Protein AF-0000000071986949 (afdb_homodimer)

Radius of gyration: 23.57 Å; Cα contacts (8 Å, |Δi|>4): 711; chains: 2; bounding box: 61×73×52 Å

Structure (mmCIF, N/CA/C/O backbone):
data_AF-0000000071986949-model_v1
#
loop_
_entity.id
_entity.type
_entity.pdbx_description
1 polymer 'RNA-directed DNA polymerase'
#
loop_
_atom_site.group_PDB
_atom_site.id
_atom_site.type_symbol
_atom_site.label_atom_id
_atom_site.label_alt_id
_atom_site.label_comp_id
_atom_site.label_asym_id
_atom_site.label_entity_id
_atom_site.label_seq_id
_atom_site.pdbx_PDB_ins_code
_atom_site.Cartn_x
_atom_site.Cartn_y
_atom_site.Cartn_z
_atom_site.occupancy
_atom_site.B_iso_or_equiv
_atom_site.auth_seq_id
_atom_site.auth_comp_id
_atom_site.auth_asym_id
_atom_site.auth_atom_id
_atom_site.pdbx_PDB_model_num
ATOM 1 N N . MET A 1 1 ? -10.281 -36.75 6.32 1 46.53 1 MET A N 1
ATOM 2 C CA . MET A 1 1 ? -10.062 -37.938 5.523 1 46.53 1 MET A CA 1
ATOM 3 C C . MET A 1 1 ? -8.867 -37.781 4.594 1 46.53 1 MET A C 1
ATOM 5 O O . MET A 1 1 ? -8.672 -36.719 4.012 1 46.53 1 MET A O 1
ATOM 9 N N . ALA A 1 2 ? -8.008 -38.75 4.805 1 59.03 2 ALA A N 1
ATOM 10 C CA . ALA A 1 2 ? -6.75 -38.75 4.051 1 59.03 2 ALA A CA 1
ATOM 11 C C . ALA A 1 2 ? -7.012 -38.688 2.551 1 59.03 2 ALA A C 1
ATOM 13 O O . ALA A 1 2 ? -7.84 -39.438 2.025 1 59.03 2 ALA A O 1
ATOM 14 N N . MET A 1 3 ? -6.801 -37.5 1.95 1 68.31 3 MET A N 1
ATOM 15 C CA . MET A 1 3 ? -6.996 -37.406 0.508 1 68.31 3 MET A CA 1
ATOM 16 C C . MET A 1 3 ? -6.23 -38.5 -0.229 1 68.31 3 MET A C 1
ATOM 18 O O . MET A 1 3 ? -5.164 -38.906 0.216 1 68.31 3 MET A O 1
ATOM 22 N N . ASP A 1 4 ? -6.879 -39.125 -1.153 1 78.06 4 ASP A N 1
ATOM 23 C CA . ASP A 1 4 ? -6.18 -40.094 -1.986 1 78.06 4 ASP A CA 1
ATOM 24 C C . ASP A 1 4 ? -5.102 -39.438 -2.83 1 78.06 4 ASP A C 1
ATOM 26 O O . ASP A 1 4 ? -5.051 -38.219 -2.92 1 78.06 4 ASP A O 1
ATOM 30 N N . ASP A 1 5 ? -4.184 -40.219 -3.244 1 77.25 5 ASP A N 1
ATOM 31 C CA . ASP A 1 5 ? -3.006 -39.75 -3.957 1 77.25 5 ASP A CA 1
ATOM 32 C C . ASP A 1 5 ? -3.4 -38.875 -5.148 1 77.25 5 ASP A C 1
ATOM 34 O O . ASP A 1 5 ? -2.76 -37.875 -5.422 1 77.25 5 ASP A O 1
ATOM 38 N N . ALA A 1 6 ? -4.441 -39.312 -5.852 1 83.31 6 ALA A N 1
ATOM 39 C CA . ALA A 1 6 ? -4.879 -38.562 -7.023 1 83.31 6 ALA A CA 1
ATOM 40 C C . ALA A 1 6 ? -5.379 -37.188 -6.625 1 83.31 6 ALA A C 1
ATOM 42 O O . ALA A 1 6 ? -5.105 -36.188 -7.312 1 83.31 6 ALA A O 1
ATOM 43 N N . SER A 1 7 ? -5.969 -37.156 -5.574 1 88.69 7 SER A N 1
ATOM 44 C CA . SER A 1 7 ? -6.504 -35.875 -5.078 1 88.69 7 SER A CA 1
ATOM 45 C C . SER A 1 7 ? -5.391 -34.938 -4.613 1 88.69 7 SER A C 1
ATOM 47 O O . SER A 1 7 ? -5.461 -33.75 -4.82 1 88.69 7 SER A O 1
ATOM 49 N N . ILE A 1 8 ? -4.379 -35.594 -4.133 1 91.75 8 ILE A N 1
ATOM 50 C CA . ILE A 1 8 ? -3.244 -34.812 -3.664 1 91.75 8 ILE A CA 1
ATOM 51 C C . ILE A 1 8 ? -2.514 -34.188 -4.859 1 91.75 8 ILE A C 1
ATOM 53 O O . ILE A 1 8 ? -2.182 -33 -4.848 1 91.75 8 ILE A O 1
ATOM 57 N N . ASN A 1 9 ? -2.291 -35.031 -5.859 1 92.88 9 ASN A N 1
ATOM 58 C CA . ASN A 1 9 ? -1.633 -34.531 -7.062 1 92.88 9 ASN A CA 1
ATOM 59 C C . ASN A 1 9 ? -2.41 -33.406 -7.688 1 92.88 9 ASN A C 1
ATOM 61 O O . ASN A 1 9 ? -1.816 -32.406 -8.141 1 92.88 9 ASN A O 1
ATOM 65 N N . ASP A 1 10 ? -3.646 -33.562 -7.695 1 94.5 10 ASP A N 1
ATOM 66 C CA . ASP A 1 10 ? -4.488 -32.531 -8.258 1 94.5 10 ASP A CA 1
ATOM 67 C C . ASP A 1 10 ? -4.375 -31.234 -7.449 1 94.5 10 ASP A C 1
ATOM 69 O O . ASP A 1 10 ? -4.32 -30.141 -8.016 1 94.5 10 ASP A O 1
ATOM 73 N N . LEU A 1 11 ? -4.395 -31.375 -6.195 1 94.88 11 LEU A N 1
ATOM 74 C CA . LEU A 1 11 ? -4.246 -30.219 -5.312 1 94.88 11 LEU A CA 1
ATOM 75 C C . LEU A 1 11 ? -2.908 -29.516 -5.547 1 94.88 11 LEU A C 1
ATOM 77 O O . LEU A 1 11 ? -2.857 -28.297 -5.703 1 94.88 11 LEU A O 1
ATOM 81 N N . VAL A 1 12 ? -1.886 -30.297 -5.59 1 96.12 12 VAL A N 1
ATOM 82 C CA . VAL A 1 12 ? -0.544 -29.75 -5.766 1 96.12 12 VAL A CA 1
ATOM 83 C C . VAL A 1 12 ? -0.452 -29.016 -7.105 1 96.12 12 VAL A C 1
ATOM 85 O O . VAL A 1 12 ? 0.089 -27.922 -7.188 1 96.12 12 VAL A O 1
ATOM 88 N N . LYS A 1 13 ? -1.004 -29.641 -8.094 1 95.69 13 LYS A N 1
ATOM 89 C CA . LYS A 1 13 ? -0.981 -29.047 -9.422 1 95.69 13 LYS A CA 1
ATOM 90 C C . LYS A 1 13 ? -1.737 -27.719 -9.43 1 95.69 13 LYS A C 1
ATOM 92 O O . LYS A 1 13 ? -1.268 -26.734 -10.008 1 95.69 13 LYS A O 1
ATOM 97 N N . ARG A 1 14 ? -2.85 -27.719 -8.812 1 94.75 14 ARG A N 1
ATOM 98 C CA . ARG A 1 14 ? -3.666 -26.516 -8.773 1 94.75 14 ARG A CA 1
ATOM 99 C C . ARG A 1 14 ? -2.932 -25.375 -8.062 1 94.75 14 ARG A C 1
ATOM 101 O O . ARG A 1 14 ? -2.908 -24.25 -8.555 1 94.75 14 ARG A O 1
ATOM 108 N N . VAL A 1 15 ? -2.322 -25.672 -6.961 1 94.75 15 VAL A N 1
ATOM 109 C CA . VAL A 1 15 ? -1.592 -24.656 -6.195 1 94.75 15 VAL A CA 1
ATOM 110 C C . VAL A 1 15 ? -0.372 -24.203 -6.988 1 94.75 15 VAL A C 1
ATOM 112 O O . VAL A 1 15 ? -0.102 -23 -7.078 1 94.75 15 VAL A O 1
ATOM 115 N N . HIS A 1 16 ? 0.33 -25.125 -7.586 1 95.44 16 HIS A N 1
ATOM 116 C CA . HIS A 1 16 ? 1.512 -24.844 -8.391 1 95.44 16 HIS A CA 1
ATOM 117 C C . HIS A 1 16 ? 1.174 -23.906 -9.547 1 95.44 16 HIS A C 1
ATOM 119 O O . HIS A 1 16 ? 1.869 -22.906 -9.766 1 95.44 16 HIS A O 1
ATOM 125 N N . ASP A 1 17 ? 0.107 -24.156 -10.172 1 93.88 17 ASP A N 1
ATOM 126 C CA . ASP A 1 17 ? -0.334 -23.344 -11.305 1 93.88 17 ASP A CA 1
ATOM 127 C C . ASP A 1 17 ? -0.799 -21.969 -10.852 1 93.88 17 ASP A C 1
ATOM 129 O O . ASP A 1 17 ? -0.458 -20.953 -11.469 1 93.88 17 ASP A O 1
ATOM 133 N N . THR A 1 18 ? -1.537 -21.938 -9.781 1 92.44 18 THR A N 1
ATOM 134 C CA . THR A 1 18 ? -2.121 -20.688 -9.281 1 92.44 18 THR A CA 1
ATOM 135 C C . THR A 1 18 ? -1.032 -19.734 -8.812 1 92.44 18 THR A C 1
ATOM 137 O O . THR A 1 18 ? -1.143 -18.516 -9.008 1 92.44 18 THR A O 1
ATOM 140 N N . MET A 1 19 ? -0.008 -20.344 -8.273 1 93.25 19 MET A N 1
ATOM 141 C CA . MET A 1 19 ? 1.003 -19.5 -7.648 1 93.25 19 MET A CA 1
ATOM 142 C C . MET A 1 19 ? 2.135 -19.188 -8.625 1 93.25 19 MET A C 1
ATOM 144 O O . MET A 1 19 ? 3.184 -18.688 -8.227 1 93.25 19 MET A O 1
ATOM 148 N N . GLY A 1 20 ? 1.963 -19.5 -9.852 1 92.69 20 GLY A N 1
ATOM 149 C CA . GLY A 1 20 ? 2.934 -19.094 -10.859 1 92.69 20 GLY A CA 1
ATOM 150 C C . GLY A 1 20 ? 4.09 -20.078 -10.992 1 92.69 20 GLY A C 1
ATOM 151 O O . GLY A 1 20 ? 5.219 -19.672 -11.266 1 92.69 20 GLY A O 1
ATOM 152 N N . HIS A 1 21 ? 3.928 -21.297 -10.625 1 93.62 21 HIS A N 1
ATOM 153 C CA . HIS A 1 21 ? 4.859 -22.391 -10.844 1 93.62 21 HIS A CA 1
ATOM 154 C C . HIS A 1 21 ? 6.141 -22.203 -10.039 1 93.62 21 HIS A C 1
ATOM 156 O O . HIS A 1 21 ? 7.242 -22.312 -10.578 1 93.62 21 HIS A O 1
ATOM 162 N N . PRO A 1 22 ? 5.996 -21.953 -8.789 1 91.88 22 PRO A N 1
ATOM 163 C CA . PRO A 1 22 ? 7.203 -21.844 -7.965 1 91.88 22 PRO A CA 1
ATOM 164 C C . PRO A 1 22 ? 7.902 -23.188 -7.781 1 91.88 22 PRO A C 1
ATOM 166 O O . PRO A 1 22 ? 7.375 -24.234 -8.188 1 91.88 22 PRO A O 1
ATOM 169 N N . GLY A 1 23 ? 9.117 -23.141 -7.215 1 89.62 23 GLY A N 1
ATOM 170 C CA . GLY A 1 23 ? 9.859 -24.359 -6.957 1 89.62 23 GLY A CA 1
ATOM 171 C C . GLY A 1 23 ? 9.219 -25.234 -5.895 1 89.62 23 GLY A C 1
ATOM 172 O O . GLY A 1 23 ? 8.188 -24.875 -5.324 1 89.62 23 GLY A O 1
ATOM 173 N N . VAL A 1 24 ? 9.883 -26.312 -5.672 1 92.31 24 VAL A N 1
ATOM 174 C CA . VAL A 1 24 ? 9.336 -27.328 -4.789 1 92.31 24 VAL A CA 1
ATOM 175 C C . VAL A 1 24 ? 9.117 -26.75 -3.396 1 92.31 24 VAL A C 1
ATOM 177 O O . VAL A 1 24 ? 8.039 -26.906 -2.814 1 92.31 24 VAL A O 1
ATOM 180 N N . ARG A 1 25 ? 10.062 -26.047 -2.883 1 89.56 25 ARG A N 1
ATOM 181 C CA . ARG A 1 25 ? 9.969 -25.516 -1.531 1 89.56 25 ARG A CA 1
ATOM 182 C C . ARG A 1 25 ? 8.797 -24.531 -1.41 1 89.56 25 ARG A C 1
ATOM 184 O O . ARG A 1 25 ? 8.008 -24.625 -0.464 1 89.56 25 ARG A O 1
ATOM 191 N N . ARG A 1 26 ? 8.672 -23.719 -2.33 1 91 26 ARG A N 1
ATOM 192 C CA . ARG A 1 26 ? 7.645 -22.688 -2.275 1 91 26 ARG A CA 1
ATOM 193 C C . ARG A 1 26 ? 6.266 -23.281 -2.553 1 91 26 ARG A C 1
ATOM 195 O O . ARG A 1 26 ? 5.273 -22.859 -1.955 1 91 26 ARG A O 1
ATOM 202 N N . THR A 1 27 ? 6.211 -24.188 -3.477 1 93.38 27 THR A N 1
ATOM 203 C CA . THR A 1 27 ? 4.938 -24.859 -3.709 1 93.38 27 THR A CA 1
ATOM 204 C C . THR A 1 27 ? 4.473 -25.594 -2.451 1 93.38 27 THR A C 1
ATOM 206 O O . THR A 1 27 ? 3.297 -25.516 -2.084 1 93.38 27 THR A O 1
ATOM 209 N N . LEU A 1 28 ? 5.41 -26.203 -1.825 1 93.69 28 LEU A N 1
ATOM 210 C CA . LEU A 1 28 ? 5.082 -26.906 -0.585 1 93.69 28 LEU A CA 1
ATOM 211 C C . LEU A 1 28 ? 4.566 -25.922 0.467 1 93.69 28 LEU A C 1
ATOM 213 O O . LEU A 1 28 ? 3.611 -26.234 1.185 1 93.69 28 LEU A O 1
ATOM 217 N N . TYR A 1 29 ? 5.207 -24.844 0.497 1 90.38 29 TYR A N 1
ATOM 218 C CA . TYR A 1 29 ? 4.812 -23.797 1.429 1 90.38 29 TYR A CA 1
ATOM 219 C C . TYR A 1 29 ? 3.328 -23.469 1.29 1 90.38 29 TYR A C 1
ATOM 221 O O . TYR A 1 29 ? 2.613 -23.359 2.289 1 90.38 29 TYR A O 1
ATOM 229 N N . PHE A 1 30 ? 2.783 -23.391 0.14 1 91.81 30 PHE A N 1
ATOM 230 C CA . PHE A 1 30 ? 1.397 -23.016 -0.102 1 91.81 30 PHE A CA 1
ATOM 231 C C . PHE A 1 30 ? 0.467 -24.203 0.05 1 91.81 30 PHE A C 1
ATOM 233 O O . PHE A 1 30 ? -0.647 -24.078 0.561 1 91.81 30 PHE A O 1
ATOM 240 N N . VAL A 1 31 ? 0.907 -25.312 -0.373 1 93.44 31 VAL A N 1
ATOM 241 C CA . VAL A 1 31 ? 0.076 -26.516 -0.312 1 93.44 31 VAL A CA 1
ATOM 242 C C . VAL A 1 31 ? -0.21 -26.875 1.145 1 93.44 31 VAL A C 1
ATOM 244 O O . VAL A 1 31 ? -1.317 -27.297 1.48 1 93.44 31 VAL A O 1
ATOM 247 N N . LYS A 1 32 ? 0.731 -26.641 2.014 1 92.31 32 LYS A N 1
ATOM 248 C CA . LYS A 1 32 ? 0.591 -27 3.424 1 92.31 32 LYS A CA 1
ATOM 249 C C . LYS A 1 32 ? -0.461 -26.125 4.105 1 92.31 32 LYS A C 1
ATOM 251 O O . LYS A 1 32 ? -1.043 -26.531 5.117 1 92.31 32 LYS A O 1
ATOM 256 N N . ARG A 1 33 ? -0.709 -25.047 3.543 1 86.94 33 ARG A N 1
ATOM 257 C CA . ARG A 1 33 ? -1.733 -24.156 4.086 1 86.94 33 ARG A CA 1
ATOM 258 C C . ARG A 1 33 ? -3.131 -24.688 3.779 1 86.94 33 ARG A C 1
ATOM 260 O O . ARG A 1 33 ? -4.098 -24.328 4.461 1 86.94 33 ARG A O 1
ATOM 267 N N . VAL A 1 34 ? -3.25 -25.438 2.775 1 87.62 34 VAL A N 1
ATOM 268 C CA . VAL A 1 34 ? -4.531 -26.016 2.383 1 87.62 34 VAL A CA 1
ATOM 269 C C . VAL A 1 34 ? -4.672 -27.422 2.973 1 87.62 34 VAL A C 1
ATOM 271 O O . VAL A 1 34 ? -5.727 -27.766 3.502 1 87.62 34 VAL A O 1
ATOM 274 N N . ASN A 1 35 ? -3.662 -28.156 2.826 1 91.88 35 ASN A N 1
ATOM 275 C CA . ASN A 1 35 ? -3.609 -29.531 3.336 1 91.88 35 ASN A CA 1
ATOM 276 C C . ASN A 1 35 ? -2.25 -29.844 3.951 1 91.88 35 ASN A C 1
ATOM 278 O O . ASN A 1 35 ? -1.295 -30.141 3.232 1 91.88 35 ASN A O 1
ATOM 282 N N . SER A 1 36 ? -2.205 -29.844 5.188 1 92 36 SER A N 1
ATOM 283 C CA . SER A 1 36 ? -0.953 -29.969 5.926 1 92 36 SER A CA 1
ATOM 284 C C . SER A 1 36 ? -0.379 -31.375 5.797 1 92 36 SER A C 1
ATOM 286 O O . SER A 1 36 ? 0.789 -31.609 6.117 1 92 36 SER A O 1
ATOM 288 N N . ALA A 1 37 ? -1.084 -32.312 5.305 1 92.44 37 ALA A N 1
ATOM 289 C CA . ALA A 1 37 ? -0.655 -33.719 5.258 1 92.44 37 ALA A CA 1
ATOM 290 C C . ALA A 1 37 ? 0.198 -33.969 4.02 1 92.44 37 ALA A C 1
ATOM 292 O O . ALA A 1 37 ? 0.862 -35 3.93 1 92.44 37 ALA A O 1
ATOM 293 N N . VAL A 1 38 ? 0.146 -33.125 3.082 1 94.62 38 VAL A N 1
ATOM 294 C CA . VAL A 1 38 ? 0.874 -33.344 1.837 1 94.62 38 VAL A CA 1
ATOM 295 C C . VAL A 1 38 ? 2.377 -33.344 2.111 1 94.62 38 VAL A C 1
ATOM 297 O O . VAL A 1 38 ? 2.877 -32.5 2.871 1 94.62 38 VAL A O 1
ATOM 300 N N . THR A 1 39 ? 3.082 -34.25 1.457 1 93.75 39 THR A N 1
ATOM 301 C CA . THR A 1 39 ? 4.508 -34.375 1.716 1 93.75 39 THR A CA 1
ATOM 302 C C . THR A 1 39 ? 5.332 -33.719 0.624 1 93.75 39 THR A C 1
ATOM 304 O O . THR A 1 39 ? 4.828 -33.438 -0.468 1 93.75 39 THR A O 1
ATOM 307 N N . ARG A 1 40 ? 6.613 -33.531 0.958 1 95.38 40 ARG A N 1
ATOM 308 C CA . ARG A 1 40 ? 7.551 -32.938 0.006 1 95.38 40 ARG A CA 1
ATOM 309 C C . ARG A 1 40 ? 7.711 -33.844 -1.226 1 95.38 40 AR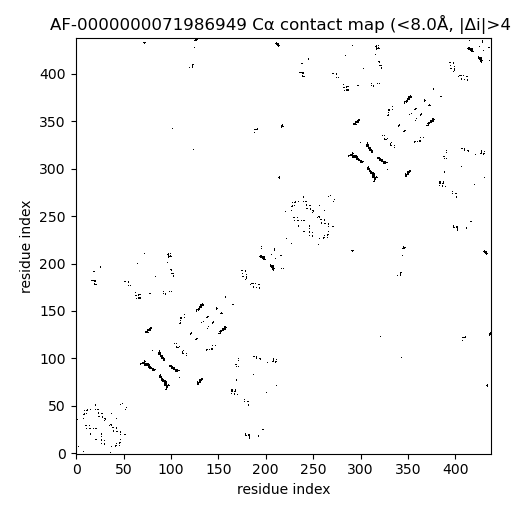G A C 1
ATOM 311 O O . ARG A 1 40 ? 7.859 -33.344 -2.342 1 95.38 40 ARG A O 1
ATOM 318 N N . ARG A 1 41 ? 7.738 -35.031 -0.998 1 94.81 41 ARG A N 1
ATOM 319 C CA . ARG A 1 41 ? 7.906 -36 -2.088 1 94.81 41 ARG A CA 1
ATOM 320 C C . ARG A 1 41 ? 6.781 -35.875 -3.109 1 94.81 41 ARG A C 1
ATOM 322 O O . ARG A 1 41 ? 7.023 -35.906 -4.316 1 94.81 41 ARG A O 1
ATOM 329 N N . GLU A 1 42 ? 5.594 -35.75 -2.641 1 94.81 42 GLU A N 1
ATOM 330 C CA . GLU A 1 42 ? 4.438 -35.594 -3.52 1 94.81 42 GLU A CA 1
ATOM 331 C C . GLU A 1 42 ? 4.52 -34.312 -4.336 1 94.81 42 GLU A C 1
ATOM 333 O O . GLU A 1 42 ? 4.223 -34.312 -5.531 1 94.81 42 GLU A O 1
ATOM 338 N N . VAL A 1 43 ? 4.941 -33.312 -3.686 1 96.44 43 VAL A N 1
ATOM 339 C CA . VAL A 1 43 ? 5.07 -32 -4.355 1 96.44 43 VAL A CA 1
ATOM 340 C C . VAL A 1 43 ? 6.203 -32.062 -5.383 1 96.44 43 VAL A C 1
ATOM 342 O O . VAL A 1 43 ? 6.059 -31.594 -6.504 1 96.44 43 VAL A O 1
ATOM 345 N N . HIS A 1 44 ? 7.258 -32.656 -4.98 1 96.25 44 HIS A N 1
ATOM 346 C CA . HIS A 1 44 ? 8.422 -32.781 -5.848 1 96.25 44 HIS A CA 1
ATOM 347 C C . HIS A 1 44 ? 8.062 -33.5 -7.148 1 96.25 44 HIS A C 1
ATOM 349 O O . HIS A 1 44 ? 8.469 -33.094 -8.227 1 96.25 44 HIS A O 1
ATOM 355 N N . SER A 1 45 ? 7.352 -34.531 -7.027 1 94 45 SER A N 1
ATOM 356 C CA . SER A 1 45 ? 6.953 -35.312 -8.188 1 94 45 SER A CA 1
ATOM 357 C C . SER A 1 45 ? 6.156 -34.469 -9.18 1 94 45 SER A C 1
ATOM 359 O O . SER A 1 45 ? 6.391 -34.562 -10.391 1 94 45 SER A O 1
ATOM 361 N N . VAL A 1 46 ? 5.273 -33.688 -8.703 1 94.94 46 VAL A N 1
ATOM 362 C CA . VAL A 1 46 ? 4.41 -32.875 -9.555 1 94.94 46 VAL A CA 1
ATOM 363 C C . VAL A 1 46 ? 5.223 -31.734 -10.18 1 94.94 46 VAL A C 1
ATOM 365 O O . VAL A 1 46 ? 5.145 -31.5 -11.383 1 94.94 46 VAL A O 1
ATOM 368 N N . VAL A 1 47 ? 6.027 -31.062 -9.398 1 94.62 47 VAL A N 1
ATOM 369 C CA . VAL A 1 47 ? 6.746 -29.859 -9.82 1 94.62 47 VAL A CA 1
ATOM 370 C C . VAL A 1 47 ? 7.82 -30.234 -10.836 1 94.62 47 VAL A C 1
ATOM 372 O O . VAL A 1 47 ? 8.023 -29.516 -11.828 1 94.62 47 VAL A O 1
ATOM 375 N N . THR A 1 48 ? 8.508 -31.312 -10.664 1 93 48 THR A N 1
ATOM 376 C CA . THR A 1 48 ? 9.609 -31.703 -11.539 1 93 48 THR A CA 1
ATOM 377 C C . THR A 1 48 ? 9.078 -32.219 -12.875 1 93 48 THR A C 1
ATOM 379 O O . THR A 1 48 ? 9.812 -32.25 -13.859 1 93 48 THR A O 1
ATOM 382 N N . ASN A 1 49 ? 7.824 -32.531 -12.906 1 92.56 49 ASN A N 1
ATOM 383 C CA . ASN A 1 49 ? 7.234 -33.062 -14.141 1 92.56 49 ASN A CA 1
ATOM 384 C C . ASN A 1 49 ? 6.367 -32 -14.82 1 92.56 49 ASN A C 1
ATOM 386 O O . ASN A 1 49 ? 5.648 -32.312 -15.773 1 92.56 49 ASN A O 1
ATOM 390 N N . CYS A 1 50 ? 6.387 -30.828 -14.281 1 93.12 50 CYS A N 1
ATOM 391 C CA . CYS A 1 50 ? 5.566 -29.766 -14.859 1 93.12 50 CYS A CA 1
ATOM 392 C C . CYS A 1 50 ? 6.133 -29.312 -16.203 1 93.12 50 CYS A C 1
ATOM 394 O O . CYS A 1 50 ? 7.273 -28.859 -16.281 1 93.12 50 CYS A O 1
ATOM 396 N N . GLN A 1 51 ? 5.41 -29.344 -17.203 1 89.44 51 GLN A N 1
ATOM 397 C CA . GLN A 1 51 ? 5.848 -29.047 -18.562 1 89.44 51 GLN A CA 1
ATOM 398 C C . GLN A 1 51 ? 6.102 -27.547 -18.734 1 89.44 51 GLN A C 1
ATOM 400 O O . GLN A 1 51 ? 7.039 -27.141 -19.422 1 89.44 51 GLN A O 1
ATOM 405 N N . GLU A 1 52 ? 5.27 -26.688 -18.141 1 88.38 52 GLU A N 1
ATOM 406 C CA . GLU A 1 52 ? 5.426 -25.234 -18.25 1 88.38 52 GLU A CA 1
ATOM 407 C C . GLU A 1 52 ? 6.758 -24.781 -17.656 1 88.38 52 GLU A C 1
ATOM 409 O O . GLU A 1 52 ? 7.441 -23.938 -18.25 1 88.38 52 GLU A O 1
ATOM 414 N N . CYS A 1 53 ? 7.047 -25.312 -16.547 1 88.31 53 CYS A N 1
ATOM 415 C CA . CYS A 1 53 ? 8.305 -24.953 -15.898 1 88.31 53 CYS A CA 1
ATOM 416 C C . CYS A 1 53 ? 9.492 -25.391 -16.75 1 88.31 53 CYS A C 1
ATOM 418 O O . CYS A 1 53 ? 10.492 -24.672 -16.859 1 88.31 53 CYS A O 1
ATOM 420 N N . GLN A 1 54 ? 9.453 -26.547 -17.375 1 85.31 54 GLN A N 1
ATOM 421 C CA . GLN A 1 54 ? 10.555 -27.094 -18.156 1 85.31 54 GLN A CA 1
ATOM 422 C C . GLN A 1 54 ? 10.75 -26.297 -19.453 1 85.31 54 GLN A C 1
ATOM 424 O O . GLN A 1 54 ? 11.867 -26.172 -19.953 1 85.31 54 GLN A O 1
ATOM 429 N N . SER A 1 55 ? 9.719 -25.734 -19.875 1 85.44 55 SER A N 1
ATOM 430 C CA . SER A 1 55 ? 9.781 -25 -21.141 1 85.44 55 SER A CA 1
ATOM 431 C C . SER A 1 55 ? 10.422 -23.625 -20.953 1 85.44 55 SER A C 1
ATOM 433 O O . SER A 1 55 ? 10.938 -23.047 -21.906 1 85.44 55 SER A O 1
ATOM 435 N N . ILE A 1 56 ? 10.266 -23.094 -19.797 1 78.5 56 ILE A N 1
ATOM 436 C CA . ILE A 1 56 ? 10.828 -21.781 -19.516 1 78.5 56 ILE A CA 1
ATOM 437 C C . ILE A 1 56 ? 12.039 -21.922 -18.594 1 78.5 56 ILE A C 1
ATOM 439 O O . ILE A 1 56 ? 11.898 -22.281 -17.422 1 78.5 56 ILE A O 1
ATOM 443 N N . ASP A 1 57 ? 13.219 -22.172 -19.031 1 64.94 57 ASP A N 1
ATOM 444 C CA . ASP A 1 57 ? 14.422 -22.328 -18.219 1 64.94 57 ASP A CA 1
ATOM 445 C C . ASP A 1 57 ? 15.172 -21.016 -18.094 1 64.94 57 ASP A C 1
ATOM 447 O O . ASP A 1 57 ? 15.773 -20.531 -19.047 1 64.94 57 ASP A O 1
ATOM 451 N N . PRO A 1 58 ? 14.836 -20.484 -16.828 1 63.56 58 PRO A N 1
ATOM 452 C CA . PRO A 1 58 ? 15.602 -19.234 -16.734 1 63.56 58 PRO A CA 1
ATOM 453 C C . PRO A 1 58 ? 17.109 -19.469 -16.641 1 63.56 58 PRO A C 1
ATOM 455 O O . PRO A 1 58 ? 17.547 -20.484 -16.094 1 63.56 58 PRO A O 1
ATOM 458 N N . ALA A 1 59 ? 17.953 -18.812 -17.422 1 58.41 59 ALA A N 1
ATOM 459 C CA . ALA A 1 59 ? 19.406 -18.906 -17.344 1 58.41 59 ALA A CA 1
ATOM 460 C C . ALA A 1 59 ? 19.906 -18.703 -15.906 1 58.41 59 ALA A C 1
ATOM 462 O O . ALA A 1 59 ? 19.422 -17.812 -15.203 1 58.41 59 ALA A O 1
ATOM 463 N N . PRO A 1 60 ? 20.594 -19.766 -15.398 1 57.59 60 PRO A N 1
ATOM 464 C CA . PRO A 1 60 ? 21.141 -19.609 -14.047 1 57.59 60 PRO A CA 1
ATOM 465 C C . PRO A 1 60 ? 21.875 -18.297 -13.859 1 57.59 60 PRO A C 1
ATOM 467 O O . PRO A 1 60 ? 22.578 -17.844 -14.766 1 57.59 60 PRO A O 1
ATOM 470 N N . VAL A 1 61 ? 21.297 -17.391 -13.234 1 57 61 VAL A N 1
ATOM 471 C CA . VAL A 1 61 ? 22.031 -16.156 -12.961 1 57 61 VAL A CA 1
ATOM 472 C C . VAL A 1 61 ? 22.734 -16.25 -11.609 1 57 61 VAL A C 1
ATOM 474 O O . VAL A 1 61 ? 22.141 -16.734 -10.633 1 57 61 VAL A O 1
ATOM 477 N N . LYS A 1 62 ? 24.188 -16.359 -11.555 1 53.19 62 LYS A N 1
ATOM 478 C CA . LYS A 1 62 ? 24.969 -16.266 -10.32 1 53.19 62 LYS A CA 1
ATOM 479 C C . LYS A 1 62 ? 24.719 -14.922 -9.617 1 53.19 62 LYS A C 1
ATOM 481 O O . LYS A 1 62 ? 25.016 -13.867 -10.18 1 53.19 62 LYS A O 1
ATOM 486 N N . TRP A 1 63 ? 23.719 -15.062 -8.648 1 53.78 63 TRP A N 1
ATOM 487 C CA . TRP A 1 63 ? 23.469 -13.781 -7.988 1 53.78 63 TRP A CA 1
ATOM 488 C C . TRP A 1 63 ? 24.375 -13.625 -6.766 1 53.78 63 TRP A C 1
ATOM 490 O O . TRP A 1 63 ? 24.609 -14.594 -6.035 1 53.78 63 TRP A O 1
ATOM 500 N N . ARG A 1 64 ? 25.344 -12.758 -6.887 1 49.78 64 ARG A N 1
ATOM 501 C CA . ARG A 1 64 ? 26.016 -12.484 -5.621 1 49.78 64 ARG A CA 1
ATOM 502 C C . ARG A 1 64 ? 25.031 -12 -4.566 1 49.78 64 ARG A C 1
ATOM 504 O O . ARG A 1 64 ? 24.141 -11.195 -4.863 1 49.78 64 ARG A O 1
ATOM 511 N N . LYS A 1 65 ? 24.875 -12.852 -3.535 1 51.81 65 LYS A N 1
ATOM 512 C CA . LYS A 1 65 ? 24.094 -12.414 -2.373 1 51.81 65 LYS A CA 1
ATOM 513 C C . LYS A 1 65 ? 24.438 -10.984 -1.988 1 51.81 65 LYS A C 1
ATOM 515 O O . LYS A 1 65 ? 25.609 -10.656 -1.76 1 51.81 65 LYS A O 1
ATOM 520 N N . GLY A 1 66 ? 24.047 -9.945 -2.713 1 51.94 66 GLY A N 1
ATOM 521 C CA . GLY A 1 66 ? 24.391 -8.594 -2.293 1 51.94 66 GLY A CA 1
ATOM 522 C C . GLY A 1 66 ? 23.328 -7.945 -1.436 1 51.94 66 GLY A C 1
ATOM 523 O O . GLY A 1 66 ? 22.141 -8.195 -1.625 1 51.94 66 GLY A O 1
ATOM 524 N N . SER A 1 67 ? 23.641 -7.82 -0.066 1 57.19 67 SER A N 1
ATOM 525 C CA . SER A 1 67 ? 22.875 -6.879 0.739 1 57.19 67 SER A CA 1
ATOM 526 C C . SER A 1 67 ? 23.203 -5.438 0.384 1 57.19 67 SER A C 1
ATOM 528 O O . SER A 1 67 ? 24.344 -5.129 0.033 1 57.19 67 SER A O 1
ATOM 530 N N . LEU A 1 68 ? 22.219 -4.648 -0.116 1 62.66 68 LEU A N 1
ATOM 531 C CA . LEU A 1 68 ? 22.484 -3.234 -0.348 1 62.66 68 LEU A CA 1
ATOM 532 C C . LEU A 1 68 ? 22.797 -2.52 0.961 1 62.66 68 LEU A C 1
ATOM 534 O O . LEU A 1 68 ? 22.875 -1.289 0.998 1 62.66 68 LEU A O 1
ATOM 538 N N . GLY A 1 69 ? 23.031 -3.324 1.979 1 67.94 69 GLY A N 1
ATOM 539 C CA . GLY A 1 69 ? 23.344 -2.703 3.256 1 67.94 69 GLY A CA 1
ATOM 540 C C . GLY A 1 69 ? 22.188 -1.916 3.838 1 67.94 69 GLY A C 1
ATOM 541 O O . GLY A 1 69 ? 22.391 -0.941 4.562 1 67.94 69 GLY A O 1
ATOM 542 N N . VAL A 1 70 ? 21.031 -2.146 3.242 1 74.31 70 VAL A N 1
ATOM 543 C CA . VAL A 1 70 ? 19.859 -1.441 3.762 1 74.31 70 VAL A CA 1
ATOM 544 C C . VAL A 1 70 ? 19.141 -2.309 4.801 1 74.31 70 VAL A C 1
ATOM 546 O O . VAL A 1 70 ? 18.734 -3.434 4.5 1 74.31 70 VAL A O 1
ATOM 549 N N . ASP A 1 71 ? 19.031 -1.731 5.988 1 79.19 71 ASP A N 1
ATOM 550 C CA . ASP A 1 71 ? 18.562 -2.551 7.105 1 79.19 71 ASP A CA 1
ATOM 551 C C . ASP A 1 71 ? 17.125 -2.211 7.473 1 79.19 71 ASP A C 1
ATOM 553 O O . ASP A 1 71 ? 16.547 -2.826 8.375 1 79.19 71 ASP A O 1
ATOM 557 N N . GLU A 1 72 ? 16.641 -1.28 6.797 1 90.06 72 GLU A N 1
ATOM 558 C CA . GLU A 1 72 ? 15.273 -0.905 7.145 1 90.06 72 GLU A CA 1
ATOM 559 C C . GLU A 1 72 ? 14.352 -1.017 5.934 1 90.06 72 GLU A C 1
ATOM 561 O O . GLU A 1 72 ? 14.727 -0.633 4.824 1 90.06 72 GLU A O 1
ATOM 566 N N . THR A 1 73 ? 13.219 -1.553 6.219 1 92.5 73 THR A N 1
ATOM 567 C CA . THR A 1 73 ? 12.203 -1.675 5.176 1 92.5 73 THR A CA 1
ATOM 568 C C . THR A 1 73 ? 11.812 -0.301 4.645 1 92.5 73 THR A C 1
ATOM 570 O O . THR A 1 73 ? 11.633 0.644 5.418 1 92.5 73 THR A O 1
ATOM 573 N N . TRP A 1 74 ? 11.766 -0.184 3.346 1 94.38 74 TRP A N 1
ATOM 574 C CA . TRP A 1 74 ? 11.266 0.983 2.625 1 94.38 74 TRP A CA 1
ATOM 575 C C . TRP A 1 74 ? 12.18 2.186 2.836 1 94.38 74 TRP A C 1
ATOM 577 O O . TRP A 1 74 ? 11.758 3.332 2.691 1 94.38 74 TRP A O 1
ATOM 587 N N . LYS A 1 75 ? 13.43 1.958 3.297 1 93.62 75 LYS A N 1
ATOM 588 C CA . LYS A 1 75 ? 14.414 3.023 3.447 1 93.62 75 LYS A CA 1
ATOM 589 C C . LYS A 1 75 ? 15.031 3.396 2.102 1 93.62 75 LYS A C 1
ATOM 591 O O . LYS A 1 75 ? 15.195 4.578 1.792 1 93.62 75 LYS A O 1
ATOM 596 N N . ARG A 1 76 ? 15.336 2.418 1.404 1 92.62 76 ARG A N 1
ATOM 597 C CA . ARG A 1 76 ? 15.867 2.584 0.056 1 92.62 76 ARG A CA 1
ATOM 598 C C . ARG A 1 76 ? 15.039 1.803 -0.959 1 92.62 76 ARG A C 1
ATOM 600 O O . ARG A 1 76 ? 14.812 0.602 -0.793 1 92.62 76 ARG A O 1
ATOM 607 N N . VAL A 1 77 ? 14.578 2.496 -1.912 1 93.5 77 VAL A N 1
ATOM 608 C CA . VAL A 1 77 ? 13.742 1.881 -2.936 1 93.5 77 VAL A CA 1
ATOM 609 C C . VAL A 1 77 ? 14.422 1.995 -4.297 1 93.5 77 VAL A C 1
ATOM 611 O O . VAL A 1 77 ? 14.828 3.086 -4.707 1 93.5 77 VAL A O 1
ATOM 614 N N . GLY A 1 78 ? 14.586 0.812 -4.883 1 91.06 78 GLY A N 1
ATOM 615 C CA . GLY A 1 78 ? 15.086 0.799 -6.246 1 91.06 78 GLY A CA 1
ATOM 616 C C . GLY A 1 78 ? 13.992 1.021 -7.281 1 91.06 78 GLY A C 1
ATOM 617 O O . GLY A 1 78 ? 12.891 0.496 -7.145 1 91.06 78 GLY A O 1
ATOM 618 N N . MET A 1 79 ? 14.273 1.882 -8.234 1 89.75 79 MET A N 1
ATOM 619 C CA . MET A 1 79 ? 13.32 2.115 -9.312 1 89.75 79 MET A CA 1
ATOM 620 C C . MET A 1 79 ? 14 2.027 -10.672 1 89.75 79 MET A C 1
ATOM 622 O O . MET A 1 79 ? 15.18 2.369 -10.805 1 89.75 79 MET A O 1
ATOM 626 N N . ASP A 1 80 ? 13.227 1.459 -11.625 1 81.12 80 ASP A N 1
ATOM 627 C CA . ASP A 1 80 ? 13.695 1.334 -13 1 81.12 80 ASP A CA 1
ATOM 628 C C . ASP A 1 80 ? 12.547 1.483 -13.992 1 81.12 80 ASP A C 1
ATOM 630 O O . ASP A 1 80 ? 11.398 1.156 -13.672 1 81.12 80 ASP A O 1
ATOM 634 N N . VAL A 1 81 ? 12.82 2.229 -14.977 1 81.5 81 VAL A N 1
ATOM 635 C CA . VAL A 1 81 ? 11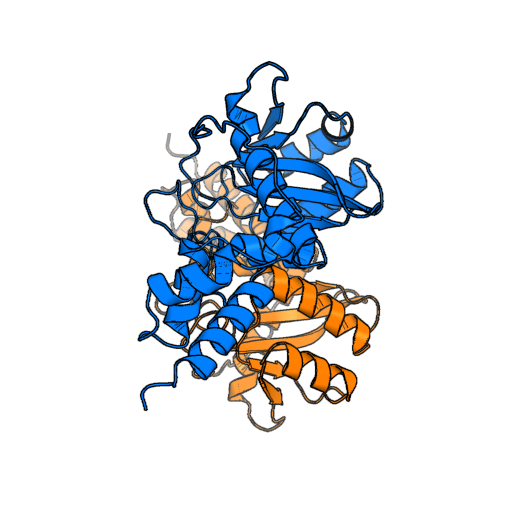.812 2.229 -16.031 1 81.5 81 VAL A CA 1
ATOM 636 C C . VAL A 1 81 ? 12.031 1.029 -16.953 1 81.5 81 VAL A C 1
ATOM 638 O O . VAL A 1 81 ? 13.117 0.851 -17.5 1 81.5 81 VAL A O 1
ATOM 641 N N . THR A 1 82 ? 11.07 0.221 -16.953 1 80.5 82 THR A N 1
ATOM 642 C CA . THR A 1 82 ? 11.195 -0.97 -17.781 1 80.5 82 THR A CA 1
ATOM 643 C C . THR A 1 82 ? 9.938 -1.18 -18.609 1 80.5 82 THR A C 1
ATOM 645 O O . THR A 1 82 ? 8.992 -0.384 -18.531 1 80.5 82 THR A O 1
ATOM 648 N N . HIS A 1 83 ? 10.078 -2.15 -19.5 1 79.88 83 HIS A N 1
ATOM 649 C CA . HIS A 1 83 ? 8.961 -2.488 -20.375 1 79.88 83 HIS A CA 1
ATOM 650 C C . HIS A 1 83 ? 8.516 -3.934 -20.172 1 79.88 83 HIS A C 1
ATOM 652 O O . HIS A 1 83 ? 9.352 -4.84 -20.094 1 79.88 83 HIS A O 1
ATOM 658 N N . TYR A 1 84 ? 7.238 -4.02 -19.812 1 74.12 84 TYR A N 1
ATOM 659 C CA . TYR A 1 84 ? 6.621 -5.34 -19.75 1 74.12 84 TYR A CA 1
ATOM 660 C C . TYR A 1 84 ? 5.492 -5.465 -20.766 1 74.12 84 TYR A C 1
ATOM 662 O O . TYR A 1 84 ? 4.539 -4.68 -20.75 1 74.12 84 TYR A O 1
ATOM 670 N N . GLY A 1 85 ? 5.496 -6.453 -21.672 1 70.94 85 GLY A N 1
ATOM 671 C CA . GLY A 1 85 ? 4.465 -6.656 -22.672 1 70.94 85 GLY A CA 1
ATOM 672 C C . GLY A 1 85 ? 4.23 -5.434 -23.547 1 70.94 85 GLY A C 1
ATOM 673 O O . GLY A 1 85 ? 3.088 -5.105 -23.859 1 70.94 85 GLY A O 1
ATOM 674 N N . GLY A 1 86 ? 5.219 -4.633 -23.75 1 74.25 86 GLY A N 1
ATOM 675 C CA . GLY A 1 86 ? 5.109 -3.475 -24.625 1 74.25 86 GLY A CA 1
ATOM 676 C C . GLY A 1 86 ? 4.664 -2.219 -23.891 1 74.25 86 GLY A C 1
ATOM 677 O O . GLY A 1 86 ? 4.477 -1.171 -24.516 1 74.25 86 GLY A O 1
ATOM 678 N N . ARG A 1 87 ? 4.414 -2.363 -22.688 1 79.75 87 ARG A N 1
ATOM 679 C CA . ARG A 1 87 ? 4 -1.182 -21.938 1 79.75 87 ARG A CA 1
ATOM 680 C C . ARG A 1 87 ? 5.086 -0.752 -20.953 1 79.75 87 ARG A C 1
ATOM 682 O O . ARG A 1 87 ? 5.754 -1.595 -20.344 1 79.75 87 ARG A O 1
ATOM 689 N N . SER A 1 88 ? 5.277 0.568 -20.906 1 86.81 88 SER A N 1
ATOM 690 C CA . SER A 1 88 ? 6.246 1.11 -19.969 1 86.81 88 SER A CA 1
ATOM 691 C C . SER A 1 88 ? 5.73 1.022 -18.531 1 86.81 88 SER A C 1
ATOM 693 O O . SER A 1 88 ? 4.543 1.25 -18.281 1 86.81 88 SER A O 1
ATOM 695 N N . CYS A 1 89 ? 6.605 0.649 -17.688 1 88.5 89 CYS A N 1
ATOM 696 C CA . CYS A 1 89 ? 6.207 0.533 -16.297 1 88.5 89 CYS A CA 1
ATOM 697 C C . CYS A 1 89 ? 7.324 1 -15.367 1 88.5 89 CYS A C 1
ATOM 699 O O . CYS A 1 89 ? 8.461 1.17 -15.797 1 88.5 89 CYS A O 1
ATOM 701 N N . LEU A 1 90 ? 6.938 1.304 -14.156 1 89.44 90 LEU A N 1
ATOM 702 C CA . LEU A 1 90 ? 7.836 1.753 -13.094 1 89.44 90 LEU A CA 1
ATOM 703 C C . LEU A 1 90 ? 7.809 0.789 -11.914 1 89.44 90 LEU A C 1
ATOM 705 O O . LEU A 1 90 ? 7.012 0.958 -10.992 1 89.44 90 LEU A O 1
ATOM 709 N N . PRO A 1 91 ? 8.68 -0.249 -11.992 1 90.06 91 PRO A N 1
ATOM 710 C CA . PRO A 1 91 ? 8.812 -1.11 -10.812 1 90.06 91 PRO A CA 1
ATOM 711 C C . PRO A 1 91 ? 9.547 -0.43 -9.664 1 90.06 91 PRO A C 1
ATOM 713 O O . PRO A 1 91 ? 10.508 0.312 -9.891 1 90.06 91 PRO A O 1
ATOM 716 N N . LEU A 1 92 ? 9.039 -0.539 -8.523 1 94.19 92 LEU A N 1
ATOM 717 C CA . LEU A 1 92 ? 9.672 -0.096 -7.285 1 94.19 92 LEU A CA 1
ATOM 718 C C . LEU A 1 92 ? 9.984 -1.281 -6.379 1 94.19 92 LEU A C 1
ATOM 720 O O . LEU A 1 92 ? 9.102 -2.084 -6.074 1 94.19 92 LEU A O 1
ATOM 724 N N . ILE A 1 93 ? 11.25 -1.403 -6.02 1 92.69 93 ILE A N 1
ATOM 725 C CA . ILE A 1 93 ? 11.656 -2.553 -5.219 1 92.69 93 ILE A CA 1
ATOM 726 C C . ILE A 1 93 ? 12.312 -2.072 -3.926 1 92.69 93 ILE A C 1
ATOM 728 O O . ILE A 1 93 ? 13.25 -1.274 -3.957 1 92.69 93 ILE A O 1
ATOM 732 N N . ASP A 1 94 ? 11.758 -2.531 -2.816 1 93.31 94 ASP A N 1
ATOM 733 C CA . ASP A 1 94 ? 12.398 -2.264 -1.53 1 93.31 94 ASP A CA 1
ATOM 734 C C . ASP A 1 94 ? 13.75 -2.957 -1.437 1 93.31 94 ASP A C 1
ATOM 736 O O . ASP A 1 94 ? 13.828 -4.188 -1.452 1 93.31 94 ASP A O 1
ATOM 740 N N . CYS A 1 95 ? 14.766 -2.182 -1.328 1 88.06 95 CYS A N 1
ATOM 741 C CA . CYS A 1 95 ? 16.125 -2.725 -1.255 1 88.06 95 CYS A CA 1
ATOM 742 C C . CYS A 1 95 ? 16.453 -3.178 0.163 1 88.06 95 CYS A C 1
ATOM 744 O O . CYS A 1 95 ? 17.547 -3.674 0.421 1 88.06 95 CYS A O 1
ATOM 746 N N . GLY A 1 96 ? 15.523 -2.936 1.028 1 88.06 96 GLY A N 1
ATOM 747 C CA . GLY A 1 96 ? 15.68 -3.398 2.396 1 88.06 96 GLY A CA 1
ATOM 748 C C . GLY A 1 96 ? 15.289 -4.852 2.584 1 88.06 96 GLY A C 1
ATOM 749 O O . GLY A 1 96 ? 15.266 -5.621 1.621 1 88.06 96 GLY A O 1
ATOM 750 N N . PRO A 1 97 ? 15.008 -5.223 3.777 1 87 97 PRO A N 1
ATOM 751 C CA . PRO A 1 97 ? 14.797 -6.641 4.078 1 87 97 PRO A CA 1
ATOM 752 C C . PRO A 1 97 ? 13.508 -7.188 3.469 1 87 97 PRO A C 1
ATOM 754 O O . PRO A 1 97 ? 13.414 -8.383 3.188 1 87 97 PRO A O 1
ATOM 757 N N . SER A 1 98 ? 12.547 -6.387 3.236 1 90.25 98 SER A N 1
ATOM 758 C CA . SER A 1 98 ? 11.266 -6.91 2.758 1 90.25 98 SER A CA 1
ATOM 759 C C . SER A 1 98 ? 11.352 -7.32 1.292 1 90.25 98 SER A C 1
ATOM 761 O O . SER A 1 98 ? 10.641 -8.227 0.853 1 90.25 98 SER A O 1
ATOM 763 N N . ARG A 1 99 ? 12.109 -6.539 0.568 1 89.88 99 ARG A N 1
ATOM 764 C CA . ARG A 1 99 ? 12.234 -6.762 -0.869 1 89.88 99 ARG A CA 1
ATOM 765 C C . ARG A 1 99 ? 10.883 -6.645 -1.56 1 89.88 99 ARG A C 1
ATOM 767 O O . ARG A 1 99 ? 10.688 -7.176 -2.656 1 89.88 99 ARG A O 1
ATOM 774 N N . PHE A 1 100 ? 10 -6.062 -0.899 1 94.81 100 PHE A N 1
ATOM 775 C CA . PHE A 1 100 ? 8.664 -5.867 -1.458 1 94.81 100 PHE A CA 1
ATOM 776 C C . PHE A 1 100 ? 8.742 -5.125 -2.787 1 94.81 100 PHE A C 1
ATOM 778 O O . PHE A 1 100 ? 9.523 -4.184 -2.936 1 94.81 100 PHE A O 1
ATOM 785 N N . ALA A 1 101 ? 7.906 -5.57 -3.691 1 94.62 101 ALA A N 1
ATOM 786 C CA . ALA A 1 101 ? 7.91 -4.973 -5.023 1 94.62 101 ALA A CA 1
ATOM 787 C C . ALA A 1 101 ? 6.566 -4.324 -5.34 1 94.62 101 ALA A C 1
ATOM 789 O O . ALA A 1 101 ? 5.516 -4.836 -4.941 1 94.62 101 ALA A O 1
ATOM 790 N N . LEU A 1 102 ? 6.645 -3.172 -5.965 1 95.5 102 LEU A N 1
ATOM 791 C CA . LEU A 1 102 ? 5.484 -2.506 -6.547 1 95.5 102 LEU A CA 1
ATOM 792 C C . LEU A 1 102 ? 5.648 -2.352 -8.055 1 95.5 102 LEU A C 1
ATOM 794 O O . LEU A 1 102 ? 6.773 -2.355 -8.562 1 95.5 102 LEU A O 1
ATOM 798 N N . TRP A 1 103 ? 4.477 -2.318 -8.656 1 90.5 103 TRP A N 1
ATOM 799 C CA . TRP A 1 103 ? 4.422 -2.078 -10.094 1 90.5 103 TRP A CA 1
ATOM 800 C C . TRP A 1 103 ? 3.477 -0.925 -10.414 1 90.5 103 TRP A C 1
ATOM 802 O O . TRP A 1 103 ? 2.326 -0.913 -9.969 1 90.5 103 TRP A O 1
ATOM 812 N N . ARG A 1 104 ? 3.996 0.047 -11.211 1 92.19 104 ARG A N 1
ATOM 813 C CA . ARG A 1 104 ? 3.174 1.166 -11.656 1 92.19 104 ARG A CA 1
ATOM 814 C C . ARG A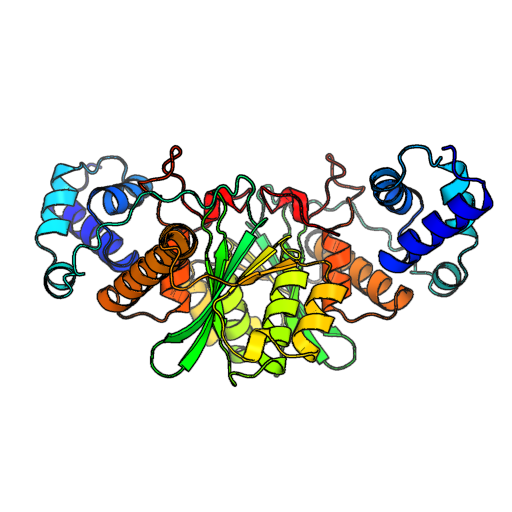 1 104 ? 3.258 1.338 -13.164 1 92.19 104 ARG A C 1
ATOM 816 O O . ARG A 1 104 ? 4.352 1.464 -13.727 1 92.19 104 ARG A O 1
ATOM 823 N N . PRO A 1 105 ? 2.094 1.295 -13.805 1 88.88 105 PRO A N 1
ATOM 824 C CA . PRO A 1 105 ? 2.113 1.528 -15.25 1 88.88 105 PRO A CA 1
ATOM 825 C C . PRO A 1 105 ? 2.467 2.969 -15.609 1 88.88 105 PRO A C 1
ATOM 827 O O . PRO A 1 105 ? 2.068 3.9 -14.906 1 88.88 105 PRO A O 1
ATOM 830 N N . LEU A 1 106 ? 3.312 3.092 -16.625 1 89.31 106 LEU A N 1
ATOM 831 C CA . LEU A 1 106 ? 3.658 4.414 -17.156 1 89.31 106 LEU A CA 1
ATOM 832 C C . LEU A 1 106 ? 3.082 4.617 -18.547 1 89.31 106 LEU A C 1
ATOM 834 O O . LEU A 1 106 ? 3.271 3.777 -19.422 1 89.31 106 LEU A O 1
ATOM 838 N N . ARG A 1 107 ? 2.266 5.625 -18.703 1 82.75 107 ARG A N 1
ATOM 839 C CA . ARG A 1 107 ? 1.778 5.941 -20.047 1 82.75 107 ARG A CA 1
ATOM 840 C C . ARG A 1 107 ? 2.893 6.523 -20.906 1 82.75 107 ARG A C 1
ATOM 842 O O . ARG A 1 107 ? 3.004 6.195 -22.094 1 82.75 107 ARG A O 1
ATOM 849 N N . LEU A 1 108 ? 3.727 7.418 -20.281 1 83.56 108 LEU A N 1
ATOM 850 C CA . LEU A 1 108 ? 4.891 8.039 -20.906 1 83.56 108 LEU A CA 1
ATOM 851 C C . LEU A 1 108 ? 6.117 7.91 -20.016 1 83.56 108 LEU A C 1
ATOM 853 O O . LEU A 1 108 ? 5.996 7.82 -18.797 1 83.56 108 LEU A O 1
ATOM 857 N N . GLN A 1 109 ? 7.219 7.855 -20.703 1 85.5 109 GLN A N 1
ATOM 858 C CA . GLN A 1 109 ? 8.461 7.789 -19.953 1 85.5 109 GLN A CA 1
ATOM 859 C C . GLN A 1 109 ? 9.039 9.188 -19.719 1 85.5 109 GLN A C 1
ATOM 861 O O . GLN A 1 109 ? 10.148 9.484 -20.156 1 85.5 109 GLN A O 1
ATOM 866 N N . THR A 1 110 ? 8.289 9.969 -19.125 1 87.88 110 THR A N 1
ATOM 867 C CA . THR A 1 110 ? 8.711 11.328 -18.812 1 87.88 110 THR A CA 1
ATOM 868 C C . THR A 1 110 ? 8.852 11.516 -17.312 1 87.88 110 THR A C 1
ATOM 870 O O . THR A 1 110 ? 8.273 10.758 -16.531 1 87.88 110 THR A O 1
ATOM 873 N N . SER A 1 111 ? 9.586 12.539 -17 1 90.69 111 SER A N 1
ATOM 874 C CA . SER A 1 111 ? 9.75 12.867 -15.594 1 90.69 111 SER A CA 1
ATOM 875 C C . SER A 1 111 ? 8.406 13.141 -14.93 1 90.69 111 SER A C 1
ATOM 877 O O . SER A 1 111 ? 8.156 12.711 -13.805 1 90.69 111 SER A O 1
ATOM 879 N N . ALA A 1 112 ? 7.602 13.805 -15.656 1 91.81 112 ALA A N 1
ATOM 880 C CA . ALA A 1 112 ? 6.297 14.164 -15.109 1 91.81 112 ALA A CA 1
ATOM 881 C C . ALA A 1 112 ? 5.461 12.922 -14.812 1 91.81 112 ALA A C 1
ATOM 883 O O . ALA A 1 112 ? 4.832 12.828 -13.758 1 91.81 112 ALA A O 1
ATOM 884 N N . SER A 1 113 ? 5.496 12.016 -15.734 1 91.81 113 SER A N 1
ATOM 885 C CA . SER A 1 113 ? 4.742 10.781 -15.562 1 91.81 113 SER A CA 1
ATOM 886 C C . SER A 1 113 ? 5.281 9.953 -14.398 1 91.81 113 SER A C 1
ATOM 888 O O . SER A 1 113 ? 4.512 9.406 -13.617 1 91.81 113 SER A O 1
ATOM 890 N N . ILE A 1 114 ? 6.52 9.922 -14.273 1 92.5 114 ILE A N 1
ATOM 891 C CA . ILE A 1 114 ? 7.172 9.172 -13.211 1 92.5 114 ILE A CA 1
ATOM 892 C C . ILE A 1 114 ? 6.859 9.812 -11.859 1 92.5 114 ILE A C 1
ATOM 894 O O . ILE A 1 114 ? 6.508 9.117 -10.898 1 92.5 114 ILE A O 1
ATOM 898 N N . ILE A 1 115 ? 6.938 11.094 -11.828 1 94.56 115 ILE A N 1
ATOM 899 C CA . ILE A 1 115 ? 6.688 11.836 -10.602 1 94.56 115 ILE A CA 1
ATOM 900 C C . ILE A 1 115 ? 5.25 11.602 -10.141 1 94.56 115 ILE A C 1
ATOM 902 O O . ILE A 1 115 ? 5 11.398 -8.945 1 94.56 115 ILE A O 1
ATOM 906 N N . GLN A 1 116 ? 4.375 11.586 -11.047 1 93.12 116 GLN A N 1
ATOM 907 C CA . GLN A 1 116 ? 2.977 11.344 -10.711 1 93.12 116 GLN A CA 1
ATOM 908 C C . GLN A 1 116 ? 2.799 9.984 -10.039 1 93.12 116 GLN A C 1
ATOM 910 O O . GLN A 1 116 ? 2.096 9.875 -9.031 1 93.12 116 GLN A O 1
ATOM 915 N N . GLN A 1 117 ? 3.441 9.016 -10.578 1 93.38 117 GLN A N 1
ATOM 916 C CA . GLN A 1 117 ? 3.35 7.676 -10.008 1 93.38 117 GLN A CA 1
ATOM 917 C C . GLN A 1 117 ? 4.027 7.609 -8.641 1 93.38 117 GLN A C 1
ATOM 919 O O . GLN A 1 117 ? 3.504 6.992 -7.715 1 93.38 117 GLN A O 1
ATOM 924 N N . LEU A 1 118 ? 5.113 8.266 -8.508 1 94.81 118 LEU A N 1
ATOM 925 C CA . LEU A 1 118 ? 5.84 8.258 -7.242 1 94.81 118 LEU A CA 1
ATOM 926 C C . LEU A 1 118 ? 5.055 8.984 -6.156 1 94.81 118 LEU A C 1
ATOM 928 O O . LEU A 1 118 ? 5.008 8.539 -5.012 1 94.81 118 LEU A O 1
ATOM 932 N N . GLU A 1 119 ? 4.48 10.062 -6.527 1 94.12 119 GLU A N 1
ATOM 933 C CA . GLU A 1 119 ? 3.674 10.805 -5.566 1 94.12 119 GLU A CA 1
ATOM 934 C C . GLU A 1 119 ? 2.529 9.953 -5.027 1 94.12 119 GLU A C 1
ATOM 936 O O . GLU A 1 119 ? 2.27 9.938 -3.822 1 94.12 119 GLU A O 1
ATOM 941 N N . ALA A 1 120 ? 1.886 9.266 -5.914 1 92.06 120 ALA A N 1
ATOM 942 C CA . ALA A 1 120 ? 0.801 8.375 -5.496 1 92.06 120 ALA A CA 1
ATOM 943 C C . ALA A 1 120 ? 1.301 7.32 -4.516 1 92.06 120 ALA A C 1
ATOM 945 O O . ALA A 1 120 ? 0.644 7.039 -3.51 1 92.06 120 ALA A O 1
ATOM 946 N N . VAL A 1 121 ? 2.445 6.816 -4.801 1 94.62 121 VAL A N 1
ATOM 947 C CA . VAL A 1 121 ? 3.035 5.797 -3.938 1 94.62 121 VAL A CA 1
ATOM 948 C C . VAL A 1 121 ? 3.408 6.414 -2.592 1 94.62 121 VAL A C 1
ATOM 950 O O . VAL A 1 121 ? 3.158 5.824 -1.539 1 94.62 121 VAL A O 1
ATOM 953 N N . PHE A 1 122 ? 3.98 7.648 -2.643 1 95.31 122 PHE A N 1
ATOM 954 C CA . PHE A 1 122 ? 4.438 8.305 -1.421 1 95.31 122 PHE A CA 1
ATOM 955 C C . PHE A 1 122 ? 3.26 8.68 -0.532 1 95.31 122 PHE A C 1
ATOM 957 O O . PHE A 1 122 ? 3.34 8.562 0.693 1 95.31 122 PHE A O 1
ATOM 964 N N . PHE A 1 123 ? 2.182 9.047 -1.1 1 92.88 123 PHE A N 1
ATOM 965 C CA . PHE A 1 123 ? 1.009 9.406 -0.313 1 92.88 123 PHE A CA 1
ATOM 966 C C . PHE A 1 123 ? 0.375 8.172 0.31 1 92.88 123 PHE A C 1
ATOM 968 O O . PHE A 1 123 ? -0.39 8.273 1.271 1 92.88 123 PHE A O 1
ATOM 975 N N . GLU A 1 124 ? 0.69 7.039 -0.162 1 92 124 GLU A N 1
ATOM 976 C CA . GLU A 1 124 ? 0.077 5.828 0.374 1 92 124 GLU A CA 1
ATOM 977 C C . GLU A 1 124 ? 0.99 5.152 1.395 1 92 124 GLU A C 1
ATOM 979 O O . GLU A 1 124 ? 0.515 4.59 2.383 1 92 124 GLU A O 1
ATOM 984 N N . ARG A 1 125 ? 2.301 5.258 1.107 1 93.25 125 ARG A N 1
ATOM 985 C CA . ARG A 1 125 ? 3.205 4.422 1.893 1 93.25 125 ARG A CA 1
ATOM 986 C C . ARG A 1 125 ? 4.32 5.258 2.51 1 93.25 125 ARG A C 1
ATOM 988 O O . ARG A 1 125 ? 5.16 4.734 3.248 1 93.25 125 ARG A O 1
ATOM 995 N N . GLY A 1 126 ? 4.316 6.52 2.223 1 93.75 126 GLY A N 1
ATOM 996 C CA . GLY A 1 126 ? 5.418 7.359 2.664 1 93.75 126 GLY A CA 1
ATOM 997 C C . GLY A 1 126 ? 6.594 7.355 1.709 1 93.75 126 GLY A C 1
ATOM 998 O O . GLY A 1 126 ? 6.844 6.355 1.029 1 93.75 126 GLY A O 1
ATOM 999 N N . ALA A 1 127 ? 7.27 8.414 1.709 1 95.75 127 ALA A N 1
ATOM 1000 C CA . ALA A 1 127 ? 8.469 8.5 0.879 1 95.75 127 ALA A CA 1
ATOM 1001 C C . ALA A 1 127 ? 9.625 7.738 1.517 1 95.75 127 ALA A C 1
ATOM 1003 O O . ALA A 1 127 ? 9.812 7.789 2.734 1 95.75 127 ALA A O 1
ATOM 1004 N N . PRO A 1 128 ? 10.383 6.984 0.684 1 95.75 128 PRO A N 1
ATOM 1005 C CA . PRO A 1 128 ? 11.617 6.414 1.214 1 95.75 128 PRO A CA 1
ATOM 1006 C C . PRO A 1 128 ? 12.688 7.469 1.478 1 95.75 128 PRO A C 1
ATOM 1008 O O . PRO A 1 128 ? 12.523 8.633 1.097 1 95.75 128 PRO A O 1
ATOM 1011 N N . GLU A 1 129 ? 13.703 7.047 2.143 1 95.12 129 GLU A N 1
ATOM 1012 C CA . GLU A 1 129 ? 14.82 7.957 2.355 1 95.12 129 GLU A CA 1
ATOM 1013 C C . GLU A 1 129 ? 15.656 8.117 1.086 1 95.12 129 GLU A C 1
ATOM 1015 O O . GLU A 1 129 ? 16.172 9.195 0.803 1 95.12 129 GLU A O 1
ATOM 1020 N N . GLU A 1 130 ? 15.703 6.961 0.37 1 93.75 130 GLU A N 1
ATOM 1021 C CA . GLU A 1 130 ? 16.562 6.965 -0.812 1 93.75 130 GLU A CA 1
ATOM 1022 C C . GLU A 1 130 ? 15.875 6.273 -1.989 1 93.75 130 GLU A C 1
ATOM 1024 O O . GLU A 1 130 ? 15.203 5.258 -1.812 1 93.75 130 GLU A O 1
ATOM 1029 N N . LEU A 1 131 ? 16.078 6.836 -3.092 1 92.31 131 LEU A N 1
ATOM 1030 C CA . LEU A 1 131 ? 15.703 6.203 -4.352 1 92.31 131 LEU A CA 1
ATOM 1031 C C . LEU A 1 131 ? 16.938 5.824 -5.156 1 92.31 131 LEU A C 1
ATOM 1033 O O . LEU A 1 131 ? 17.828 6.656 -5.371 1 92.31 131 LEU A O 1
ATOM 1037 N N . LEU A 1 132 ? 17 4.578 -5.465 1 89.25 132 LEU A N 1
ATOM 1038 C CA . LEU A 1 132 ? 18.078 4.066 -6.285 1 89.25 132 LEU A CA 1
ATOM 1039 C C . LEU A 1 132 ? 17.641 3.883 -7.73 1 89.25 132 LEU A C 1
ATOM 1041 O O . LEU A 1 132 ? 16.656 3.188 -8 1 89.25 132 LEU A O 1
ATOM 1045 N N . THR A 1 133 ? 18.281 4.559 -8.672 1 85.69 133 THR A N 1
ATOM 1046 C CA . THR A 1 133 ? 17.891 4.449 -10.078 1 85.69 133 THR A CA 1
ATOM 1047 C C . THR A 1 133 ? 19.109 4.449 -10.984 1 85.69 133 THR A C 1
ATOM 1049 O O . THR A 1 133 ? 20.219 4.766 -10.539 1 85.69 133 THR A O 1
ATOM 1052 N N . ASP A 1 134 ? 18.906 3.908 -12.133 1 76.75 134 ASP A N 1
ATOM 1053 C CA . ASP A 1 134 ? 19.984 3.998 -13.109 1 76.75 134 ASP A CA 1
ATOM 1054 C C . ASP A 1 134 ? 20.078 5.398 -13.711 1 76.75 134 ASP A C 1
ATOM 1056 O O . ASP A 1 134 ? 19.312 6.293 -13.32 1 76.75 134 ASP A O 1
ATOM 1060 N N . ASN A 1 135 ? 21.062 5.578 -14.477 1 66.25 135 ASN A N 1
ATOM 1061 C CA . ASN A 1 135 ? 21.359 6.906 -15.008 1 66.25 135 ASN A CA 1
ATOM 1062 C C . ASN A 1 135 ? 20.422 7.266 -16.156 1 66.25 135 ASN A C 1
ATOM 1064 O O . ASN A 1 135 ? 20.844 7.836 -17.156 1 66.25 135 ASN A O 1
ATOM 1068 N N . ASP A 1 136 ? 19.141 6.953 -15.891 1 70.81 136 ASP A N 1
ATOM 1069 C CA . ASP A 1 136 ? 18.156 7.363 -16.891 1 70.81 136 ASP A CA 1
ATOM 1070 C C . ASP A 1 136 ? 17.953 8.875 -16.875 1 70.81 136 ASP A C 1
ATOM 1072 O O . ASP A 1 136 ? 17.969 9.492 -15.805 1 70.81 136 ASP A O 1
ATOM 1076 N N . THR A 1 137 ? 17.859 9.484 -17.938 1 73.88 137 THR A N 1
ATOM 1077 C CA . THR A 1 137 ? 17.75 10.922 -18.141 1 73.88 137 THR A CA 1
ATOM 1078 C C . THR A 1 137 ? 16.531 11.477 -17.391 1 73.88 137 THR A C 1
ATOM 1080 O O . THR A 1 137 ? 16.562 12.609 -16.906 1 73.88 137 THR A O 1
ATOM 1083 N N . ALA A 1 138 ? 15.492 10.781 -17.312 1 77.31 138 ALA A N 1
ATOM 1084 C CA . ALA A 1 138 ? 14.281 11.234 -16.625 1 77.31 138 ALA A CA 1
ATOM 1085 C C . ALA A 1 138 ? 14.555 11.531 -15.164 1 77.31 138 ALA A C 1
ATOM 1087 O O . ALA A 1 138 ? 13.93 12.422 -14.578 1 77.31 138 ALA A O 1
ATOM 1088 N N . PHE A 1 139 ? 15.578 10.969 -14.609 1 80 139 PHE A N 1
ATOM 1089 C CA . PHE A 1 139 ? 15.836 11.094 -13.18 1 80 139 PHE A CA 1
ATOM 1090 C C . PHE A 1 139 ? 16.844 12.203 -12.898 1 80 139 PHE A C 1
ATOM 1092 O O . PHE A 1 139 ? 17.094 12.547 -11.742 1 80 139 PHE A O 1
ATOM 1099 N N . ARG A 1 140 ? 17.297 12.758 -13.977 1 82.31 140 ARG A N 1
ATOM 1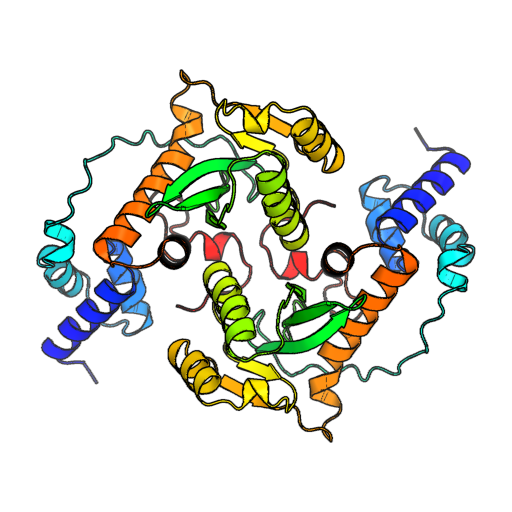100 C CA . ARG A 1 140 ? 18.266 13.836 -13.828 1 82.31 140 ARG A CA 1
ATOM 1101 C C . ARG A 1 140 ? 17.641 15.188 -14.164 1 82.31 140 ARG A C 1
ATOM 1103 O O . ARG A 1 140 ? 18.312 16.219 -14.102 1 82.31 140 ARG A O 1
ATOM 1110 N N . SER A 1 141 ? 16.484 15.234 -14.438 1 85.62 141 SER A N 1
ATOM 1111 C CA . SER A 1 141 ? 15.789 16.469 -14.805 1 85.62 141 SER A CA 1
ATOM 1112 C C . SER A 1 141 ? 15.625 17.391 -13.594 1 85.62 141 SER A C 1
ATOM 1114 O O . SER A 1 141 ? 15.664 16.938 -12.453 1 85.62 141 SER A O 1
ATOM 1116 N N . LYS A 1 142 ? 15.492 18.641 -13.883 1 90.69 142 LYS A N 1
ATOM 1117 C CA . LYS A 1 142 ? 15.297 19.641 -12.836 1 90.69 142 LYS A CA 1
ATOM 1118 C C . LYS A 1 142 ? 13.984 19.391 -12.086 1 90.69 142 LYS A C 1
ATOM 1120 O O . LYS A 1 142 ? 13.922 19.562 -10.867 1 90.69 142 LYS A O 1
ATOM 1125 N N . ILE A 1 143 ? 13.055 19 -12.852 1 92.38 143 ILE A N 1
ATOM 1126 C CA . ILE A 1 143 ? 11.742 18.797 -12.25 1 92.38 143 ILE A CA 1
ATOM 1127 C C . ILE A 1 143 ? 11.797 17.609 -11.297 1 92.38 143 ILE A C 1
ATOM 1129 O O . ILE A 1 143 ? 11.195 17.641 -10.219 1 92.38 143 ILE A O 1
ATOM 1133 N N . PHE A 1 144 ? 12.5 16.656 -11.656 1 91.81 144 PHE A N 1
ATOM 1134 C CA . PHE A 1 144 ? 12.625 15.492 -10.797 1 91.81 144 PHE A CA 1
ATOM 1135 C C . PHE A 1 144 ? 13.438 15.828 -9.547 1 91.81 144 PHE A C 1
ATOM 1137 O O . PHE A 1 144 ? 13.086 15.398 -8.445 1 91.81 144 PHE A O 1
ATOM 1144 N N . SER A 1 145 ? 14.445 16.609 -9.719 1 91.44 145 SER A N 1
ATOM 1145 C CA . SER A 1 145 ? 15.25 17.047 -8.594 1 91.44 145 SER A CA 1
ATOM 1146 C C . SER A 1 145 ? 14.422 17.875 -7.613 1 91.44 145 SER A C 1
ATOM 1148 O O . SER A 1 145 ? 14.555 17.734 -6.395 1 91.44 145 SER A O 1
ATOM 1150 N N . ALA A 1 146 ? 13.648 18.688 -8.125 1 94.88 146 ALA A N 1
ATOM 1151 C CA . ALA A 1 146 ? 12.766 19.5 -7.277 1 94.88 146 ALA A CA 1
ATOM 1152 C C . ALA A 1 146 ? 11.789 18.609 -6.508 1 94.88 146 ALA A C 1
ATOM 1154 O O . ALA A 1 146 ? 11.531 18.844 -5.324 1 94.88 146 ALA A O 1
ATOM 1155 N N . PHE A 1 147 ? 11.281 17.625 -7.207 1 94.81 147 PHE A N 1
ATOM 1156 C CA . PHE A 1 147 ? 10.352 16.672 -6.613 1 94.81 147 PHE A CA 1
ATOM 1157 C C . PHE A 1 147 ? 10.992 15.945 -5.438 1 94.81 147 PHE A C 1
ATOM 1159 O O . PHE A 1 147 ? 10.414 15.883 -4.352 1 94.81 147 PHE A O 1
ATOM 1166 N N . THR A 1 148 ? 12.164 15.406 -5.617 1 94.19 148 THR A N 1
ATOM 1167 C CA . THR A 1 148 ? 12.828 14.648 -4.562 1 94.19 148 THR A CA 1
ATOM 1168 C C . THR A 1 148 ? 13.195 15.555 -3.395 1 94.19 148 THR A C 1
ATOM 1170 O O . THR A 1 148 ? 13.117 15.148 -2.234 1 94.19 148 THR A O 1
ATOM 1173 N N . ARG A 1 149 ? 13.57 16.781 -3.662 1 93.69 149 ARG A N 1
ATOM 1174 C CA . ARG A 1 149 ? 13.875 17.75 -2.607 1 93.69 149 ARG A CA 1
ATOM 1175 C C . ARG A 1 149 ? 12.641 18.047 -1.77 1 93.69 149 ARG A C 1
ATOM 1177 O O . ARG A 1 149 ? 12.711 18.094 -0.54 1 93.69 149 ARG A O 1
ATOM 1184 N N . GLU A 1 150 ? 11.586 18.203 -2.418 1 92.5 150 GLU A N 1
ATOM 1185 C CA . GLU A 1 150 ? 10.328 18.5 -1.735 1 92.5 150 GLU A CA 1
ATOM 1186 C C . GLU A 1 150 ? 9.93 17.375 -0.792 1 92.5 150 GLU A C 1
ATOM 1188 O O . GLU A 1 150 ? 9.422 17.625 0.303 1 92.5 150 GLU A O 1
ATOM 1193 N N . TRP A 1 151 ? 10.195 16.141 -1.183 1 94.19 151 TRP A N 1
ATOM 1194 C CA . TRP A 1 151 ? 9.805 14.984 -0.389 1 94.19 151 TRP A CA 1
ATOM 1195 C C . TRP A 1 151 ? 10.922 14.578 0.563 1 94.19 151 TRP A C 1
ATOM 1197 O O . TRP A 1 151 ? 10.758 13.641 1.355 1 94.19 151 TRP A O 1
ATOM 1207 N N . GLY A 1 152 ? 12.062 15.234 0.453 1 94.06 152 GLY A N 1
ATOM 1208 C CA . GLY A 1 152 ? 13.195 14.883 1.291 1 94.06 152 GLY A CA 1
ATOM 1209 C C . GLY A 1 152 ? 13.797 13.531 0.947 1 94.06 152 GLY A C 1
ATOM 1210 O O . GLY A 1 152 ? 14.188 12.773 1.837 1 94.06 152 GLY A O 1
ATOM 1211 N N . VAL A 1 153 ? 13.742 13.156 -0.29 1 95.69 153 VAL A N 1
ATOM 1212 C CA . VAL A 1 153 ? 14.266 11.875 -0.763 1 95.69 153 VAL A CA 1
ATOM 1213 C C . VAL A 1 153 ? 15.625 12.086 -1.427 1 95.69 153 VAL A C 1
ATOM 1215 O O . VAL A 1 153 ? 15.797 13 -2.234 1 95.69 153 VAL A O 1
ATOM 1218 N N . HIS A 1 154 ? 16.578 11.273 -1.1 1 94.19 154 HIS A N 1
ATOM 1219 C CA . HIS A 1 154 ? 17.891 11.312 -1.728 1 94.19 154 HIS A CA 1
ATOM 1220 C C . HIS A 1 154 ? 17.969 10.359 -2.916 1 94.19 154 HIS A C 1
ATOM 1222 O O . HIS A 1 154 ? 17.578 9.195 -2.809 1 94.19 154 HIS A O 1
ATOM 1228 N N . ILE A 1 155 ? 18.469 10.859 -3.984 1 90.19 155 ILE A N 1
ATOM 1229 C CA . ILE A 1 155 ? 18.594 10.023 -5.172 1 90.19 155 ILE A CA 1
ATOM 1230 C C . ILE A 1 155 ? 20 9.445 -5.254 1 90.19 155 ILE A C 1
ATOM 1232 O O . ILE A 1 155 ? 20.984 10.172 -5.074 1 90.19 155 ILE A O 1
ATOM 1236 N N . ARG A 1 156 ? 20.047 8.195 -5.445 1 85.19 156 ARG A N 1
ATOM 1237 C CA . ARG A 1 156 ? 21.297 7.488 -5.68 1 85.19 156 ARG A CA 1
ATOM 1238 C C . ARG A 1 156 ? 21.328 6.879 -7.078 1 85.19 156 ARG A C 1
ATOM 1240 O O . ARG A 1 156 ? 20.406 6.168 -7.473 1 85.19 156 ARG A O 1
ATOM 1247 N N . PHE A 1 157 ? 22.391 7.191 -7.789 1 83.12 157 PHE A N 1
ATOM 1248 C CA . PHE A 1 157 ? 22.5 6.645 -9.141 1 83.12 157 PHE A CA 1
ATOM 1249 C C . PHE A 1 157 ? 23.359 5.383 -9.133 1 83.12 157 PHE A C 1
ATOM 1251 O O . PHE A 1 157 ? 24.375 5.312 -8.43 1 83.12 157 PHE A O 1
ATOM 1258 N N . ARG A 1 158 ? 22.75 4.43 -9.773 1 73.75 158 ARG A N 1
ATOM 1259 C CA . ARG A 1 158 ? 23.469 3.168 -9.906 1 73.75 158 ARG A CA 1
ATOM 1260 C C . ARG A 1 158 ? 24.703 3.33 -10.797 1 73.75 158 ARG A C 1
ATOM 1262 O O . ARG A 1 158 ? 24.641 4.027 -11.812 1 73.75 158 ARG A O 1
ATOM 1269 N N . CYS A 1 159 ? 25.859 2.955 -10.18 1 60.59 159 CYS A N 1
ATOM 1270 C CA . CYS A 1 159 ? 27.062 2.965 -11 1 60.59 159 CYS A CA 1
ATOM 1271 C C . CYS A 1 159 ? 27.156 1.696 -11.844 1 60.59 159 CYS A C 1
ATOM 1273 O O . CYS A 1 159 ? 26.969 0.592 -11.328 1 60.59 159 CYS A O 1
ATOM 1275 N N . ALA A 1 160 ? 27.094 1.837 -13.195 1 57.47 160 ALA A N 1
ATOM 1276 C CA . ALA A 1 160 ? 27.266 0.724 -14.133 1 57.47 160 ALA A CA 1
ATOM 1277 C C . ALA A 1 160 ? 28.312 -0.264 -13.625 1 57.47 160 ALA A C 1
ATOM 1279 O O . ALA A 1 160 ? 28.203 -1.47 -13.867 1 57.47 160 ALA A O 1
ATOM 1280 N N . HIS A 1 161 ? 29.234 0.216 -12.93 1 54.59 161 HIS A N 1
ATOM 1281 C CA . HIS A 1 161 ? 30.375 -0.649 -12.633 1 54.59 161 HIS A CA 1
ATOM 1282 C C . HIS A 1 161 ? 30.266 -1.255 -11.242 1 54.59 161 HIS A C 1
ATOM 1284 O O . HIS A 1 161 ? 31.203 -1.875 -10.75 1 54.59 161 HIS A O 1
ATOM 1290 N N . VAL A 1 162 ? 29.156 -0.92 -10.539 1 53.22 162 VAL A N 1
ATOM 1291 C CA . VAL A 1 162 ? 29.062 -1.549 -9.219 1 53.22 162 VAL A CA 1
ATOM 1292 C C . VAL A 1 162 ? 27.953 -2.6 -9.227 1 53.22 162 VAL A C 1
ATOM 1294 O O . VAL A 1 162 ? 26.766 -2.26 -9.172 1 53.22 162 VAL A O 1
ATOM 1297 N N . PRO A 1 163 ? 28.391 -3.832 -9.414 1 52.28 163 PRO A N 1
ATOM 1298 C CA . PRO A 1 163 ? 27.469 -4.961 -9.57 1 52.28 163 PRO A CA 1
ATOM 1299 C C . PRO A 1 163 ? 26.531 -5.113 -8.375 1 52.28 163 PRO A C 1
ATOM 1301 O O . PRO A 1 163 ? 25.375 -5.535 -8.547 1 52.28 163 PRO A O 1
ATOM 1304 N N . SER A 1 164 ? 27.016 -4.805 -7.137 1 54.25 164 SER A N 1
ATOM 1305 C CA . SER A 1 164 ? 26.312 -5.238 -5.934 1 54.25 164 SER A CA 1
ATOM 1306 C C . SER A 1 164 ? 24.969 -4.512 -5.781 1 54.25 164 SER A C 1
ATOM 1308 O O . SER A 1 164 ? 23.969 -5.117 -5.391 1 54.25 164 SER A O 1
ATOM 1310 N N . GLY A 1 165 ? 24.859 -3.197 -5.973 1 54.94 165 GLY A N 1
ATOM 1311 C CA . GLY A 1 165 ? 23.656 -2.42 -5.695 1 54.94 165 GLY A CA 1
ATOM 1312 C C . GLY A 1 165 ? 22.516 -2.738 -6.629 1 54.94 165 GLY A C 1
ATOM 1313 O O . GLY A 1 165 ? 21.344 -2.676 -6.23 1 54.94 165 GLY A O 1
ATOM 1314 N N . ASN A 1 166 ? 22.844 -3.318 -7.793 1 61.69 166 ASN A N 1
ATOM 1315 C CA . ASN A 1 166 ? 21.891 -3.598 -8.852 1 61.69 166 ASN A CA 1
ATOM 1316 C C . ASN A 1 166 ? 21.375 -5.031 -8.773 1 61.69 166 ASN A C 1
ATOM 1318 O O . ASN A 1 166 ? 20.328 -5.355 -9.352 1 61.69 166 ASN A O 1
ATOM 1322 N N . GLY A 1 167 ? 22.047 -5.648 -7.906 1 71.69 167 GLY A N 1
ATOM 1323 C CA . GLY A 1 167 ? 21.781 -7.078 -7.906 1 71.69 167 GLY A CA 1
ATOM 1324 C C . GLY A 1 167 ? 20.422 -7.43 -7.359 1 71.69 167 GLY A C 1
ATOM 1325 O O . GLY A 1 167 ? 19.719 -8.289 -7.914 1 71.69 167 GLY A O 1
ATOM 1326 N N . VAL A 1 168 ? 20 -6.648 -6.344 1 75.06 168 VAL A N 1
ATOM 1327 C CA . VAL A 1 168 ? 18.719 -6.957 -5.719 1 75.06 168 VAL A CA 1
ATOM 1328 C C . VAL A 1 168 ? 17.594 -6.633 -6.688 1 75.06 168 VAL A C 1
ATOM 1330 O O . VAL A 1 168 ? 16.688 -7.449 -6.887 1 75.06 168 VAL A O 1
ATOM 1333 N N . VAL A 1 169 ? 17.672 -5.504 -7.297 1 80.31 169 VAL A N 1
ATOM 1334 C CA . VAL A 1 169 ? 16.625 -5.059 -8.219 1 80.31 169 VAL A CA 1
ATOM 1335 C C . VAL A 1 169 ? 16.578 -5.992 -9.422 1 80.31 169 VAL A C 1
ATOM 1337 O O . VAL A 1 169 ? 15.484 -6.406 -9.844 1 80.31 169 VAL A O 1
ATOM 1340 N N . GLU A 1 170 ? 17.734 -6.367 -9.914 1 79.12 170 GLU A N 1
ATOM 1341 C CA . GLU A 1 170 ? 17.797 -7.254 -11.078 1 79.12 170 GLU A CA 1
ATOM 1342 C C . GLU A 1 170 ? 17.219 -8.625 -10.75 1 79.12 170 GLU A C 1
ATOM 1344 O O . GLU A 1 170 ? 16.484 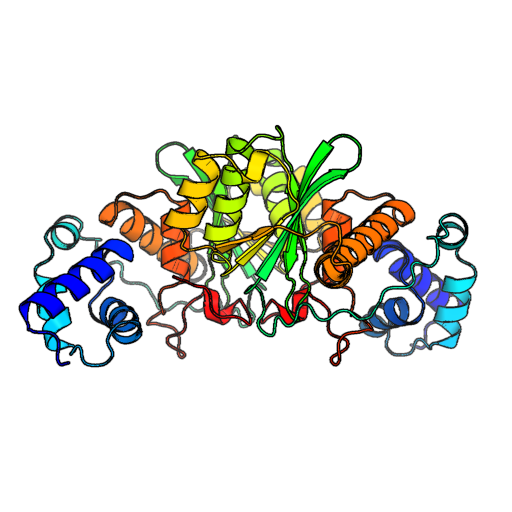-9.203 -11.547 1 79.12 170 GLU A O 1
ATOM 1349 N N . ARG A 1 171 ? 17.516 -9.102 -9.641 1 81.31 171 ARG A N 1
ATOM 1350 C CA . ARG A 1 171 ? 17 -10.406 -9.227 1 81.31 171 ARG A CA 1
ATOM 1351 C C . ARG A 1 171 ? 15.484 -10.367 -9.078 1 81.31 171 ARG A C 1
ATOM 1353 O O . ARG A 1 171 ? 14.797 -11.312 -9.469 1 81.31 171 ARG A O 1
ATOM 1360 N N . CYS A 1 172 ? 15.039 -9.336 -8.461 1 85.44 172 CYS A N 1
ATOM 1361 C CA . CYS A 1 172 ? 13.594 -9.188 -8.289 1 85.44 172 CYS A CA 1
ATOM 1362 C C . CYS A 1 172 ? 12.891 -9.133 -9.641 1 85.44 172 CYS A C 1
ATOM 1364 O O . CYS A 1 172 ? 11.891 -9.812 -9.852 1 85.44 172 CYS A O 1
ATOM 1366 N N . HIS A 1 173 ? 13.5 -8.422 -10.539 1 85.31 173 HIS A N 1
ATOM 1367 C CA . HIS A 1 173 ? 12.922 -8.312 -11.875 1 85.31 173 HIS A CA 1
ATOM 1368 C C . HIS A 1 173 ? 12.883 -9.672 -12.562 1 85.31 173 HIS A C 1
ATOM 1370 O O . HIS A 1 173 ? 11.891 -10.023 -13.203 1 85.31 173 HIS A O 1
ATOM 1376 N N . ARG A 1 174 ? 13.93 -10.32 -12.43 1 84.5 174 ARG A N 1
ATOM 1377 C CA . ARG A 1 174 ? 14 -11.641 -13.047 1 84.5 174 ARG A CA 1
ATOM 1378 C C . ARG A 1 174 ? 12.938 -12.578 -12.477 1 84.5 174 ARG A C 1
ATOM 1380 O O . ARG A 1 174 ? 12.273 -13.289 -13.219 1 84.5 174 ARG A O 1
ATOM 1387 N N . SER A 1 175 ? 12.812 -12.562 -11.18 1 87.75 175 SER A N 1
ATOM 1388 C CA . SER A 1 175 ? 11.82 -13.406 -10.523 1 87.75 175 SER A CA 1
ATOM 1389 C C . SER A 1 175 ? 10.414 -13.094 -11.016 1 87.75 175 SER A C 1
ATOM 1391 O O . SER A 1 175 ? 9.641 -14.008 -11.305 1 87.75 175 SER A O 1
ATOM 1393 N N . ILE A 1 176 ? 10.109 -11.883 -11.117 1 89.81 176 ILE A N 1
ATOM 1394 C CA . ILE A 1 176 ? 8.773 -11.445 -11.531 1 89.81 176 ILE A CA 1
ATOM 1395 C C . ILE A 1 176 ? 8.523 -11.852 -12.977 1 89.81 176 ILE A C 1
ATOM 1397 O O . ILE A 1 176 ? 7.438 -12.328 -13.32 1 89.81 176 ILE A O 1
ATOM 1401 N N . LYS A 1 177 ? 9.531 -11.68 -13.789 1 87.62 177 LYS A N 1
ATOM 1402 C CA . LYS A 1 177 ? 9.406 -12.039 -15.195 1 87.62 177 LYS A CA 1
ATOM 1403 C C . LYS A 1 177 ? 9.164 -13.539 -15.359 1 87.62 177 LYS A C 1
ATOM 1405 O O . LYS A 1 177 ? 8.359 -13.953 -16.203 1 87.62 177 LYS A O 1
ATOM 1410 N N . VAL A 1 178 ? 9.859 -14.305 -14.609 1 88.06 178 VAL A N 1
ATOM 1411 C CA . VAL A 1 178 ? 9.727 -15.758 -14.688 1 88.06 178 VAL A CA 1
ATOM 1412 C C . VAL A 1 178 ? 8.312 -16.172 -14.266 1 88.06 178 VAL A C 1
ATOM 1414 O O . VAL A 1 178 ? 7.684 -17 -14.922 1 88.06 178 VAL A O 1
ATOM 1417 N N . ILE A 1 179 ? 7.836 -15.539 -13.242 1 91.19 179 ILE A N 1
ATOM 1418 C CA . ILE A 1 179 ? 6.484 -15.828 -12.781 1 91.19 179 ILE A CA 1
ATOM 1419 C C . ILE A 1 179 ? 5.477 -15.469 -13.867 1 91.19 179 ILE A C 1
ATOM 1421 O O . ILE A 1 179 ? 4.578 -16.25 -14.18 1 91.19 179 ILE A O 1
ATOM 1425 N N . ALA A 1 180 ? 5.613 -14.305 -14.414 1 90.75 180 ALA A N 1
ATOM 1426 C CA . ALA A 1 180 ? 4.695 -13.836 -15.445 1 90.75 180 ALA A CA 1
ATOM 1427 C C . ALA A 1 180 ? 4.715 -14.758 -16.656 1 90.75 180 ALA A C 1
ATOM 1429 O O . ALA A 1 180 ? 3.666 -15.086 -17.219 1 90.75 180 ALA A O 1
ATOM 1430 N N . ALA A 1 181 ? 5.863 -15.172 -17.062 1 89 181 ALA A N 1
ATOM 1431 C CA . ALA A 1 181 ? 6.023 -16.016 -18.234 1 89 181 ALA A CA 1
ATOM 1432 C C . ALA A 1 181 ? 5.449 -17.406 -18 1 89 181 ALA A C 1
ATOM 1434 O O . ALA A 1 181 ? 4.734 -17.953 -18.844 1 89 181 ALA A O 1
ATOM 1435 N N . ARG A 1 182 ? 5.734 -17.953 -16.891 1 90 182 ARG A N 1
ATOM 1436 C CA . ARG A 1 182 ? 5.301 -19.328 -16.594 1 90 182 ARG A CA 1
ATOM 1437 C C . ARG A 1 182 ? 3.789 -19.391 -16.406 1 90 182 ARG A C 1
ATOM 1439 O O . ARG A 1 182 ? 3.141 -20.328 -16.859 1 90 182 ARG A O 1
ATOM 1446 N N . LYS A 1 183 ? 3.266 -18.406 -15.742 1 92.56 183 LYS A N 1
ATOM 1447 C CA . LYS A 1 183 ? 1.836 -18.406 -15.445 1 92.56 183 LYS A CA 1
ATOM 1448 C C . LYS A 1 183 ? 1.032 -17.812 -16.594 1 92.56 183 LYS A C 1
ATOM 1450 O O . LYS A 1 183 ? -0.17 -18.047 -16.719 1 92.56 183 LYS A O 1
ATOM 1455 N N . GLY A 1 184 ? 1.638 -17 -17.406 1 89.81 184 GLY A N 1
ATOM 1456 C CA . GLY A 1 184 ? 0.909 -16.297 -18.453 1 89.81 184 GLY A CA 1
ATOM 1457 C C . GLY A 1 184 ? -0.035 -15.234 -17.906 1 89.81 184 GLY A C 1
ATOM 1458 O O . GLY A 1 184 ? -1.189 -15.156 -18.328 1 89.81 184 GLY A O 1
ATOM 1459 N N . CYS A 1 185 ? 0.438 -14.484 -16.938 1 91.31 185 CYS A N 1
ATOM 1460 C CA . CYS A 1 185 ? -0.42 -13.5 -16.297 1 91.31 185 CYS A CA 1
ATOM 1461 C C . CYS A 1 185 ? 0.141 -12.094 -16.453 1 91.31 185 CYS A C 1
ATOM 1463 O O . CYS A 1 185 ? 1.219 -11.914 -17.031 1 91.31 185 CYS A O 1
ATOM 1465 N N . SER A 1 186 ? -0.685 -11.117 -16.031 1 89.81 186 SER A N 1
ATOM 1466 C CA . SER A 1 186 ? -0.25 -9.727 -16.094 1 89.81 186 SER A CA 1
ATOM 1467 C C . SER A 1 186 ? 0.917 -9.469 -15.148 1 89.81 186 SER A C 1
ATOM 1469 O O . SER A 1 186 ? 1.135 -10.234 -14.203 1 89.81 186 SER A O 1
ATOM 1471 N N . VAL A 1 187 ? 1.638 -8.414 -15.359 1 90.44 187 VAL A N 1
ATOM 1472 C CA . VAL A 1 187 ? 2.762 -8.047 -14.508 1 90.44 187 VAL A CA 1
ATOM 1473 C C . VAL A 1 187 ? 2.262 -7.738 -13.094 1 90.44 187 VAL A C 1
ATOM 1475 O O . VAL A 1 187 ? 2.916 -8.078 -12.109 1 90.44 187 VAL A O 1
ATOM 1478 N N . ALA A 1 188 ? 1.145 -7.086 -13.039 1 90.38 188 ALA A N 1
ATOM 1479 C CA . ALA A 1 188 ? 0.568 -6.77 -11.734 1 90.38 188 ALA A CA 1
ATOM 1480 C C . ALA A 1 188 ? 0.351 -8.039 -10.906 1 90.38 188 ALA A C 1
ATOM 1482 O O . ALA A 1 188 ? 0.697 -8.078 -9.727 1 90.38 188 ALA A O 1
ATOM 1483 N N . GLU A 1 189 ? -0.181 -9.023 -11.562 1 92.69 189 GLU A N 1
ATOM 1484 C CA . GLU A 1 189 ? -0.404 -10.289 -10.875 1 92.69 189 GLU A CA 1
ATOM 1485 C C . GLU A 1 189 ? 0.918 -10.969 -10.516 1 92.69 189 GLU A C 1
ATOM 1487 O O . GLU A 1 189 ? 1.062 -11.531 -9.43 1 92.69 189 GLU A O 1
ATOM 1492 N N . ALA A 1 190 ? 1.847 -10.93 -11.422 1 93.81 190 ALA A N 1
ATOM 1493 C CA . ALA A 1 190 ? 3.15 -11.539 -11.172 1 93.81 190 ALA A CA 1
ATOM 1494 C C . ALA A 1 190 ? 3.834 -10.898 -9.969 1 93.81 190 ALA A C 1
ATOM 1496 O O . ALA A 1 190 ? 4.43 -11.594 -9.141 1 93.81 190 ALA A O 1
ATOM 1497 N N . VAL A 1 191 ? 3.754 -9.586 -9.898 1 94.44 191 VAL A N 1
ATOM 1498 C CA . VAL A 1 191 ? 4.34 -8.867 -8.773 1 94.44 191 VAL A CA 1
ATOM 1499 C C . VAL A 1 191 ? 3.648 -9.281 -7.477 1 94.44 191 VAL A C 1
ATOM 1501 O O . VAL A 1 191 ? 4.305 -9.469 -6.449 1 94.44 191 VAL A O 1
ATOM 1504 N N . TYR A 1 192 ? 2.377 -9.398 -7.574 1 95.06 192 TYR A N 1
ATOM 1505 C CA . TYR A 1 192 ? 1.6 -9.844 -6.426 1 95.06 192 TYR A CA 1
ATOM 1506 C C . TYR A 1 192 ? 2.072 -11.211 -5.941 1 95.06 192 TYR A C 1
ATOM 1508 O O . TYR A 1 192 ? 2.334 -11.398 -4.75 1 95.06 192 TYR A O 1
ATOM 1516 N N . LEU A 1 193 ? 2.189 -12.125 -6.832 1 94.31 193 LEU A N 1
ATOM 1517 C CA . LEU A 1 193 ? 2.621 -13.477 -6.488 1 94.31 193 LEU A CA 1
ATOM 1518 C C . LEU A 1 193 ? 4.039 -13.469 -5.93 1 94.31 193 LEU A C 1
ATOM 1520 O O . LEU A 1 193 ? 4.332 -14.172 -4.957 1 94.31 193 LEU A O 1
ATOM 1524 N N . TYR A 1 194 ? 4.863 -12.695 -6.566 1 93.75 194 TYR A N 1
ATOM 1525 C CA . TYR A 1 194 ? 6.219 -12.516 -6.059 1 93.75 194 TYR A CA 1
ATOM 1526 C C . TYR A 1 194 ? 6.199 -12.117 -4.586 1 93.75 194 TYR A C 1
ATOM 1528 O O . TYR A 1 194 ? 6.965 -12.648 -3.781 1 93.75 194 TYR A O 1
ATOM 1536 N N . ASN A 1 195 ? 5.332 -11.156 -4.215 1 95.19 195 ASN A N 1
ATOM 1537 C CA . ASN A 1 195 ? 5.273 -10.617 -2.859 1 95.19 195 ASN A CA 1
ATOM 1538 C C . ASN A 1 195 ? 4.75 -11.648 -1.865 1 95.19 195 ASN A C 1
ATOM 1540 O O . ASN A 1 195 ? 4.93 -11.492 -0.655 1 95.19 195 ASN A O 1
ATOM 1544 N N . LEU A 1 196 ? 4.129 -12.68 -2.393 1 93.31 196 LEU A N 1
ATOM 1545 C CA . LEU A 1 196 ? 3.555 -13.695 -1.517 1 93.31 196 LEU A CA 1
ATOM 1546 C C . LEU A 1 196 ? 4.531 -14.844 -1.31 1 93.31 196 LEU A C 1
ATOM 1548 O O . LEU A 1 196 ? 4.332 -15.688 -0.427 1 93.31 196 LEU A O 1
ATOM 1552 N N . MET A 1 197 ? 5.59 -14.859 -2.059 1 90.19 197 MET A N 1
ATOM 1553 C CA . MET A 1 197 ? 6.527 -15.977 -2.029 1 90.19 197 MET A CA 1
ATOM 1554 C C . MET A 1 197 ? 7.594 -15.766 -0.96 1 90.19 197 MET A C 1
ATOM 1556 O O . MET A 1 197 ? 8.242 -14.719 -0.922 1 90.19 197 MET A O 1
ATOM 1560 N N . PRO A 1 198 ? 7.672 -16.766 -0.155 1 87.62 198 PRO A N 1
ATOM 1561 C CA . PRO A 1 198 ? 8.773 -16.656 0.804 1 87.62 198 PRO A CA 1
ATOM 1562 C C . PRO A 1 198 ? 10.141 -16.609 0.128 1 87.62 198 PRO A C 1
ATOM 1564 O O . PRO A 1 198 ? 10.359 -17.297 -0.875 1 87.62 198 PRO A O 1
ATOM 1567 N N . LYS A 1 199 ? 10.992 -15.75 0.591 1 79.06 199 LYS A N 1
ATOM 1568 C CA . LYS A 1 199 ? 12.32 -15.609 -0.013 1 79.06 199 LYS A CA 1
ATOM 1569 C C . LYS A 1 199 ? 13.336 -16.516 0.675 1 79.06 199 LYS A C 1
ATOM 1571 O O . LYS A 1 199 ? 13.25 -16.75 1.882 1 79.06 199 LYS A O 1
ATOM 1576 N N . ASP A 1 200 ? 14.109 -17.234 -0.136 1 63 200 ASP A N 1
ATOM 1577 C CA . ASP A 1 200 ? 15.117 -18.172 0.356 1 63 200 ASP A CA 1
ATOM 1578 C C . ASP A 1 200 ? 16.234 -17.438 1.099 1 63 200 ASP A C 1
ATOM 1580 O O . ASP A 1 200 ? 16.844 -17.984 2.02 1 63 200 ASP A O 1
ATOM 1584 N N . ASP A 1 201 ? 16.688 -16.391 0.422 1 55.28 201 ASP A N 1
ATOM 1585 C CA . ASP A 1 201 ? 17.906 -15.758 0.911 1 55.28 201 ASP A CA 1
ATOM 1586 C C . ASP A 1 201 ? 17.672 -15.055 2.248 1 55.28 201 ASP A C 1
ATOM 1588 O O . ASP A 1 201 ? 18.609 -14.547 2.863 1 55.28 201 ASP A O 1
ATOM 1592 N N . CYS A 1 202 ? 16.312 -14.844 2.512 1 48.03 202 CYS A N 1
ATOM 1593 C CA . CYS A 1 202 ? 16.156 -14.016 3.707 1 48.03 202 CYS A CA 1
ATOM 1594 C C . CYS A 1 202 ? 16.062 -14.883 4.957 1 48.03 202 CYS A C 1
ATOM 1596 O O . CYS A 1 202 ? 15.672 -16.047 4.879 1 48.03 202 CYS A O 1
ATOM 1598 N N . ALA A 1 203 ? 16.953 -14.609 5.828 1 45.91 203 ALA A N 1
ATOM 1599 C CA . ALA A 1 203 ? 17.031 -15.227 7.148 1 45.91 203 ALA A CA 1
ATOM 1600 C C . ALA A 1 203 ? 15.664 -15.711 7.613 1 45.91 203 ALA A C 1
ATOM 1602 O O . ALA A 1 203 ? 15.562 -16.734 8.305 1 45.91 203 ALA A O 1
ATOM 1603 N N . THR A 1 204 ? 14.617 -15.062 7.258 1 50.91 204 THR A N 1
ATOM 1604 C CA . THR A 1 204 ? 13.359 -15.375 7.922 1 50.91 204 THR A CA 1
ATOM 1605 C C . THR A 1 204 ? 12.414 -16.109 6.969 1 50.91 204 THR A C 1
ATOM 1607 O O . THR A 1 204 ? 11.336 -16.547 7.371 1 50.91 204 THR A O 1
ATOM 1610 N N . SER A 1 205 ? 12.898 -16.547 5.801 1 66.38 205 SER A N 1
ATOM 1611 C CA . SER A 1 205 ? 12.008 -17.297 4.93 1 66.38 205 SER A CA 1
ATOM 1612 C C . SER A 1 205 ? 10.602 -16.719 4.945 1 66.38 205 SER A C 1
ATOM 1614 O O . SER A 1 205 ? 9.625 -17.453 5.102 1 66.38 205 SER A O 1
ATOM 1616 N N . THR A 1 206 ? 10.492 -15.391 5.031 1 84.19 206 THR A N 1
ATOM 1617 C CA . THR A 1 206 ? 9.211 -14.695 5.086 1 84.19 206 THR A CA 1
ATOM 1618 C C . THR A 1 206 ? 8.914 -14 3.762 1 84.19 206 THR A C 1
ATOM 1620 O O . THR A 1 206 ? 9.828 -13.508 3.1 1 84.19 206 THR A O 1
ATOM 1623 N N . ALA A 1 207 ? 7.758 -14.062 3.334 1 91.31 207 ALA A N 1
ATOM 1624 C CA . ALA A 1 207 ? 7.32 -13.398 2.111 1 91.31 207 ALA A CA 1
ATOM 1625 C C . ALA A 1 207 ? 7.422 -11.883 2.244 1 91.31 207 ALA A C 1
ATOM 1627 O O . ALA A 1 207 ? 7.18 -11.328 3.32 1 91.31 207 ALA A O 1
ATOM 1628 N N . PRO A 1 208 ? 7.809 -11.203 1.173 1 92.88 208 PRO A N 1
ATOM 1629 C CA . PRO A 1 208 ? 7.902 -9.742 1.2 1 92.88 208 PRO A CA 1
ATOM 1630 C C . PRO A 1 208 ? 6.656 -9.086 1.78 1 92.88 208 PRO A C 1
ATOM 1632 O O . PRO A 1 208 ? 6.762 -8.156 2.588 1 92.88 208 PRO A O 1
ATOM 1635 N N . ALA A 1 209 ? 5.496 -9.555 1.404 1 93.94 209 ALA A N 1
ATOM 1636 C CA . ALA A 1 209 ? 4.25 -8.969 1.895 1 93.94 209 ALA A CA 1
ATOM 1637 C C . ALA A 1 209 ? 4.16 -9.062 3.414 1 93.94 209 ALA A C 1
ATOM 1639 O O . ALA A 1 209 ? 3.754 -8.109 4.082 1 93.94 209 ALA A O 1
ATOM 1640 N N . ASN A 1 210 ? 4.59 -10.188 3.945 1 90.19 210 ASN A N 1
ATOM 1641 C CA . ASN A 1 210 ? 4.523 -10.406 5.387 1 90.19 210 ASN A CA 1
ATOM 1642 C C . ASN A 1 210 ? 5.586 -9.594 6.125 1 90.19 210 ASN A C 1
ATOM 1644 O O . ASN A 1 210 ? 5.469 -9.359 7.328 1 90.19 210 ASN A O 1
ATOM 1648 N N . MET A 1 211 ? 6.562 -9.242 5.469 1 91.38 211 MET A N 1
ATOM 1649 C CA . MET A 1 211 ? 7.605 -8.414 6.07 1 91.38 211 MET A CA 1
ATOM 1650 C C . MET A 1 211 ? 7.211 -6.938 6.043 1 91.38 211 MET A C 1
ATOM 1652 O O . MET A 1 211 ? 7.75 -6.137 6.809 1 91.38 211 MET A O 1
ATOM 1656 N N . LEU A 1 212 ? 6.344 -6.652 5.125 1 94.25 212 LEU A N 1
ATOM 1657 C CA . LEU A 1 212 ? 5.957 -5.258 4.953 1 94.25 212 LEU A CA 1
ATOM 1658 C C . LEU A 1 212 ? 4.711 -4.934 5.77 1 94.25 212 LEU A C 1
ATOM 1660 O O . LEU A 1 212 ? 4.645 -3.887 6.418 1 94.25 212 LEU A O 1
ATOM 1664 N N . TYR A 1 213 ? 3.689 -5.777 5.707 1 94.38 213 TYR A N 1
ATOM 1665 C CA . TYR A 1 213 ? 2.402 -5.535 6.348 1 94.38 213 TYR A CA 1
ATOM 1666 C C . TYR A 1 213 ? 2.33 -6.223 7.707 1 94.38 213 TYR A C 1
ATOM 1668 O O . TYR A 1 213 ? 2.971 -7.254 7.922 1 94.38 213 TYR A O 1
ATOM 1676 N N . ARG A 1 214 ? 1.478 -5.707 8.586 1 93 214 ARG A N 1
ATOM 1677 C CA . ARG A 1 214 ? 1.273 -6.297 9.906 1 93 214 ARG A CA 1
ATOM 1678 C C . ARG A 1 214 ? 0.122 -7.297 9.891 1 93 214 ARG A C 1
ATOM 1680 O O . ARG A 1 214 ? -0.299 -7.781 10.938 1 93 214 ARG A O 1
ATOM 1687 N N . TYR A 1 215 ? -0.412 -7.539 8.719 1 91.56 215 TYR A N 1
ATOM 1688 C CA . TYR A 1 215 ? -1.442 -8.555 8.547 1 91.56 215 TYR A CA 1
ATOM 1689 C C . TYR A 1 215 ? -1.033 -9.57 7.484 1 91.56 215 TYR A C 1
ATOM 1691 O O . TYR A 1 215 ? -0.073 -9.344 6.742 1 91.56 215 TYR A O 1
ATOM 1699 N N . THR A 1 216 ? -1.761 -10.672 7.469 1 87.19 216 THR A N 1
ATOM 1700 C CA . THR A 1 216 ? -1.472 -11.711 6.488 1 87.19 216 THR A CA 1
ATOM 1701 C C . THR A 1 216 ? -2.246 -11.469 5.195 1 87.19 216 THR A C 1
ATOM 1703 O O . THR A 1 216 ? -3.477 -11.383 5.211 1 87.19 216 THR A O 1
ATOM 1706 N N . VAL A 1 217 ? -1.5 -11.344 4.125 1 89.12 217 VAL A N 1
ATOM 1707 C CA . VAL A 1 217 ? -2.125 -11.133 2.824 1 89.12 217 VAL A CA 1
ATOM 1708 C C . VAL A 1 217 ? -2.748 -12.43 2.328 1 89.12 217 VAL A C 1
ATOM 1710 O O . VAL A 1 217 ? -2.094 -13.477 2.314 1 89.12 217 VAL A O 1
ATOM 1713 N N . ARG A 1 218 ? -3.945 -12.32 1.945 1 82.19 218 ARG A N 1
ATOM 1714 C CA . ARG A 1 218 ? -4.691 -13.492 1.49 1 82.19 218 ARG A CA 1
ATOM 1715 C C . ARG A 1 218 ? -4.277 -13.891 0.078 1 82.19 218 ARG A C 1
ATOM 1717 O O . ARG A 1 218 ? -3.998 -13.023 -0.759 1 82.19 218 ARG A O 1
ATOM 1724 N N . ILE A 1 219 ? -4.164 -15.188 -0.105 1 74.31 219 ILE A N 1
ATOM 1725 C CA . ILE A 1 219 ? -3.801 -15.75 -1.403 1 74.31 219 ILE A CA 1
ATOM 1726 C C . ILE A 1 219 ? -5.047 -15.875 -2.277 1 74.31 219 ILE A C 1
ATOM 1728 O O . ILE A 1 219 ? -6.109 -16.281 -1.798 1 74.31 219 ILE A O 1
ATOM 1732 N N . MET B 1 1 ? 20.75 23.484 22.328 1 46.31 1 MET B N 1
ATOM 1733 C CA . MET B 1 1 ? 20.422 24.797 22.875 1 46.31 1 MET B CA 1
ATOM 1734 C C . MET B 1 1 ? 18.906 25 22.891 1 46.31 1 MET B C 1
ATOM 1736 O O . MET B 1 1 ? 18.203 24.609 21.969 1 46.31 1 MET B O 1
ATOM 1740 N N . ALA B 1 2 ? 18.531 25.328 24.109 1 59.06 2 ALA B N 1
ATOM 1741 C CA . ALA B 1 2 ? 17.109 25.531 24.375 1 59.06 2 ALA B CA 1
ATOM 1742 C C . ALA B 1 2 ? 16.516 26.578 23.438 1 59.06 2 ALA B C 1
ATOM 1744 O O . ALA B 1 2 ? 17.094 27.641 23.234 1 59.06 2 ALA B O 1
ATOM 1745 N N . MET B 1 3 ? 15.758 26.094 22.438 1 68.12 3 MET B N 1
ATOM 1746 C CA . MET B 1 3 ? 15.133 27.047 21.516 1 68.12 3 MET B CA 1
ATOM 1747 C C . MET B 1 3 ? 14.383 28.125 22.281 1 68.12 3 MET B C 1
ATOM 1749 O O . MET B 1 3 ? 13.852 27.875 23.359 1 68.12 3 MET B O 1
ATOM 1753 N N . ASP B 1 4 ? 14.57 29.359 21.906 1 77.94 4 ASP B N 1
ATOM 1754 C CA . ASP B 1 4 ? 13.789 30.438 22.516 1 77.94 4 ASP B CA 1
ATOM 1755 C C . ASP B 1 4 ? 12.305 30.281 22.188 1 77.94 4 ASP B C 1
ATOM 1757 O O . ASP B 1 4 ? 11.93 29.484 21.344 1 77.94 4 ASP B O 1
ATOM 1761 N N . ASP B 1 5 ? 11.516 30.906 22.984 1 76.81 5 ASP B N 1
ATOM 1762 C CA . ASP B 1 5 ? 10.062 30.781 22.922 1 76.81 5 ASP B CA 1
ATOM 1763 C C . ASP B 1 5 ? 9.547 31.062 21.5 1 76.81 5 ASP B C 1
ATOM 1765 O O . ASP B 1 5 ? 8.641 30.391 21.016 1 76.81 5 ASP B O 1
ATOM 1769 N N . ALA B 1 6 ? 10.133 32.094 20.906 1 83.12 6 ALA B N 1
ATOM 1770 C CA . ALA B 1 6 ? 9.695 32.469 19.562 1 83.12 6 ALA B CA 1
ATOM 1771 C C . ALA B 1 6 ? 9.992 31.344 18.562 1 83.12 6 ALA B C 1
ATOM 1773 O O . ALA B 1 6 ? 9.172 31.062 17.688 1 83.12 6 ALA B O 1
ATOM 1774 N N . SER B 1 7 ? 11.016 30.75 18.766 1 88.56 7 SER B N 1
ATOM 1775 C CA . SER B 1 7 ? 11.414 29.656 17.891 1 88.56 7 SER B CA 1
ATOM 1776 C C . SER B 1 7 ? 10.531 28.422 18.078 1 88.56 7 SER B C 1
ATOM 1778 O O . SER B 1 7 ? 10.195 27.734 17.125 1 88.56 7 SER B O 1
ATOM 1780 N N . ILE B 1 8 ? 10.117 28.312 19.297 1 91.69 8 ILE B N 1
ATOM 1781 C CA . ILE B 1 8 ? 9.25 27.188 19.609 1 91.69 8 ILE B CA 1
ATOM 1782 C C . ILE B 1 8 ? 7.883 27.391 18.969 1 91.69 8 ILE B C 1
ATOM 1784 O O . ILE B 1 8 ? 7.336 26.484 18.344 1 91.69 8 ILE B O 1
ATOM 1788 N N . ASN B 1 9 ? 7.371 28.609 19.141 1 92.81 9 ASN B N 1
ATOM 1789 C CA . ASN B 1 9 ? 6.086 28.922 18.531 1 92.81 9 ASN B CA 1
ATOM 1790 C C . ASN B 1 9 ? 6.117 28.719 17.016 1 92.81 9 ASN B C 1
ATOM 1792 O O . ASN B 1 9 ? 5.164 28.203 16.438 1 92.81 9 ASN B O 1
ATOM 1796 N N . ASP B 1 10 ? 7.172 29.141 16.5 1 94.5 10 ASP B N 1
ATOM 1797 C CA . ASP B 1 10 ? 7.32 28.984 15.047 1 94.5 10 ASP B CA 1
ATOM 1798 C C . ASP B 1 10 ? 7.348 27.5 14.656 1 94.5 10 ASP B C 1
ATOM 1800 O O . ASP B 1 10 ? 6.746 27.109 13.656 1 94.5 10 ASP B O 1
ATOM 1804 N N . LEU B 1 11 ? 8.055 26.766 15.383 1 94.81 11 LEU B N 1
ATOM 1805 C CA . LEU B 1 11 ? 8.125 25.328 15.141 1 94.81 11 LEU B CA 1
ATOM 1806 C C . LEU B 1 11 ? 6.742 24.688 15.258 1 94.81 11 LEU B C 1
ATOM 1808 O O . LEU B 1 11 ? 6.332 23.922 14.375 1 94.81 11 LEU B O 1
ATOM 1812 N N . VAL B 1 12 ? 6.07 25.016 16.281 1 96.06 12 VAL B N 1
ATOM 1813 C CA . VAL B 1 12 ? 4.754 24.438 16.531 1 96.06 12 VAL B CA 1
ATOM 1814 C C . VAL B 1 12 ? 3.803 24.828 15.398 1 96.06 12 VAL B C 1
ATOM 1816 O O . VAL B 1 12 ? 3.059 23.969 14.898 1 96.06 12 VAL B O 1
ATOM 1819 N N . LYS B 1 13 ? 3.877 26.047 15.023 1 95.56 13 LYS B N 1
ATOM 1820 C CA . LYS B 1 13 ? 3.018 26.516 13.938 1 95.56 13 LYS B CA 1
ATOM 1821 C C . LYS B 1 13 ? 3.316 25.781 12.641 1 95.56 13 LYS B C 1
ATOM 1823 O O . LYS B 1 13 ? 2.396 25.359 11.922 1 95.56 13 LYS B O 1
ATOM 1828 N N . ARG B 1 14 ? 4.547 25.625 12.375 1 94.69 14 ARG B N 1
ATOM 1829 C CA . ARG B 1 14 ? 4.953 24.938 11.156 1 94.69 14 ARG B CA 1
ATOM 1830 C C . ARG B 1 14 ? 4.457 23.5 11.141 1 94.69 14 ARG B C 1
ATOM 1832 O O . ARG B 1 14 ? 3.912 23.031 10.141 1 94.69 14 ARG B O 1
ATOM 1839 N N . VAL B 1 15 ? 4.613 22.812 12.219 1 94.62 15 VAL B N 1
ATOM 1840 C CA . VAL B 1 15 ? 4.18 21.422 12.32 1 94.62 15 VAL B CA 1
ATOM 1841 C C . VAL B 1 15 ? 2.658 21.344 12.242 1 94.62 15 VAL B C 1
ATOM 1843 O O . VAL B 1 15 ? 2.107 20.5 11.523 1 94.62 15 VAL B O 1
ATOM 1846 N N . HIS B 1 16 ? 1.995 22.234 12.938 1 95.31 16 HIS B N 1
ATOM 1847 C CA . HIS B 1 16 ? 0.538 22.297 12.945 1 95.31 16 HIS B CA 1
ATOM 1848 C C . HIS B 1 16 ? -0.014 22.5 11.539 1 95.31 16 HIS B C 1
ATOM 1850 O O . HIS B 1 16 ? -0.932 21.797 11.117 1 95.31 16 HIS B O 1
ATOM 1856 N N . ASP B 1 17 ? 0.583 23.359 10.828 1 93.75 17 ASP B N 1
ATOM 1857 C CA . ASP B 1 17 ? 0.156 23.656 9.469 1 93.75 17 ASP B CA 1
ATOM 1858 C C . ASP B 1 17 ? 0.455 22.484 8.523 1 93.75 17 ASP B C 1
ATOM 1860 O O . ASP B 1 17 ? -0.386 22.125 7.703 1 93.75 17 ASP B O 1
ATOM 1864 N N . THR B 1 18 ? 1.611 21.922 8.664 1 92.31 18 THR B N 1
ATOM 1865 C CA . THR B 1 18 ? 2.061 20.859 7.773 1 92.31 18 THR B CA 1
ATOM 1866 C C . THR B 1 18 ? 1.191 19.609 7.938 1 92.31 18 THR B C 1
ATOM 1868 O O . THR B 1 18 ? 0.894 18.922 6.961 1 92.31 18 THR B O 1
ATOM 1871 N N . MET B 1 19 ? 0.784 19.438 9.172 1 93.12 19 MET B N 1
ATOM 1872 C CA . 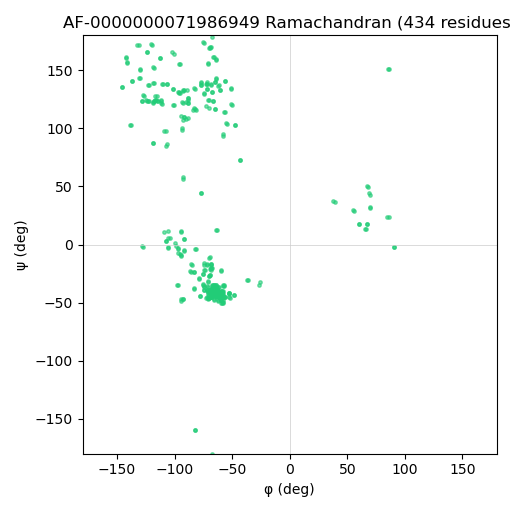MET B 1 19 ? 0.087 18.188 9.453 1 93.12 19 MET B CA 1
ATOM 1873 C C . MET B 1 19 ? -1.424 18.359 9.336 1 93.12 19 MET B C 1
ATOM 1875 O O . MET B 1 19 ? -2.189 17.5 9.758 1 93.12 19 MET B O 1
ATOM 1879 N N . GLY B 1 20 ? -1.854 19.438 8.812 1 92.56 20 GLY B N 1
ATOM 1880 C CA . GLY B 1 20 ? -3.27 19.609 8.539 1 92.56 20 GLY B CA 1
ATOM 1881 C C . GLY B 1 20 ? -4.055 20.109 9.742 1 92.56 20 GLY B C 1
ATOM 1882 O O . GLY B 1 20 ? -5.219 19.75 9.922 1 92.56 20 GLY B O 1
ATOM 1883 N N . HIS B 1 21 ? -3.453 20.75 10.672 1 93.5 21 HIS B N 1
ATOM 1884 C CA . HIS B 1 21 ? -4.07 21.453 11.789 1 93.5 21 HIS B CA 1
ATOM 1885 C C . HIS B 1 21 ? -4.734 20.484 12.758 1 93.5 21 HIS B C 1
ATOM 1887 O O . HIS B 1 21 ? -5.895 20.672 13.133 1 93.5 21 HIS B O 1
ATOM 1893 N N . PRO B 1 22 ? -4.023 19.5 13.141 1 91.69 22 PRO B N 1
ATOM 1894 C CA . PRO B 1 22 ? -4.59 18.594 14.141 1 91.69 22 PRO B CA 1
ATOM 1895 C C . PRO B 1 22 ? -4.75 19.25 15.516 1 91.69 22 PRO B C 1
ATOM 1897 O O . PRO B 1 22 ? -4.281 20.375 15.727 1 91.69 22 PRO B O 1
ATOM 1900 N N . GLY B 1 23 ? -5.453 18.547 16.406 1 89.56 23 GLY B N 1
ATOM 1901 C CA . GLY B 1 23 ? -5.641 19.047 17.766 1 89.56 23 GLY B CA 1
ATOM 1902 C C . GLY B 1 23 ? -4.355 19.078 18.562 1 89.56 23 GLY B C 1
ATOM 1903 O O . GLY B 1 23 ? -3.299 18.688 18.078 1 89.56 23 GLY B O 1
ATOM 1904 N N . VAL B 1 24 ? -4.52 19.547 19.734 1 92 24 VAL B N 1
ATOM 1905 C CA . VAL B 1 24 ? -3.371 19.781 20.609 1 92 24 VAL B CA 1
ATOM 1906 C C . VAL B 1 24 ? -2.594 18.484 20.812 1 92 24 VAL B C 1
ATOM 1908 O O . VAL B 1 24 ? -1.372 18.453 20.656 1 92 24 VAL B O 1
ATOM 1911 N N . ARG B 1 25 ? -3.262 17.438 21.109 1 89.5 25 ARG B N 1
ATOM 1912 C CA . ARG B 1 25 ? -2.602 16.172 21.39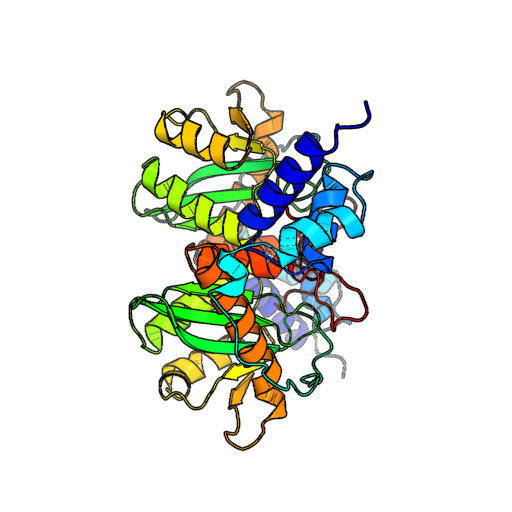1 1 89.5 25 ARG B CA 1
ATOM 1913 C C . ARG B 1 25 ? -1.816 15.672 20.188 1 89.5 25 ARG B C 1
ATOM 1915 O O . ARG B 1 25 ? -0.657 15.273 20.312 1 89.5 25 ARG B O 1
ATOM 1922 N N . ARG B 1 26 ? -2.402 15.75 19.094 1 90.81 26 ARG B N 1
ATOM 1923 C CA . ARG B 1 26 ? -1.776 15.234 17.875 1 90.81 26 ARG B CA 1
ATOM 1924 C C . ARG B 1 26 ? -0.655 16.156 17.406 1 90.81 26 ARG B C 1
ATOM 1926 O O . ARG B 1 26 ? 0.37 15.688 16.906 1 90.81 26 ARG B O 1
ATOM 1933 N N . THR B 1 27 ? -0.878 17.438 17.516 1 93.25 27 THR B N 1
ATOM 1934 C CA . THR B 1 27 ? 0.2 18.359 17.172 1 93.25 27 THR B CA 1
ATOM 1935 C C . THR B 1 27 ? 1.414 18.125 18.078 1 93.25 27 THR B C 1
ATOM 1937 O O . THR B 1 27 ? 2.549 18.094 17.594 1 93.25 27 THR B O 1
ATOM 1940 N N . LEU B 1 28 ? 1.135 17.922 19.312 1 93.5 28 LEU B N 1
ATOM 1941 C CA . LEU B 1 28 ? 2.217 17.641 20.25 1 93.5 28 LEU B CA 1
ATOM 1942 C C . LEU B 1 28 ? 2.961 16.375 19.859 1 93.5 28 LEU B C 1
ATOM 1944 O O . LEU B 1 28 ? 4.191 16.312 19.938 1 93.5 28 LEU B O 1
ATOM 1948 N N . TYR B 1 29 ? 2.201 15.453 19.469 1 90.12 29 TYR B N 1
ATOM 1949 C CA . TYR B 1 29 ? 2.768 14.18 19.031 1 90.12 29 TYR B CA 1
ATOM 1950 C C . TYR B 1 29 ? 3.828 14.391 17.969 1 90.12 29 TYR B C 1
ATOM 1952 O O . TYR B 1 29 ? 4.914 13.812 18.031 1 90.12 29 TYR B O 1
ATOM 1960 N N . PHE B 1 30 ? 3.643 15.227 17.047 1 91.69 30 PHE B N 1
ATOM 1961 C CA . PHE B 1 30 ? 4.555 15.445 15.93 1 91.69 30 PHE B CA 1
ATOM 1962 C C . PHE B 1 30 ? 5.68 16.391 16.328 1 91.69 30 PHE B C 1
ATOM 1964 O O . PHE B 1 30 ? 6.824 16.219 15.906 1 91.69 30 PHE B O 1
ATOM 1971 N N . VAL B 1 31 ? 5.367 17.359 17.078 1 93.31 31 VAL B N 1
ATOM 1972 C CA . VAL B 1 31 ? 6.359 18.359 17.484 1 93.31 31 VAL B CA 1
ATOM 1973 C C . VAL B 1 31 ? 7.445 17.688 18.328 1 93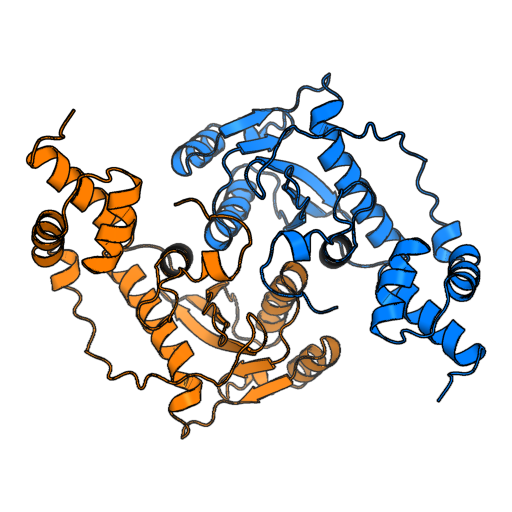.31 31 VAL B C 1
ATOM 1975 O O . VAL B 1 31 ? 8.625 18.016 18.203 1 93.31 31 VAL B O 1
ATOM 1978 N N . LYS B 1 32 ? 7.09 16.719 19.109 1 92.25 32 LYS B N 1
ATOM 1979 C CA . LYS B 1 32 ? 8.031 16.047 20 1 92.25 32 LYS B CA 1
ATOM 1980 C C . LYS B 1 32 ? 9.047 15.227 19.219 1 92.25 32 LYS B C 1
ATOM 1982 O O . LYS B 1 32 ? 10.141 14.953 19.703 1 92.25 32 LYS B O 1
ATOM 1987 N N . ARG B 1 33 ? 8.688 14.914 18.062 1 86.88 33 ARG B N 1
ATOM 1988 C CA . ARG B 1 33 ? 9.602 14.164 17.203 1 86.88 33 ARG B CA 1
ATOM 1989 C C . ARG B 1 33 ? 10.711 15.07 16.672 1 86.88 33 ARG B C 1
ATOM 1991 O O . ARG B 1 33 ? 11.773 14.594 16.266 1 86.88 33 ARG B O 1
ATOM 1998 N N . VAL B 1 34 ? 10.461 16.297 16.594 1 87.69 34 VAL B N 1
ATOM 1999 C CA . VAL B 1 34 ? 11.438 17.266 16.109 1 87.69 34 VAL B CA 1
ATOM 2000 C C . VAL B 1 34 ? 12.188 17.875 17.297 1 87.69 34 VAL B C 1
ATOM 2002 O O . VAL B 1 34 ? 13.406 18.016 17.25 1 87.69 34 VAL B O 1
ATOM 2005 N N . ASN B 1 35 ? 11.453 18.281 18.25 1 91.94 35 ASN B N 1
ATOM 2006 C CA . ASN B 1 35 ? 12 18.875 19.469 1 91.94 35 ASN B CA 1
ATOM 2007 C C . ASN B 1 35 ? 11.281 18.359 20.719 1 91.94 35 ASN B C 1
ATOM 2009 O O . ASN B 1 35 ? 10.195 18.828 21.047 1 91.94 35 ASN B O 1
ATOM 2013 N N . SER B 1 36 ? 11.914 17.484 21.375 1 91.94 36 SER B N 1
ATOM 2014 C CA . SER B 1 36 ? 11.305 16.781 22.5 1 91.94 36 SER B CA 1
ATOM 2015 C C . SER B 1 36 ? 11.102 17.719 23.688 1 91.94 36 SER B C 1
ATOM 2017 O O . SER B 1 36 ? 10.359 17.391 24.625 1 91.94 36 SER B O 1
ATOM 2019 N N . ALA B 1 37 ? 11.625 18.891 23.703 1 92.38 37 ALA B N 1
ATOM 2020 C CA . ALA B 1 37 ? 11.578 19.797 24.844 1 92.38 37 ALA B CA 1
ATOM 2021 C C . ALA B 1 37 ? 10.297 20.609 24.844 1 92.38 37 ALA B C 1
ATOM 2023 O O . ALA B 1 37 ? 9.945 21.25 25.844 1 92.38 37 ALA B O 1
ATOM 2024 N N . VAL B 1 38 ? 9.641 20.656 23.75 1 94.56 38 VAL B N 1
ATOM 2025 C CA . VAL B 1 38 ? 8.438 21.484 23.641 1 94.56 38 VAL B CA 1
ATOM 2026 C C . VAL B 1 38 ? 7.359 20.953 24.578 1 94.56 38 VAL B C 1
ATOM 2028 O O . VAL B 1 38 ? 7.152 19.734 24.672 1 94.56 38 VAL B O 1
ATOM 2031 N N . THR B 1 39 ? 6.652 21.859 25.219 1 93.75 39 THR B N 1
ATOM 2032 C CA . THR B 1 39 ? 5.66 21.469 26.203 1 93.75 39 THR B CA 1
ATOM 2033 C C . THR B 1 39 ? 4.254 21.531 25.609 1 93.75 39 THR B C 1
ATOM 2035 O O . THR B 1 39 ? 4.027 22.203 24.609 1 93.75 39 THR B O 1
ATOM 2038 N N . ARG B 1 40 ? 3.326 20.859 26.344 1 95.31 40 ARG B N 1
ATOM 2039 C CA . ARG B 1 40 ? 1.923 20.875 25.938 1 95.31 40 ARG B CA 1
ATOM 2040 C C . ARG B 1 40 ? 1.351 22.297 25.984 1 95.31 40 ARG B C 1
ATOM 2042 O O . ARG B 1 40 ? 0.525 22.656 25.156 1 95.31 40 ARG B O 1
ATOM 2049 N N . ARG B 1 41 ? 1.729 22.984 26.938 1 94.81 41 ARG B N 1
ATOM 2050 C CA . ARG B 1 41 ? 1.24 24.359 27.109 1 94.81 41 ARG B CA 1
ATOM 2051 C C . ARG B 1 41 ? 1.589 25.219 25.906 1 94.81 41 ARG B C 1
ATOM 2053 O O . ARG B 1 41 ? 0.762 26 25.438 1 94.81 41 ARG B O 1
ATOM 2060 N N . GLU B 1 42 ? 2.777 25.094 25.438 1 94.75 42 GLU B N 1
ATOM 2061 C CA . GLU B 1 42 ? 3.225 25.859 24.281 1 94.75 42 GLU B CA 1
ATOM 2062 C C . GLU B 1 42 ? 2.424 25.5 23.031 1 94.75 42 GLU B C 1
ATOM 2064 O O . GLU B 1 42 ? 2.031 26.375 22.25 1 94.75 42 GLU B O 1
ATOM 2069 N N . VAL B 1 43 ? 2.188 24.25 22.906 1 96.31 43 VAL B N 1
ATOM 2070 C CA . VAL B 1 43 ? 1.424 23.766 21.766 1 96.31 43 VAL B CA 1
ATOM 2071 C C . VAL B 1 43 ? -0.025 24.234 21.875 1 96.31 43 VAL B C 1
ATOM 2073 O O . VAL B 1 43 ? -0.616 24.688 20.891 1 96.31 43 VAL B O 1
ATOM 2076 N N . HIS B 1 44 ? -0.53 24.125 23.031 1 96.12 44 HIS B N 1
ATOM 2077 C CA . HIS B 1 44 ? -1.905 24.531 23.281 1 96.12 44 HIS B CA 1
ATOM 2078 C C . HIS B 1 44 ? -2.129 25.984 22.906 1 96.12 44 HIS B C 1
ATOM 2080 O O . HIS B 1 44 ? -3.133 26.328 22.281 1 96.12 44 HIS B O 1
ATOM 2086 N N . SER B 1 45 ? -1.247 26.797 23.297 1 93.94 45 SER B N 1
ATOM 2087 C CA . SER B 1 45 ? -1.354 28.219 23.016 1 93.94 45 SER B CA 1
ATOM 2088 C C . SER B 1 45 ? -1.422 28.484 21.516 1 93.94 45 SER B C 1
ATOM 2090 O O . SER B 1 45 ? -2.238 29.297 21.047 1 93.94 45 SER B O 1
ATOM 2092 N N . VAL B 1 46 ? -0.635 27.812 20.75 1 94.81 46 VAL B N 1
ATOM 2093 C CA . VAL B 1 46 ? -0.57 28.016 19.297 1 94.81 46 VAL B CA 1
ATOM 2094 C C . VAL B 1 46 ? -1.824 27.453 18.641 1 94.81 46 VAL B C 1
ATOM 2096 O O . VAL B 1 46 ? -2.453 28.125 17.812 1 94.81 46 VAL B O 1
ATOM 2099 N N . VAL B 1 47 ? -2.217 26.266 19.016 1 94.56 47 VAL B N 1
ATOM 2100 C CA . VAL B 1 47 ? -3.303 25.531 18.359 1 94.56 47 VAL B CA 1
ATOM 2101 C C . VAL B 1 47 ? -4.633 26.219 18.656 1 94.56 47 VAL B C 1
ATOM 2103 O O . VAL B 1 47 ? -5.484 26.344 17.766 1 94.56 47 VAL B O 1
ATOM 2106 N N . THR B 1 48 ? -4.855 26.703 19.828 1 92.94 48 THR B N 1
ATOM 2107 C CA . THR B 1 48 ? -6.125 27.312 20.219 1 92.94 48 THR B CA 1
ATOM 2108 C C . THR B 1 48 ? -6.281 28.688 19.594 1 92.94 48 THR B C 1
ATOM 2110 O O . THR B 1 48 ? -7.391 29.219 19.516 1 92.94 48 THR B O 1
ATOM 2113 N N . ASN B 1 49 ? -5.199 29.25 19.141 1 92.5 49 ASN B N 1
ATOM 2114 C CA . ASN B 1 49 ? -5.25 30.578 18.547 1 92.5 49 ASN B CA 1
ATOM 2115 C C . ASN B 1 49 ? -5.145 30.5 17.016 1 92.5 49 ASN B C 1
ATOM 2117 O O . ASN B 1 49 ? -4.984 31.531 16.359 1 92.5 49 ASN B O 1
ATOM 2121 N N . CYS B 1 50 ? -5.148 29.312 16.516 1 93.12 50 CYS B N 1
ATOM 2122 C CA . CYS B 1 50 ? -5.031 29.156 15.07 1 93.12 50 CYS B CA 1
ATOM 2123 C C . CYS B 1 50 ? -6.305 29.625 14.375 1 93.12 50 CYS B C 1
ATOM 2125 O O . CYS B 1 50 ? -7.387 29.094 14.625 1 93.12 50 CYS B O 1
ATOM 2127 N N . GLN B 1 51 ? -6.23 30.5 13.492 1 89.25 51 GLN B N 1
ATOM 2128 C CA . GLN B 1 51 ? -7.375 31.109 12.82 1 89.25 51 GLN B CA 1
ATOM 2129 C C . GLN B 1 51 ? -8.023 30.109 11.852 1 89.25 51 GLN B C 1
ATOM 2131 O O . GLN B 1 51 ? -9.25 30.078 11.719 1 89.25 51 GLN B O 1
ATOM 2136 N N . GLU B 1 52 ? -7.242 29.312 11.141 1 88.25 52 GLU B N 1
ATOM 2137 C CA . GLU B 1 52 ? -7.766 28.344 10.188 1 88.25 52 GLU B CA 1
ATOM 2138 C C . GLU B 1 52 ? -8.656 27.312 10.883 1 88.25 52 GLU B C 1
ATOM 2140 O O . GLU B 1 52 ? -9.711 26.953 10.367 1 88.25 52 GLU B O 1
ATOM 2145 N N . CYS B 1 53 ? -8.18 26.859 11.961 1 88.12 53 CYS B N 1
ATOM 2146 C CA . CYS B 1 53 ? -8.953 25.875 12.711 1 88.12 53 CYS B CA 1
ATOM 2147 C C . CYS B 1 53 ? -10.266 26.469 13.195 1 88.12 53 CYS B C 1
ATOM 2149 O O . CYS B 1 53 ? -11.305 25.797 13.172 1 88.12 53 CYS B O 1
ATOM 2151 N N . GLN B 1 54 ? -10.289 27.719 13.641 1 85.06 54 GLN B N 1
ATOM 2152 C CA . GLN B 1 54 ? -11.477 28.375 14.18 1 85.06 54 GLN B CA 1
ATOM 2153 C C . GLN B 1 54 ? -12.5 28.641 13.078 1 85.06 54 GLN B C 1
ATOM 2155 O O . GLN B 1 54 ? -13.711 28.625 13.336 1 85.06 54 GLN B O 1
ATOM 2160 N N . SER B 1 55 ? -12.008 28.766 11.945 1 85.38 55 SER B N 1
ATOM 2161 C CA . SER B 1 55 ? -12.898 29.094 10.836 1 85.38 55 SER B CA 1
ATOM 2162 C C . SER B 1 55 ? -13.648 27.859 10.344 1 85.38 55 SER B C 1
ATOM 2164 O O . SER B 1 55 ? -14.711 27.984 9.727 1 85.38 55 SER B O 1
ATOM 2166 N N . ILE B 1 56 ? -13.039 26.75 10.492 1 77.94 56 ILE B N 1
ATOM 2167 C CA . ILE B 1 56 ? -13.664 25.516 10.055 1 77.94 56 ILE B CA 1
ATOM 2168 C C . ILE B 1 56 ? -14.141 24.719 11.266 1 77.94 56 ILE B C 1
ATOM 2170 O O . ILE B 1 56 ? -13.328 24.219 12.047 1 77.94 56 ILE B O 1
ATOM 2174 N N . ASP B 1 57 ? -15.297 24.922 11.805 1 64.69 57 ASP B N 1
ATOM 2175 C CA . ASP B 1 57 ? -15.828 24.219 12.969 1 64.69 57 ASP B CA 1
ATOM 2176 C C . ASP B 1 57 ? -16.672 23.016 12.547 1 64.69 57 ASP B C 1
ATOM 2178 O O . ASP B 1 57 ? -17.781 23.188 12.047 1 64.69 57 ASP B O 1
ATOM 2182 N N . PRO B 1 58 ? -15.836 21.875 12.656 1 63.31 58 PRO B N 1
ATOM 2183 C CA . PRO B 1 58 ? -16.703 20.75 12.273 1 63.31 58 PRO B CA 1
ATOM 2184 C C . PRO B 1 58 ? -17.812 20.5 13.273 1 63.31 58 PRO B C 1
ATOM 2186 O O . PRO B 1 58 ? -17.641 20.734 14.469 1 63.31 58 PRO B O 1
ATOM 2189 N N . ALA B 1 59 ? -19.094 20.344 12.883 1 58.09 59 ALA B N 1
ATOM 2190 C CA . ALA B 1 59 ? -20.219 20.016 13.75 1 58.09 59 ALA B CA 1
ATOM 2191 C C . ALA B 1 59 ? -19.906 18.797 14.609 1 58.09 59 ALA B C 1
ATOM 2193 O O . ALA B 1 59 ? -19.344 17.812 14.125 1 58.09 59 ALA B O 1
ATOM 2194 N N . PRO B 1 60 ? -19.969 19.031 15.961 1 57.53 60 PRO B N 1
ATOM 2195 C CA . PRO B 1 60 ? -19.75 17.891 16.844 1 57.53 60 PRO B CA 1
ATOM 2196 C C . PRO B 1 60 ? -20.562 16.672 16.438 1 57.53 60 PRO B C 1
ATOM 2198 O O . PRO B 1 60 ? -21.719 16.797 16.031 1 57.53 60 PRO B O 1
ATOM 2201 N N . VAL B 1 61 ? -19.969 15.75 15.844 1 56.91 61 VAL B N 1
ATOM 2202 C CA . VAL B 1 61 ? -20.719 14.531 15.539 1 56.91 61 VAL B CA 1
ATOM 2203 C C . VAL B 1 61 ? -20.547 13.531 16.672 1 56.91 61 VAL B C 1
ATOM 2205 O O . VAL B 1 61 ? -19.453 13.352 17.203 1 56.91 61 VAL B O 1
ATOM 2208 N N . LYS B 1 62 ? -21.688 13.234 17.547 1 52.91 62 LYS B N 1
ATOM 2209 C CA . LYS B 1 62 ? -21.688 12.156 18.516 1 52.91 62 LYS B CA 1
ATOM 2210 C C . LYS B 1 62 ? -21.438 10.805 17.859 1 52.91 62 LYS B C 1
ATOM 2212 O O . LYS B 1 62 ? -22.219 10.367 17.016 1 52.91 62 LYS B O 1
ATOM 2217 N N . TRP B 1 63 ? -20.094 10.484 17.891 1 53.53 63 TRP B N 1
ATOM 2218 C CA . TRP B 1 63 ? -19.844 9.195 17.25 1 53.53 63 TRP B CA 1
ATOM 2219 C C . TRP B 1 63 ? -19.969 8.055 18.25 1 53.53 63 TRP B C 1
ATOM 2221 O O . TRP B 1 63 ? -19.547 8.188 19.406 1 53.53 63 TRP B O 1
ATOM 2231 N N . ARG B 1 64 ? -21.016 7.293 18.109 1 49.34 64 ARG B N 1
ATOM 2232 C CA . ARG B 1 64 ? -20.969 6.094 18.938 1 49.34 64 ARG B CA 1
ATOM 2233 C C . ARG B 1 64 ? -19.703 5.281 18.641 1 49.34 64 ARG B C 1
ATOM 2235 O O . ARG B 1 64 ? -19.312 5.125 17.484 1 49.34 64 ARG B O 1
ATOM 2242 N N . LYS B 1 65 ? -18.844 5.23 19.672 1 51.81 65 LYS B N 1
ATOM 2243 C CA . LYS B 1 65 ? -17.688 4.328 19.578 1 51.81 65 LYS B CA 1
ATOM 2244 C C . LYS B 1 65 ? -18.094 2.977 19 1 51.81 65 LYS B C 1
ATOM 2246 O O . LYS B 1 65 ? -19.016 2.328 19.516 1 51.81 65 LYS B O 1
ATOM 2251 N N . GLY B 1 66 ? -18.391 2.818 17.719 1 52.12 66 GLY B N 1
ATOM 2252 C CA . GLY B 1 66 ? -18.766 1.503 17.234 1 52.12 66 GLY B CA 1
ATOM 2253 C C . GLY B 1 66 ? -17.594 0.727 16.656 1 52.12 66 GLY B C 1
ATOM 2254 O O . GLY B 1 66 ? -16.641 1.317 16.125 1 52.12 66 GLY B O 1
ATOM 2255 N N . SER B 1 67 ? -17.172 -0.377 17.406 1 57.47 67 SER B N 1
ATOM 2256 C CA . SER B 1 67 ? -16.344 -1.395 16.766 1 57.47 67 SER B CA 1
ATOM 2257 C C . SER B 1 67 ? -17.172 -2.238 15.797 1 57.47 67 SER B C 1
ATOM 2259 O O . SER B 1 67 ? -18.359 -2.484 16.031 1 57.47 67 SER B O 1
ATOM 2261 N N . LEU B 1 68 ? -16.797 -2.215 14.5 1 63 68 LEU B N 1
ATOM 2262 C CA . LEU B 1 68 ? -17.484 -3.107 13.57 1 63 68 LEU B CA 1
ATOM 2263 C C . LEU B 1 68 ? -17.219 -4.566 13.93 1 63 68 LEU B C 1
ATOM 2265 O O . LEU B 1 68 ? -17.562 -5.469 13.164 1 63 68 LEU B O 1
ATOM 2269 N N . GLY B 1 69 ? -16.672 -4.738 15.102 1 68.12 69 GLY B N 1
ATOM 2270 C CA . GLY B 1 69 ? -16.406 -6.109 15.508 1 68.12 69 GLY B CA 1
ATOM 2271 C C . GLY B 1 69 ? -15.344 -6.789 14.664 1 68.12 69 GLY B C 1
ATOM 2272 O O . GLY B 1 69 ? -15.375 -8.008 14.477 1 68.12 69 GLY B O 1
ATOM 2273 N N . VAL B 1 70 ? -14.648 -5.965 13.906 1 74.69 70 VAL B N 1
ATOM 2274 C CA . VAL B 1 70 ? -13.586 -6.539 13.086 1 74.69 70 VAL B CA 1
ATOM 2275 C C . VAL B 1 70 ? -12.258 -6.477 13.828 1 74.69 70 VAL B C 1
ATOM 2277 O O . VAL B 1 70 ? -11.812 -5.398 14.227 1 74.69 70 VAL B O 1
ATOM 2280 N N . ASP B 1 71 ? -11.68 -7.652 13.992 1 79.25 71 ASP B N 1
ATOM 2281 C CA . ASP B 1 71 ? -10.523 -7.727 14.883 1 79.25 71 ASP B CA 1
ATOM 2282 C C . ASP B 1 71 ? -9.227 -7.883 14.078 1 79.25 71 ASP B C 1
ATOM 2284 O O . ASP B 1 71 ? -8.141 -7.926 14.656 1 79.25 71 ASP B O 1
ATOM 2288 N N . GLU B 1 72 ? -9.414 -7.969 12.844 1 90.06 72 GLU B N 1
ATOM 2289 C CA . GLU B 1 72 ? -8.195 -8.148 12.055 1 90.06 72 GLU B CA 1
ATOM 2290 C C . GLU B 1 72 ? -8.047 -7.039 11.016 1 90.06 72 GLU B C 1
ATOM 2292 O O . GLU B 1 72 ? -9.023 -6.633 10.383 1 90.06 72 GLU B O 1
ATOM 2297 N N . THR B 1 73 ? -6.855 -6.602 10.938 1 92.56 73 THR B N 1
ATOM 2298 C CA . THR B 1 73 ? -6.539 -5.574 9.945 1 92.56 73 THR B CA 1
ATOM 2299 C C . THR B 1 73 ? -6.82 -6.082 8.531 1 92.56 73 THR B C 1
ATOM 2301 O O . THR B 1 73 ? -6.496 -7.223 8.203 1 92.56 73 THR B O 1
ATOM 2304 N N . TRP B 1 74 ? -7.492 -5.273 7.746 1 94.38 74 TRP B N 1
ATOM 2305 C CA . TRP B 1 74 ? -7.738 -5.484 6.324 1 94.38 74 TRP B CA 1
ATOM 2306 C C . TRP B 1 74 ? -8.656 -6.684 6.105 1 94.38 74 TRP B C 1
ATOM 2308 O O . TRP B 1 74 ? -8.641 -7.293 5.031 1 94.38 74 TRP B O 1
ATOM 2318 N N . LYS B 1 75 ? -9.367 -7.113 7.145 1 93.62 75 LYS B N 1
ATOM 2319 C CA . LYS B 1 75 ? -10.344 -8.188 7.02 1 93.62 75 LYS B CA 1
ATOM 2320 C C . LYS B 1 75 ? -11.648 -7.688 6.398 1 93.62 75 LYS B C 1
ATOM 2322 O O . LYS B 1 75 ? -12.219 -8.344 5.527 1 93.62 75 LYS B O 1
ATOM 2327 N N . ARG B 1 76 ? -12.039 -6.617 6.867 1 92.69 76 ARG B N 1
ATOM 2328 C CA . ARG B 1 76 ? -13.227 -5.945 6.34 1 92.69 76 ARG B CA 1
ATOM 2329 C C . ARG B 1 76 ? -12.898 -4.52 5.906 1 92.69 76 ARG B C 1
ATOM 2331 O O . ARG B 1 76 ? -12.344 -3.74 6.688 1 92.69 76 ARG B O 1
ATOM 2338 N N . VAL B 1 77 ? -13.18 -4.242 4.699 1 93.5 77 VAL B N 1
ATOM 2339 C CA . VAL B 1 77 ? -12.883 -2.924 4.148 1 93.5 77 VAL B CA 1
ATOM 2340 C C . VAL B 1 77 ? -14.18 -2.24 3.719 1 93.5 77 VAL B C 1
ATOM 2342 O O . VAL B 1 77 ? -14.984 -2.82 2.98 1 93.5 77 VAL B O 1
ATOM 2345 N N . GLY B 1 78 ? -14.352 -1.058 4.309 1 91 78 GLY B N 1
ATOM 2346 C CA . GLY B 1 78 ? -15.477 -0.242 3.869 1 91 78 GLY B CA 1
ATOM 2347 C C . GLY B 1 78 ? -15.18 0.558 2.615 1 91 78 GLY B C 1
ATOM 2348 O O . GLY B 1 78 ? -14.078 1.095 2.461 1 91 78 GLY B O 1
ATOM 2349 N N . MET B 1 79 ? -16.109 0.518 1.684 1 89.69 79 MET B N 1
ATOM 2350 C CA . MET B 1 79 ? -15.938 1.311 0.468 1 89.69 79 MET B CA 1
ATOM 2351 C C . MET B 1 79 ? -17.188 2.131 0.184 1 89.69 79 MET B C 1
ATOM 2353 O O . MET B 1 79 ? -18.312 1.705 0.5 1 89.69 79 MET B O 1
ATOM 2357 N N . ASP B 1 80 ? -16.922 3.367 -0.339 1 81.12 80 ASP B N 1
ATOM 2358 C CA . ASP B 1 80 ? -18 4.273 -0.72 1 81.12 80 ASP B CA 1
ATOM 2359 C C . ASP B 1 80 ? -17.609 5.105 -1.941 1 81.12 80 ASP B C 1
ATOM 2361 O O . ASP B 1 80 ? -16.422 5.375 -2.166 1 81.12 80 ASP B O 1
ATOM 2365 N N . VAL B 1 81 ? -18.531 5.191 -2.809 1 81.56 81 VAL B N 1
ATOM 2366 C CA . VAL B 1 81 ? -18.266 6.141 -3.887 1 81.56 81 VAL B CA 1
ATOM 2367 C C . VAL B 1 81 ? -18.656 7.551 -3.443 1 81.56 81 VAL B C 1
ATOM 2369 O O . VAL B 1 81 ? -19.797 7.793 -3.043 1 81.56 81 VAL B O 1
ATOM 2372 N N . THR B 1 82 ? -17.672 8.336 -3.383 1 80.56 82 THR B N 1
ATOM 2373 C CA . THR B 1 82 ? -17.938 9.703 -2.949 1 80.56 82 THR B CA 1
ATOM 2374 C C . THR B 1 82 ? -17.297 10.703 -3.9 1 80.56 82 THR B C 1
ATOM 2376 O O . THR B 1 82 ? -16.672 10.32 -4.891 1 80.56 82 THR B O 1
ATOM 2379 N N . HIS B 1 83 ? -17.656 11.945 -3.639 1 80.12 83 HIS B N 1
ATOM 2380 C CA . HIS B 1 83 ? -17.109 13.031 -4.449 1 80.12 83 HIS B CA 1
ATOM 2381 C C . HIS B 1 83 ? -16.297 14.008 -3.6 1 80.12 83 HIS B C 1
ATOM 2383 O O . HIS B 1 83 ? -16.734 14.398 -2.512 1 80.12 83 HIS B O 1
ATOM 2389 N N . TYR B 1 84 ? -15.055 14.133 -4.023 1 74.31 84 TYR B N 1
ATOM 2390 C CA . TYR B 1 84 ? -14.203 15.148 -3.422 1 74.31 84 TYR B CA 1
ATOM 2391 C C . TYR B 1 84 ? -13.781 16.188 -4.453 1 74.31 84 TYR B C 1
ATOM 2393 O O . TYR B 1 84 ? -13.18 15.852 -5.477 1 74.31 84 TYR B O 1
ATOM 2401 N N . GLY B 1 85 ? -14.023 17.484 -4.242 1 71 85 GLY B N 1
ATOM 2402 C CA . GLY B 1 85 ? -13.664 18.547 -5.164 1 71 85 GLY B CA 1
ATOM 2403 C C . GLY B 1 85 ? -14.203 18.344 -6.566 1 71 85 GLY B C 1
ATOM 2404 O O . GLY B 1 85 ? -13.508 18.594 -7.551 1 71 85 GLY B O 1
ATOM 2405 N N . GLY B 1 86 ? -15.305 17.688 -6.703 1 74.5 86 GLY B N 1
ATOM 2406 C CA . GLY B 1 86 ? -15.945 17.5 -7.996 1 74.5 86 GLY B CA 1
ATOM 2407 C C . GLY B 1 86 ? -15.492 16.234 -8.703 1 74.5 86 GLY B C 1
ATOM 2408 O O . GLY B 1 86 ? -15.891 15.977 -9.844 1 74.5 86 GLY B O 1
ATOM 2409 N N . ARG B 1 87 ? -14.633 15.57 -8.109 1 79.94 87 ARG B N 1
ATOM 2410 C CA . ARG B 1 87 ? -14.18 14.336 -8.742 1 79.94 87 ARG B CA 1
ATOM 2411 C C . ARG B 1 87 ? -14.648 13.117 -7.949 1 79.94 87 ARG B C 1
ATOM 2413 O O . ARG B 1 87 ? -14.68 13.141 -6.719 1 79.94 87 ARG B O 1
ATOM 2420 N N . SER B 1 88 ? -15.094 12.125 -8.719 1 86.88 88 SER B N 1
ATOM 2421 C CA . SER B 1 88 ? -15.516 10.883 -8.086 1 86.88 88 SER B CA 1
ATOM 2422 C C . SER B 1 88 ? -14.32 10.094 -7.562 1 86.88 88 SER B C 1
ATOM 2424 O O . SER B 1 88 ? -13.266 10.047 -8.203 1 86.88 88 SER B O 1
ATOM 2426 N N . CYS B 1 89 ? -14.508 9.578 -6.414 1 88.56 89 CYS B N 1
ATOM 2427 C CA . CYS B 1 89 ? -13.422 8.805 -5.824 1 88.56 89 CYS B CA 1
ATOM 2428 C C . CYS B 1 89 ? -13.953 7.594 -5.07 1 88.56 89 CYS B C 1
ATOM 2430 O O . CYS B 1 89 ? -15.156 7.504 -4.809 1 88.56 89 CYS B O 1
ATOM 2432 N N . LEU B 1 90 ? -13.07 6.652 -4.848 1 89.44 90 LEU B N 1
ATOM 2433 C CA . LEU B 1 90 ? -13.352 5.414 -4.133 1 89.44 90 LEU B CA 1
ATOM 2434 C C . LEU B 1 90 ? -12.484 5.297 -2.883 1 89.44 90 LEU B C 1
ATOM 2436 O O . LEU B 1 90 ? -11.391 4.734 -2.934 1 89.44 90 LEU B O 1
ATOM 2440 N N . PRO B 1 91 ? -12.992 5.871 -1.77 1 90 91 PRO B N 1
ATOM 2441 C CA . PRO B 1 91 ? -12.281 5.648 -0.51 1 90 91 PRO B CA 1
ATOM 2442 C C . PRO B 1 91 ? -12.445 4.223 0.015 1 90 91 PRO B C 1
ATOM 2444 O O . PRO B 1 91 ? -13.523 3.641 -0.095 1 90 91 PRO B O 1
ATOM 2447 N N . LEU B 1 92 ? -11.406 3.641 0.415 1 94.19 92 LEU B N 1
ATOM 2448 C CA . LEU B 1 92 ? -11.383 2.35 1.091 1 94.19 92 LEU B CA 1
ATOM 2449 C C . LEU B 1 92 ? -10.883 2.494 2.523 1 94.19 92 LEU B C 1
ATOM 2451 O O . LEU B 1 92 ? -9.812 3.062 2.76 1 94.19 92 LEU B O 1
ATOM 2455 N N . ILE B 1 93 ? -11.695 2.049 3.461 1 92.75 93 ILE B N 1
ATOM 2456 C CA . ILE B 1 93 ? -11.344 2.213 4.863 1 92.75 93 ILE B CA 1
ATOM 2457 C C . ILE B 1 93 ? -11.305 0.85 5.551 1 92.75 93 ILE B C 1
ATOM 2459 O O . ILE B 1 93 ? -12.281 0.093 5.492 1 92.75 93 ILE B O 1
ATOM 2463 N N . ASP B 1 94 ? -10.156 0.545 6.137 1 93.19 94 ASP B N 1
ATOM 2464 C CA . ASP B 1 94 ? -10.062 -0.659 6.957 1 93.19 94 ASP B CA 1
ATOM 2465 C C . ASP B 1 94 ? -10.961 -0.555 8.188 1 93.19 94 ASP B C 1
ATOM 2467 O O . ASP B 1 94 ? -10.75 0.298 9.047 1 93.19 94 ASP B O 1
ATOM 2471 N N . CYS B 1 95 ? -11.914 -1.407 8.266 1 87.75 95 CYS B N 1
ATOM 2472 C CA . CYS B 1 95 ? -12.852 -1.395 9.375 1 87.75 95 CYS B CA 1
ATOM 2473 C C . CYS B 1 95 ? -12.273 -2.113 10.586 1 87.75 95 CYS B C 1
ATOM 2475 O O . CYS B 1 95 ? -12.922 -2.201 11.633 1 87.75 95 CYS B O 1
ATOM 2477 N N . GLY B 1 96 ? -11.117 -2.65 10.383 1 88 96 GLY B N 1
ATOM 2478 C CA . GLY B 1 96 ? -10.422 -3.289 11.492 1 88 96 GLY B CA 1
ATOM 2479 C C . GLY B 1 96 ? -9.664 -2.309 12.367 1 88 96 GLY B C 1
ATOM 2480 O O . GLY B 1 96 ? -9.977 -1.115 12.375 1 88 96 GLY B O 1
ATOM 2481 N N . PRO B 1 97 ? -8.727 -2.791 13.086 1 86.88 97 PRO B N 1
ATOM 2482 C CA . PRO B 1 97 ? -8.062 -1.955 14.086 1 86.88 97 PRO B CA 1
ATOM 2483 C C . PRO B 1 97 ? -7.203 -0.86 13.461 1 86.88 97 PRO B C 1
ATOM 2485 O O . PRO B 1 97 ? -6.992 0.19 14.078 1 86.88 97 PRO B O 1
ATOM 2488 N N . SER B 1 98 ? -6.727 -1.041 12.297 1 90.19 98 SER B N 1
ATOM 2489 C CA . SER B 1 98 ? -5.812 -0.055 11.734 1 90.19 98 SER B CA 1
ATOM 2490 C C . SER B 1 98 ? -6.555 1.201 11.289 1 90.19 98 SER B C 1
ATOM 2492 O O . SER B 1 98 ? -5.992 2.299 11.305 1 90.19 98 SER B O 1
ATOM 2494 N N . ARG B 1 99 ? -7.73 0.968 10.789 1 89.88 99 ARG B N 1
ATOM 2495 C CA . ARG B 1 99 ? -8.539 2.062 10.258 1 89.88 99 ARG B CA 1
ATOM 2496 C C . ARG B 1 99 ? -7.82 2.766 9.109 1 89.88 99 ARG B C 1
ATOM 2498 O O . ARG B 1 99 ? -8.109 3.924 8.805 1 89.88 99 ARG B O 1
ATOM 2505 N N . PHE B 1 100 ? -6.891 2.119 8.602 1 94.81 100 PHE B N 1
ATOM 2506 C CA . PHE B 1 100 ? -6.141 2.672 7.48 1 94.81 100 PHE B CA 1
ATOM 2507 C C . PHE B 1 100 ? -7.078 3.035 6.332 1 94.81 100 PHE B C 1
ATOM 2509 O O . PHE B 1 100 ? -8.016 2.297 6.031 1 94.81 100 PHE B O 1
ATOM 2516 N N . ALA B 1 101 ? -6.762 4.152 5.723 1 94.62 101 ALA B N 1
ATOM 2517 C CA . ALA B 1 101 ? -7.605 4.637 4.633 1 94.62 101 ALA B CA 1
ATOM 2518 C C . ALA B 1 101 ? -6.82 4.715 3.324 1 94.62 101 ALA B C 1
ATOM 2520 O O . ALA B 1 101 ? -5.633 5.047 3.324 1 94.62 101 ALA B O 1
ATOM 2521 N N . LEU B 1 102 ? -7.48 4.305 2.26 1 95.5 102 LEU B N 1
ATOM 2522 C CA . LEU B 1 102 ? -6.996 4.504 0.897 1 95.5 102 LEU B CA 1
ATOM 2523 C C . LEU B 1 102 ? -7.957 5.379 0.099 1 95.5 102 LEU B C 1
ATOM 2525 O O . LEU B 1 102 ? -9.141 5.465 0.427 1 95.5 102 LEU B O 1
ATOM 2529 N N . TRP B 1 103 ? -7.32 6.035 -0.84 1 90.44 103 TRP B N 1
ATOM 2530 C CA . TRP B 1 103 ? -8.078 6.855 -1.778 1 90.44 103 TRP B CA 1
ATOM 2531 C C . TRP B 1 103 ? -7.75 6.484 -3.219 1 90.44 103 TRP B C 1
ATOM 2533 O O . TRP B 1 103 ? -6.574 6.438 -3.6 1 90.44 103 TRP B O 1
ATOM 2543 N N . ARG B 1 104 ? -8.836 6.211 -4.023 1 92.19 104 ARG B N 1
ATOM 2544 C CA . ARG B 1 104 ? -8.656 5.922 -5.445 1 92.19 104 ARG B CA 1
ATOM 2545 C C . ARG B 1 104 ? -9.562 6.809 -6.297 1 92.19 104 ARG B C 1
ATOM 2547 O O . ARG B 1 104 ? -10.773 6.84 -6.094 1 92.19 104 ARG B O 1
ATOM 2554 N N . PRO B 1 105 ? -8.93 7.543 -7.207 1 88.88 105 PRO B N 1
ATOM 2555 C CA . PRO B 1 105 ? -9.758 8.352 -8.102 1 88.88 105 PRO B CA 1
ATOM 2556 C C . PRO B 1 105 ? -10.57 7.504 -9.078 1 88.88 105 PRO B C 1
ATOM 2558 O O . PRO B 1 105 ? -10.094 6.469 -9.555 1 88.88 105 PRO B O 1
ATOM 2561 N N . LEU B 1 106 ? -11.828 7.91 -9.258 1 89.25 106 LEU B N 1
ATOM 2562 C CA . LEU B 1 106 ? -12.688 7.258 -10.234 1 89.25 106 LEU B CA 1
ATOM 2563 C C . LEU B 1 106 ? -12.992 8.188 -11.398 1 89.25 106 LEU B C 1
ATOM 2565 O O . LEU B 1 106 ? -13.406 9.336 -11.188 1 89.25 106 LEU B O 1
ATOM 2569 N N . ARG B 1 107 ? -12.656 7.773 -12.578 1 82.88 107 ARG B N 1
ATOM 2570 C CA . ARG B 1 107 ? -13.031 8.57 -13.742 1 82.88 107 ARG B CA 1
ATOM 2571 C C . ARG B 1 107 ? -14.531 8.492 -13.992 1 82.88 107 ARG B C 1
ATOM 2573 O O . ARG B 1 107 ? -15.164 9.492 -14.336 1 82.88 107 ARG B O 1
ATOM 2580 N N . LEU B 1 108 ? -15.102 7.254 -13.836 1 83.38 108 LEU B N 1
ATOM 2581 C CA . LEU B 1 108 ? -16.531 6.98 -13.961 1 83.38 108 LEU B CA 1
ATOM 2582 C C . LEU B 1 108 ? -17.031 6.18 -12.758 1 83.38 108 LEU B C 1
ATOM 2584 O O . LEU B 1 108 ? -16.266 5.453 -12.125 1 83.38 108 LEU B O 1
ATOM 2588 N N . GLN B 1 109 ? -18.281 6.422 -12.508 1 85.5 109 GLN B N 1
ATOM 2589 C CA . GLN B 1 109 ? -18.891 5.668 -11.422 1 85.5 109 GLN B CA 1
ATOM 2590 C C . GLN B 1 109 ? -19.562 4.398 -11.938 1 85.5 109 GLN B C 1
ATOM 2592 O O . GLN B 1 109 ? -20.766 4.223 -11.773 1 85.5 109 GLN B O 1
ATOM 2597 N N . THR B 1 110 ? -18.828 3.641 -12.562 1 87.81 110 THR B N 1
ATOM 2598 C CA . THR B 1 110 ? -19.328 2.377 -13.094 1 87.81 110 THR B CA 1
ATOM 2599 C C . THR B 1 110 ? -18.688 1.194 -12.367 1 87.81 110 THR B C 1
ATOM 2601 O O . THR B 1 110 ? -17.641 1.33 -11.758 1 87.81 110 THR B O 1
ATOM 2604 N N . SER B 1 111 ? -19.391 0.097 -12.508 1 90.56 111 SER B N 1
ATOM 2605 C CA . SER B 1 111 ? -18.859 -1.127 -11.922 1 90.56 111 SER B CA 1
ATOM 2606 C C . SER B 1 111 ? -17.469 -1.453 -12.477 1 90.56 111 SER B C 1
ATOM 2608 O O . SER B 1 111 ? -16.578 -1.856 -11.727 1 90.56 111 SER B O 1
ATOM 2610 N N . ALA B 1 112 ? -17.344 -1.233 -13.711 1 91.75 112 ALA B N 1
ATOM 2611 C CA . ALA B 1 112 ? -16.078 -1.555 -14.367 1 91.75 112 ALA B CA 1
ATOM 2612 C C . ALA B 1 112 ? -14.945 -0.691 -13.812 1 91.75 112 ALA B C 1
ATOM 2614 O O . ALA B 1 112 ? -13.859 -1.192 -13.539 1 91.75 112 ALA B O 1
ATOM 2615 N N . SER B 1 113 ? -15.25 0.562 -13.664 1 91.81 113 SER B N 1
ATOM 2616 C CA . SER B 1 113 ? -14.25 1.486 -13.141 1 91.81 113 SER B CA 1
ATOM 2617 C C . SER B 1 113 ? -13.891 1.149 -11.695 1 91.81 113 SER B C 1
ATOM 2619 O O . SER B 1 113 ? -12.719 1.18 -11.32 1 91.81 113 SER B O 1
ATOM 2621 N N . ILE B 1 114 ? -14.82 0.797 -10.961 1 92.56 114 ILE B N 1
ATOM 2622 C CA . ILE B 1 114 ? -14.617 0.451 -9.562 1 92.56 114 ILE B CA 1
ATOM 2623 C C . ILE B 1 114 ? -13.805 -0.834 -9.461 1 92.56 114 ILE B C 1
ATOM 2625 O O . ILE B 1 114 ? -12.852 -0.912 -8.68 1 92.56 114 ILE B O 1
ATOM 2629 N N . ILE B 1 115 ? -14.148 -1.765 -10.258 1 94.5 115 ILE B N 1
ATOM 2630 C CA . ILE B 1 115 ? -13.477 -3.057 -10.258 1 94.5 115 ILE B CA 1
ATOM 2631 C C . ILE B 1 115 ? -12 -2.867 -10.617 1 94.5 115 ILE B C 1
ATOM 2633 O O . ILE B 1 115 ? -11.125 -3.475 -10 1 94.5 115 ILE B O 1
ATOM 2637 N N . GLN B 1 116 ? -11.758 -2.039 -11.539 1 93.19 116 GLN B N 1
ATOM 2638 C CA . GLN B 1 116 ? -10.383 -1.774 -11.938 1 93.19 116 GLN B CA 1
ATOM 2639 C C . GLN B 1 116 ? -9.562 -1.239 -10.766 1 93.19 116 GLN B C 1
ATOM 2641 O O . GLN B 1 116 ? -8.43 -1.676 -10.539 1 93.19 116 GLN B O 1
ATOM 2646 N N . GLN B 1 117 ? -10.148 -0.334 -10.039 1 93.44 117 GLN B N 1
ATOM 2647 C CA . GLN B 1 117 ? -9.461 0.237 -8.891 1 93.44 117 GLN B CA 1
ATOM 2648 C C . GLN B 1 117 ? -9.281 -0.802 -7.785 1 93.44 117 GLN B C 1
ATOM 2650 O O . GLN B 1 117 ? -8.219 -0.879 -7.164 1 93.44 117 GLN B O 1
ATOM 2655 N N . LEU B 1 118 ? -10.25 -1.611 -7.594 1 94.81 118 LEU B N 1
ATOM 2656 C CA . LEU B 1 118 ? -10.18 -2.629 -6.555 1 94.81 118 LEU B CA 1
ATOM 2657 C C . LEU B 1 118 ? -9.141 -3.691 -6.902 1 94.81 118 LEU B C 1
ATOM 2659 O O . LEU B 1 118 ? -8.391 -4.145 -6.031 1 94.81 118 LEU B O 1
ATOM 2663 N N . GLU B 1 119 ? -9.117 -4.059 -8.109 1 94.12 119 GLU B N 1
ATOM 2664 C CA . GLU B 1 119 ? -8.125 -5.039 -8.539 1 94.12 119 GLU B CA 1
ATOM 2665 C C . GLU B 1 119 ? -6.707 -4.539 -8.281 1 94.12 119 GLU B C 1
ATOM 2667 O O . GLU B 1 119 ? -5.859 -5.289 -7.797 1 94.12 119 GLU B O 1
ATOM 2672 N N . ALA B 1 120 ? -6.488 -3.311 -8.617 1 92.12 120 ALA B N 1
ATOM 2673 C CA . ALA B 1 120 ? -5.172 -2.721 -8.375 1 92.12 120 ALA B CA 1
ATOM 2674 C C . ALA B 1 120 ? -4.82 -2.764 -6.891 1 92.12 120 ALA B C 1
ATOM 2676 O O . ALA B 1 120 ? -3.689 -3.092 -6.527 1 92.12 120 ALA B O 1
ATOM 2677 N N . VAL B 1 121 ? -5.789 -2.482 -6.094 1 94.62 121 VAL B N 1
ATOM 2678 C CA . VAL B 1 121 ? -5.578 -2.492 -4.648 1 94.62 121 VAL B CA 1
ATOM 2679 C C . VAL B 1 121 ? -5.324 -3.922 -4.176 1 94.62 121 VAL B C 1
ATOM 2681 O O . VAL B 1 121 ? -4.426 -4.16 -3.363 1 94.62 121 VAL B O 1
ATOM 2684 N N . PHE B 1 122 ? -6.102 -4.879 -4.73 1 95.31 122 PHE B N 1
ATOM 2685 C CA . PHE B 1 122 ? -5.992 -6.27 -4.301 1 95.31 122 PHE B CA 1
ATOM 2686 C C . PHE B 1 122 ? -4.648 -6.855 -4.715 1 95.31 122 PHE B C 1
ATOM 2688 O O . PHE B 1 122 ? -4.043 -7.625 -3.961 1 95.31 122 PHE B O 1
ATOM 2695 N N . PHE B 1 123 ? -4.145 -6.492 -5.828 1 92.88 123 PHE B N 1
ATOM 2696 C CA . PHE B 1 123 ? -2.857 -7 -6.281 1 92.88 123 PHE B CA 1
ATOM 2697 C C . PHE B 1 123 ? -1.721 -6.41 -5.457 1 92.88 123 PHE B C 1
ATOM 2699 O O . PHE B 1 123 ? -0.616 -6.957 -5.43 1 92.88 123 PHE B O 1
ATOM 2706 N N . GLU B 1 124 ? -1.959 -5.367 -4.777 1 92.12 124 GLU B N 1
ATOM 2707 C CA . GLU B 1 124 ? -0.893 -4.738 -4.004 1 92.12 124 GLU B CA 1
ATOM 2708 C C . GLU B 1 124 ? -0.94 -5.172 -2.543 1 92.12 124 GLU B C 1
ATOM 2710 O O . GLU B 1 124 ? 0.101 -5.332 -1.902 1 92.12 124 GLU B O 1
ATOM 2715 N N . ARG B 1 125 ? -2.172 -5.359 -2.064 1 93.19 125 ARG B N 1
ATOM 2716 C CA . ARG B 1 125 ? -2.289 -5.527 -0.619 1 93.19 125 ARG B CA 1
ATOM 2717 C C . ARG B 1 125 ? -3.092 -6.777 -0.276 1 93.19 125 ARG B C 1
ATOM 2719 O O . ARG B 1 125 ? -3.264 -7.109 0.899 1 93.19 125 ARG B O 1
ATOM 2726 N N . GLY B 1 126 ? -3.553 -7.457 -1.28 1 93.69 126 GLY B N 1
ATOM 2727 C CA . GLY B 1 126 ? -4.418 -8.602 -1.044 1 93.69 126 GLY B CA 1
ATOM 2728 C C . GLY B 1 126 ? -5.883 -8.219 -0.915 1 93.69 126 GLY B C 1
ATOM 2729 O O . GLY B 1 126 ? -6.207 -7.125 -0.452 1 93.69 126 GLY B O 1
ATOM 2730 N N . ALA B 1 127 ? -6.684 -9.125 -1.277 1 95.75 127 ALA B N 1
ATOM 2731 C CA . ALA B 1 127 ? -8.117 -8.898 -1.13 1 95.75 127 ALA B CA 1
ATOM 2732 C C . ALA B 1 127 ? -8.555 -9.07 0.323 1 95.75 127 ALA B C 1
ATOM 2734 O O . ALA B 1 127 ? -8.078 -9.977 1.016 1 95.75 127 ALA B O 1
ATOM 2735 N N . PRO B 1 128 ? -9.43 -8.148 0.797 1 95.81 128 PRO B N 1
ATOM 2736 C CA . PRO B 1 128 ? -10.031 -8.398 2.109 1 95.81 128 PRO B CA 1
ATOM 2737 C C . PRO B 1 128 ? -11.016 -9.562 2.094 1 95.81 128 PRO B C 1
ATOM 2739 O O . PRO B 1 128 ? -11.359 -10.07 1.025 1 95.81 128 PRO B O 1
ATOM 2742 N N . GLU B 1 129 ? -11.391 -9.953 3.256 1 95.19 129 GLU B N 1
ATOM 2743 C CA . GLU B 1 129 ? -12.406 -11 3.338 1 95.19 129 GLU B CA 1
ATOM 2744 C C . GLU B 1 129 ? -13.789 -10.445 3.018 1 95.19 129 GLU B C 1
ATOM 2746 O O . GLU B 1 129 ? -14.617 -11.133 2.41 1 95.19 129 GLU B O 1
ATOM 2751 N N . GLU B 1 130 ? -13.945 -9.164 3.449 1 93.69 130 GLU B N 1
ATOM 2752 C CA . GLU B 1 130 ? -15.266 -8.57 3.287 1 93.69 130 GLU B CA 1
ATOM 2753 C C . GLU B 1 130 ? -15.164 -7.133 2.787 1 93.69 130 GLU B C 1
ATOM 2755 O O . GLU B 1 130 ? -14.281 -6.383 3.207 1 93.69 130 GLU B O 1
ATOM 2760 N N . LEU B 1 131 ? -16.047 -6.824 1.938 1 92.19 131 LEU B N 1
ATOM 2761 C CA . LEU B 1 131 ? -16.25 -5.441 1.522 1 92.19 131 LEU B CA 1
ATOM 2762 C C . LEU B 1 131 ? -17.594 -4.926 2.018 1 92.19 131 LEU B C 1
ATOM 2764 O O . LEU B 1 131 ? -18.625 -5.566 1.809 1 92.19 131 LEU B O 1
ATOM 2768 N N . LEU B 1 132 ? -17.516 -3.855 2.723 1 89.25 132 LEU B N 1
ATOM 2769 C CA . LEU B 1 132 ? -18.719 -3.197 3.221 1 89.25 132 LEU B CA 1
ATOM 2770 C C . LEU B 1 132 ? -19.078 -1.988 2.361 1 89.25 132 LEU B C 1
ATOM 2772 O O . LEU B 1 132 ? -18.25 -1.089 2.18 1 89.25 132 LEU B O 1
ATOM 2776 N N . THR B 1 133 ? -20.25 -1.972 1.749 1 85.62 133 THR B N 1
ATOM 2777 C CA . THR B 1 133 ? -20.641 -0.856 0.894 1 85.62 133 THR B CA 1
ATOM 2778 C C . THR B 1 133 ? -22.125 -0.532 1.07 1 85.62 133 THR B C 1
ATOM 2780 O O . THR B 1 133 ? -22.875 -1.315 1.661 1 85.62 133 THR B O 1
ATOM 2783 N N . ASP B 1 134 ? -22.422 0.678 0.745 1 76.75 134 ASP B N 1
ATOM 2784 C CA . ASP B 1 134 ? -23.844 1.021 0.748 1 76.75 134 ASP B CA 1
ATOM 2785 C C . ASP B 1 134 ? -24.562 0.427 -0.466 1 76.75 134 ASP B C 1
ATOM 2787 O O . ASP B 1 134 ? -23.938 -0.271 -1.273 1 76.75 134 ASP B O 1
ATOM 2791 N N . ASN B 1 135 ? -25.812 0.57 -0.466 1 66.19 135 ASN B N 1
ATOM 2792 C CA . ASN B 1 135 ? -26.641 -0.07 -1.486 1 66.19 135 ASN B CA 1
ATOM 2793 C C . ASN B 1 135 ? -26.562 0.678 -2.814 1 66.19 135 ASN B C 1
ATOM 2795 O O . ASN B 1 135 ? -27.578 0.856 -3.488 1 66.19 135 ASN B O 1
ATOM 2799 N N . ASP B 1 136 ? -25.312 1.029 -3.135 1 70.38 136 ASP B N 1
ATOM 2800 C CA . ASP B 1 136 ? -25.141 1.65 -4.445 1 70.38 136 ASP B CA 1
ATOM 2801 C C . ASP B 1 136 ? -25.312 0.629 -5.566 1 70.38 136 ASP B C 1
ATOM 2803 O O . ASP B 1 136 ? -24.906 -0.528 -5.426 1 70.38 136 ASP B O 1
ATOM 2807 N N . THR B 1 137 ? -25.922 0.95 -6.578 1 73.56 137 THR B N 1
ATOM 2808 C CA . THR B 1 137 ? -26.281 0.104 -7.715 1 73.56 137 THR B CA 1
ATOM 2809 C C . THR B 1 137 ? -25.016 -0.505 -8.336 1 73.56 137 THR B C 1
ATOM 2811 O O . THR B 1 137 ? -25.062 -1.631 -8.844 1 73.56 137 THR B O 1
ATOM 2814 N N . ALA B 1 138 ? -23.969 0.17 -8.375 1 76.88 138 ALA B N 1
ATOM 2815 C CA . ALA B 1 138 ? -22.734 -0.322 -8.977 1 76.88 138 ALA B CA 1
ATOM 2816 C C . ALA B 1 138 ? -22.25 -1.592 -8.273 1 76.88 138 ALA B C 1
ATOM 2818 O O . ALA B 1 138 ? -21.641 -2.463 -8.906 1 76.88 138 ALA B O 1
ATOM 2819 N N . PHE B 1 139 ? -22.656 -1.827 -7.078 1 79.81 139 PHE B N 1
ATOM 2820 C CA . PHE B 1 139 ? -22.156 -2.938 -6.281 1 79.81 139 PHE B CA 1
ATOM 2821 C C . PHE B 1 139 ? -23.094 -4.137 -6.359 1 79.81 139 PHE B C 1
ATOM 2823 O O . PHE B 1 139 ? -22.766 -5.215 -5.859 1 79.81 139 PHE B O 1
ATOM 2830 N N . ARG B 1 140 ? -24.156 -3.904 -7.039 1 82 140 ARG B N 1
ATOM 2831 C CA . ARG B 1 140 ? -25.125 -4.984 -7.18 1 82 140 ARG B CA 1
ATOM 2832 C C . ARG B 1 140 ? -25.109 -5.555 -8.594 1 82 140 ARG B C 1
ATOM 2834 O O . ARG B 1 140 ? -25.859 -6.473 -8.906 1 82 140 ARG B O 1
ATOM 2841 N N . SER B 1 141 ? -24.312 -5.125 -9.391 1 85.5 141 SER B N 1
ATOM 2842 C CA . SER B 1 141 ? -24.234 -5.582 -10.781 1 85.5 141 SER B CA 1
ATOM 2843 C C . SER B 1 141 ? -23.688 -7 -10.859 1 85.5 141 SER B C 1
ATOM 2845 O O . SER B 1 141 ? -23 -7.465 -9.945 1 85.5 141 SER B O 1
ATOM 2847 N N . LYS B 1 142 ? -24.016 -7.652 -11.922 1 90.56 142 LYS B N 1
ATOM 2848 C CA . LYS B 1 142 ? -23.531 -9.008 -12.164 1 90.56 142 LYS B CA 1
ATOM 2849 C C . LYS B 1 142 ? -22.016 -9.047 -12.305 1 90.56 142 LYS B C 1
ATOM 2851 O O . LYS B 1 142 ? -21.359 -9.969 -11.82 1 90.56 142 LYS B O 1
ATOM 2856 N N . ILE B 1 143 ? -21.562 -8.031 -12.93 1 92.25 143 ILE B N 1
ATOM 2857 C CA . ILE B 1 143 ? -20.125 -7.984 -13.164 1 92.25 143 ILE B CA 1
ATOM 2858 C C . ILE B 1 143 ? -19.391 -7.816 -11.836 1 92.25 143 ILE B C 1
ATOM 2860 O O . ILE B 1 143 ? -18.344 -8.43 -11.617 1 92.25 143 ILE B O 1
ATOM 2864 N N . PHE B 1 144 ? -19.922 -7.078 -11.016 1 91.81 144 PHE B N 1
ATOM 2865 C CA . PHE B 1 144 ? -19.312 -6.879 -9.711 1 91.81 144 PHE B CA 1
ATOM 2866 C C . PHE B 1 144 ? -19.391 -8.148 -8.867 1 91.81 144 PHE B C 1
ATOM 2868 O O . PHE B 1 144 ? -18.422 -8.516 -8.188 1 91.81 144 PHE B O 1
ATOM 2875 N N . SER B 1 145 ? -20.484 -8.805 -8.961 1 91.38 145 SER B N 1
ATOM 2876 C CA . SER B 1 145 ? -20.656 -10.07 -8.25 1 91.38 145 SER B CA 1
ATOM 2877 C C . SER B 1 145 ? -19.656 -11.109 -8.734 1 91.38 145 SER B C 1
ATOM 2879 O O . SER B 1 145 ? -19.094 -11.859 -7.938 1 91.38 145 SER B O 1
ATOM 2881 N N . ALA B 1 146 ? -19.484 -11.164 -9.961 1 94.88 146 ALA B N 1
ATOM 2882 C CA . ALA B 1 146 ? -18.516 -12.086 -10.531 1 94.88 146 ALA B CA 1
ATOM 2883 C C . ALA B 1 146 ? -17.109 -11.758 -10.047 1 94.88 146 ALA B C 1
ATOM 2885 O O . ALA B 1 146 ? -16.328 -12.664 -9.727 1 94.88 146 ALA B O 1
ATOM 2886 N N . PHE B 1 147 ? -16.812 -10.477 -10.008 1 94.75 147 PHE B N 1
ATOM 2887 C CA . PHE B 1 147 ? -15.516 -9.992 -9.547 1 94.75 147 PHE B CA 1
ATOM 2888 C C . PHE B 1 147 ? -15.25 -10.43 -8.117 1 94.75 147 PHE B C 1
ATOM 2890 O O . PHE B 1 147 ? -14.195 -10.977 -7.809 1 94.75 147 PHE B O 1
ATOM 2897 N N . THR B 1 148 ? -16.188 -10.203 -7.219 1 94.19 148 THR B N 1
ATOM 2898 C CA . THR B 1 148 ? -15.992 -10.539 -5.812 1 94.19 148 THR B CA 1
ATOM 2899 C C . THR B 1 148 ? -15.898 -12.055 -5.629 1 94.19 148 THR B C 1
ATOM 2901 O O . THR B 1 148 ? -15.125 -12.531 -4.793 1 94.19 148 THR B O 1
ATOM 2904 N N . ARG B 1 149 ? -16.625 -12.812 -6.395 1 93.62 149 ARG B N 1
ATOM 2905 C CA . ARG B 1 149 ? -16.547 -14.266 -6.336 1 93.62 149 ARG B CA 1
ATOM 2906 C C . ARG B 1 149 ? -15.164 -14.758 -6.758 1 93.62 149 ARG B C 1
ATOM 2908 O O . ARG B 1 149 ? -14.586 -15.633 -6.109 1 93.62 149 ARG B O 1
ATOM 2915 N N . GLU B 1 150 ? -14.688 -14.18 -7.754 1 92.62 150 GLU B N 1
ATOM 2916 C CA . GLU B 1 150 ? -13.375 -14.562 -8.266 1 92.62 150 GLU B CA 1
ATOM 2917 C C . GLU B 1 150 ? -12.281 -14.312 -7.219 1 92.62 150 GLU B C 1
ATOM 2919 O O . GLU B 1 150 ? -11.352 -15.109 -7.09 1 92.62 150 GLU B O 1
ATOM 2924 N N . TRP B 1 151 ? -12.414 -13.258 -6.457 1 94.19 151 TRP B N 1
ATOM 2925 C CA . TRP B 1 151 ? -11.406 -12.898 -5.469 1 94.19 151 TRP B CA 1
ATOM 2926 C C . TRP B 1 151 ? -11.719 -13.508 -4.109 1 94.19 151 TRP B C 1
ATOM 2928 O O . TRP B 1 151 ? -10.945 -13.367 -3.16 1 94.19 151 TRP B O 1
ATOM 2938 N N . GLY B 1 152 ? -12.875 -14.156 -4.016 1 94.06 152 GLY B N 1
ATOM 2939 C CA . GLY B 1 152 ? -13.273 -14.742 -2.748 1 94.06 152 GLY B CA 1
ATOM 2940 C C . GLY B 1 152 ? -13.625 -13.703 -1.697 1 94.06 152 GLY B C 1
ATOM 2941 O O . GLY B 1 152 ? -13.305 -13.867 -0.52 1 94.06 152 GLY B O 1
ATOM 2942 N N . VAL B 1 153 ? -14.148 -12.594 -2.105 1 95.69 153 VAL B N 1
ATOM 2943 C CA . VAL B 1 153 ? -14.523 -11.508 -1.212 1 95.69 153 VAL B CA 1
ATOM 2944 C C . VAL B 1 153 ? -16.031 -11.523 -0.98 1 95.69 153 VAL B C 1
ATOM 2946 O O . VAL B 1 153 ? -16.812 -11.656 -1.928 1 95.69 153 VAL B O 1
ATOM 2949 N N . HIS B 1 154 ? -16.453 -11.391 0.236 1 94.19 154 HIS B N 1
ATOM 2950 C CA . HIS B 1 154 ? -17.859 -11.305 0.576 1 94.19 154 HIS B CA 1
ATOM 2951 C C . HIS B 1 154 ? -18.328 -9.852 0.644 1 94.19 154 HIS B C 1
ATOM 2953 O O . HIS B 1 154 ? -17.688 -9.016 1.287 1 94.19 154 HIS B O 1
ATOM 2959 N N . ILE B 1 155 ? -19.422 -9.602 0.028 1 90.19 155 ILE B N 1
ATOM 2960 C CA . ILE B 1 155 ? -19.953 -8.242 0.041 1 90.19 155 ILE B CA 1
ATOM 2961 C C . ILE B 1 155 ? -21 -8.117 1.134 1 90.19 155 ILE B C 1
ATOM 2963 O O . ILE B 1 155 ? -21.875 -8.977 1.264 1 90.19 155 ILE B O 1
ATOM 2967 N N . ARG B 1 156 ? -20.859 -7.113 1.896 1 85.12 156 ARG B N 1
ATOM 2968 C CA . ARG B 1 156 ? -21.844 -6.754 2.914 1 85.12 156 ARG B CA 1
ATOM 2969 C C . ARG B 1 156 ? -22.453 -5.391 2.619 1 85.12 156 ARG B C 1
ATOM 2971 O O . ARG B 1 156 ? -21.734 -4.414 2.393 1 85.12 156 ARG B O 1
ATOM 2978 N N . PHE B 1 157 ? -23.766 -5.379 2.596 1 82.94 157 PHE B N 1
ATOM 2979 C CA . PHE B 1 157 ? -24.453 -4.117 2.33 1 82.94 157 PHE B CA 1
ATOM 2980 C C . PHE B 1 157 ? -24.844 -3.436 3.633 1 82.94 157 PHE B C 1
ATOM 2982 O O . PHE B 1 157 ? -25.281 -4.094 4.578 1 82.94 157 PHE B O 1
ATOM 2989 N N . ARG B 1 158 ? -24.469 -2.186 3.637 1 73.75 158 ARG B N 1
ATOM 2990 C CA . ARG B 1 158 ? -24.828 -1.373 4.793 1 73.75 158 ARG B CA 1
ATOM 2991 C C . ARG B 1 158 ? -26.328 -1.169 4.871 1 73.75 158 ARG B C 1
ATOM 2993 O O . ARG B 1 158 ? -26.984 -0.959 3.846 1 73.75 158 ARG B O 1
ATOM 3000 N N . CYS B 1 159 ? -26.875 -1.573 6.051 1 60.56 159 CYS B N 1
ATOM 3001 C CA . CYS B 1 159 ? -28.297 -1.309 6.246 1 60.56 159 CYS B CA 1
ATOM 3002 C C . CYS B 1 159 ? -28.516 0.122 6.723 1 60.56 159 CYS B C 1
ATOM 3004 O O . CYS B 1 159 ? -27.828 0.594 7.633 1 60.56 159 CYS B O 1
ATOM 3006 N N . ALA B 1 160 ? -29.219 0.955 5.902 1 57.28 160 ALA B N 1
ATOM 3007 C CA . ALA B 1 160 ? -29.578 2.326 6.25 1 57.28 160 ALA B CA 1
ATOM 3008 C C . ALA B 1 160 ? -29.938 2.439 7.727 1 57.28 160 ALA B C 1
ATOM 3010 O O . ALA B 1 160 ? -29.688 3.467 8.359 1 57.28 160 ALA B O 1
ATOM 3011 N N . HIS B 1 161 ? -30.453 1.428 8.258 1 54.59 161 HIS B N 1
ATOM 3012 C CA . HIS B 1 161 ? -31.031 1.575 9.586 1 54.59 161 HIS B CA 1
ATOM 3013 C C . HIS B 1 161 ? -30.047 1.093 10.664 1 54.59 161 HIS B C 1
ATOM 3015 O O . HIS B 1 161 ? -30.406 1.007 11.836 1 54.59 161 HIS B O 1
ATOM 3021 N N . VAL B 1 162 ? -28.875 0.619 10.219 1 53.19 162 VAL B N 1
ATOM 3022 C CA . VAL B 1 162 ? -27.953 0.194 11.281 1 53.19 162 VAL B CA 1
ATOM 3023 C C . VAL B 1 162 ? -26.812 1.188 11.398 1 53.19 162 VAL B C 1
ATOM 3025 O O . VAL B 1 162 ? -25.891 1.18 10.586 1 53.19 162 VAL B O 1
ATOM 3028 N N . PRO B 1 163 ? -26.969 2.088 12.352 1 52.16 163 PRO B N 1
ATOM 3029 C CA . PRO B 1 163 ? -26.031 3.189 12.547 1 52.16 163 PRO B CA 1
ATOM 3030 C C . PRO B 1 163 ? -24.594 2.707 12.781 1 52.16 163 PRO B C 1
ATOM 3032 O O . PRO B 1 163 ? -23.641 3.381 12.383 1 52.16 163 PRO B O 1
ATOM 3035 N N . SER B 1 164 ? -24.422 1.537 13.477 1 54.12 164 SER B N 1
ATOM 3036 C CA . SER B 1 164 ? -23.109 1.186 14.016 1 54.12 164 SER B CA 1
ATOM 3037 C C . SER B 1 164 ? -22.125 0.87 12.906 1 54.12 164 SER B C 1
ATOM 3039 O O . SER B 1 164 ? -20.953 1.25 12.984 1 54.12 164 SER B O 1
ATOM 3041 N N . GLY B 1 165 ? -22.438 0.091 11.875 1 54.81 165 GLY B N 1
ATOM 3042 C CA . GLY B 1 165 ? -21.5 -0.382 10.867 1 54.81 165 GLY B CA 1
ATOM 3043 C C . GLY B 1 165 ? -20.969 0.73 9.992 1 54.81 165 GLY B C 1
ATOM 3044 O O . GLY B 1 165 ? -19.812 0.667 9.539 1 54.81 165 GLY B O 1
ATOM 3045 N N . ASN B 1 166 ? -21.688 1.862 9.945 1 61.62 166 ASN B N 1
ATOM 3046 C CA . ASN B 1 166 ? -21.375 2.988 9.07 1 61.62 166 ASN B CA 1
ATOM 3047 C C . ASN B 1 166 ? -20.578 4.059 9.805 1 61.62 166 ASN B C 1
ATOM 3049 O O . ASN B 1 166 ? -19.938 4.906 9.18 1 61.62 166 ASN B O 1
ATOM 3053 N N . GLY B 1 167 ? -20.531 3.746 11.031 1 71.62 167 GLY B N 1
ATOM 3054 C CA . GLY B 1 167 ? -19.984 4.812 11.859 1 71.62 167 GLY B CA 1
ATOM 3055 C C . GLY B 1 167 ? -18.5 5.008 11.656 1 71.62 167 GLY B C 1
ATOM 3056 O O . GLY B 1 167 ? -18.016 6.145 11.586 1 71.62 167 GLY B O 1
ATOM 3057 N N . VAL B 1 168 ? -17.797 3.891 11.445 1 75.06 168 VAL B N 1
ATOM 3058 C CA . VAL B 1 168 ? -16.344 3.982 11.305 1 75.06 168 VAL B CA 1
ATOM 3059 C C . VAL B 1 168 ? -16 4.672 9.984 1 75.06 168 VAL B C 1
ATOM 3061 O O . VAL B 1 168 ? -15.18 5.59 9.961 1 75.06 168 VAL B O 1
ATOM 3064 N N . VAL B 1 169 ? -16.656 4.262 8.953 1 80.31 169 VAL B N 1
ATOM 3065 C CA . VAL B 1 169 ? -16.391 4.809 7.625 1 80.31 169 VAL B CA 1
ATOM 3066 C C . VAL B 1 169 ? -16.766 6.293 7.598 1 80.31 169 VAL B C 1
ATOM 3068 O O . VAL B 1 169 ? -16 7.113 7.082 1 80.31 169 VAL B O 1
ATOM 3071 N N . GLU B 1 170 ? -17.875 6.629 8.195 1 79.06 170 GLU B N 1
ATOM 3072 C CA . GLU B 1 170 ? -18.328 8.016 8.219 1 79.06 170 GLU B CA 1
ATOM 3073 C C . GLU B 1 170 ? -17.359 8.891 9.016 1 79.06 170 GLU B C 1
ATOM 3075 O O . GLU B 1 170 ? -17.047 10.008 8.602 1 79.06 170 GLU B O 1
ATOM 3080 N N . ARG B 1 171 ? -16.922 8.398 10.078 1 81.19 171 ARG B N 1
ATOM 3081 C CA . ARG B 1 171 ? -15.984 9.148 10.906 1 81.19 171 ARG B CA 1
ATOM 3082 C C . ARG B 1 171 ? -14.672 9.375 10.156 1 81.19 171 ARG B C 1
ATOM 3084 O O . ARG B 1 171 ? -14.086 10.461 10.234 1 81.19 171 ARG B O 1
ATOM 3091 N N . CYS B 1 172 ? -14.219 8.344 9.547 1 85.38 172 CYS B N 1
ATOM 3092 C CA . CYS B 1 172 ? -12.992 8.461 8.773 1 85.38 172 CYS B CA 1
ATOM 3093 C C . CYS B 1 172 ? -13.133 9.5 7.664 1 85.38 172 CYS B C 1
ATOM 3095 O O . CYS B 1 172 ? -12.266 10.352 7.484 1 85.38 172 CYS B O 1
ATOM 3097 N N . HIS B 1 173 ? -14.266 9.461 7.035 1 85.25 173 HIS B N 1
ATOM 3098 C CA . HIS B 1 173 ? -14.516 10.43 5.969 1 85.25 173 HIS B CA 1
ATOM 3099 C C . HIS B 1 173 ? -14.531 11.852 6.508 1 85.25 173 HIS B C 1
ATOM 3101 O O . HIS B 1 173 ? -13.969 12.758 5.891 1 85.25 173 HIS B O 1
ATOM 3107 N N . ARG B 1 174 ? -15.156 11.984 7.551 1 84.5 174 ARG B N 1
ATOM 3108 C CA . ARG B 1 174 ? -15.234 13.305 8.164 1 84.5 174 ARG B CA 1
ATOM 3109 C C . ARG B 1 174 ? -13.852 13.82 8.531 1 84.5 174 ARG B C 1
ATOM 3111 O O . ARG B 1 174 ? -13.523 14.984 8.281 1 84.5 174 ARG B O 1
ATOM 3118 N N . SER B 1 175 ? -13.07 12.961 9.141 1 87.69 175 SER B N 1
ATOM 3119 C CA . SER B 1 175 ? -11.719 13.336 9.531 1 87.69 175 SER B CA 1
ATOM 3120 C C . SER B 1 175 ? -10.898 13.781 8.328 1 87.69 175 SER B C 1
ATOM 3122 O O . SER B 1 175 ? -10.211 14.805 8.383 1 87.69 175 SER B O 1
ATOM 3124 N N . ILE B 1 176 ? -10.992 13.062 7.285 1 89.75 176 ILE B N 1
ATOM 3125 C CA . ILE B 1 176 ? -10.219 13.352 6.082 1 89.75 176 ILE B CA 1
ATOM 3126 C C . ILE B 1 176 ? -10.688 14.672 5.469 1 89.75 176 ILE B C 1
ATOM 3128 O O . ILE B 1 176 ? -9.867 15.484 5.047 1 89.75 176 ILE B O 1
ATOM 3132 N N . LYS B 1 177 ? -11.969 14.867 5.477 1 87.56 177 LYS B N 1
ATOM 3133 C CA . LYS B 1 177 ? -12.516 16.094 4.922 1 87.56 177 LYS B CA 1
ATOM 3134 C C . LYS B 1 177 ? -12.055 17.312 5.723 1 87.56 177 LYS B C 1
ATOM 3136 O O . LYS B 1 177 ? -11.742 18.359 5.145 1 87.56 177 LYS B O 1
ATOM 3141 N N . VAL B 1 178 ? -12.039 17.188 6.992 1 87.94 178 VAL B N 1
ATOM 3142 C CA . VAL B 1 178 ? -11.633 18.281 7.863 1 87.94 178 VAL B CA 1
ATOM 3143 C C . VAL B 1 178 ? -10.156 18.609 7.613 1 87.94 178 VAL B C 1
ATOM 3145 O O . VAL B 1 178 ? -9.789 19.781 7.504 1 87.94 178 VAL B O 1
ATOM 3148 N N . ILE B 1 179 ? -9.383 17.594 7.477 1 91 179 ILE B N 1
ATOM 3149 C CA . ILE B 1 179 ? -7.965 17.797 7.199 1 91 179 ILE B CA 1
ATOM 3150 C C . ILE B 1 179 ? -7.797 18.516 5.863 1 91 179 ILE B C 1
ATOM 3152 O O . ILE B 1 179 ? -7.039 19.484 5.762 1 91 179 ILE B O 1
ATOM 3156 N N . ALA B 1 180 ? -8.477 18.047 4.879 1 90.62 180 ALA B N 1
ATOM 3157 C CA . ALA B 1 180 ? -8.375 18.625 3.543 1 90.62 180 ALA B CA 1
ATOM 3158 C C . ALA B 1 180 ? -8.82 20.094 3.547 1 90.62 180 ALA B C 1
ATOM 3160 O O . ALA B 1 180 ? -8.172 20.938 2.926 1 90.62 180 ALA B O 1
ATOM 3161 N N . ALA B 1 181 ? -9.867 20.375 4.219 1 88.88 181 ALA B N 1
ATOM 3162 C CA . ALA B 1 181 ? -10.414 21.719 4.262 1 88.88 181 ALA B CA 1
ATOM 3163 C C . ALA B 1 181 ? -9.492 22.672 5.023 1 88.88 181 ALA B C 1
ATOM 3165 O O . ALA B 1 181 ? -9.219 23.781 4.566 1 88.88 181 ALA B O 1
ATOM 3166 N N . ARG B 1 182 ? -9.016 22.234 6.125 1 89.75 182 ARG B N 1
ATOM 3167 C CA . ARG B 1 182 ? -8.188 23.094 6.969 1 89.75 182 ARG B CA 1
ATOM 3168 C C . ARG B 1 182 ? -6.84 23.359 6.312 1 89.75 182 ARG B C 1
ATOM 3170 O O . ARG B 1 182 ? -6.324 24.484 6.383 1 89.75 182 ARG B O 1
ATOM 3177 N N . LYS B 1 183 ? -6.293 22.359 5.715 1 92.31 183 LYS B N 1
ATOM 3178 C CA . LYS B 1 183 ? -4.965 22.5 5.121 1 92.31 183 LYS B CA 1
ATOM 3179 C C . LYS B 1 183 ? -5.055 23.047 3.699 1 92.31 183 LYS B C 1
ATOM 3181 O O . LYS B 1 183 ? -4.078 23.578 3.17 1 92.31 183 LYS B O 1
ATOM 3186 N N . GLY B 1 184 ? -6.16 22.891 3.062 1 89.69 184 GLY B N 1
ATOM 3187 C CA . GLY B 1 184 ? -6.277 23.266 1.663 1 89.69 184 GLY B CA 1
ATOM 3188 C C . GLY B 1 184 ? -5.465 22.375 0.735 1 89.69 184 GLY B C 1
ATOM 3189 O O . GLY B 1 184 ? -4.762 22.875 -0.146 1 89.69 184 GLY B O 1
ATOM 3190 N N . CYS B 1 185 ? -5.531 21.094 0.957 1 91.19 185 CYS B N 1
ATOM 3191 C CA . CYS B 1 185 ? -4.719 20.172 0.177 1 91.19 185 CYS B CA 1
ATOM 3192 C C . CYS B 1 185 ? -5.598 19.172 -0.563 1 91.19 185 CYS B C 1
ATOM 3194 O O . CYS B 1 185 ? -6.82 19.172 -0.414 1 91.19 185 CYS B O 1
ATOM 3196 N N . SER B 1 186 ? -4.918 18.391 -1.434 1 89.75 186 SER B N 1
ATOM 3197 C CA . SER B 1 186 ? -5.633 17.359 -2.176 1 89.75 186 SER B CA 1
ATOM 3198 C C . SER B 1 186 ? -6.148 16.266 -1.244 1 89.75 186 SER B C 1
ATOM 3200 O O . SER B 1 186 ? -5.652 16.109 -0.126 1 89.75 186 SER B O 1
ATOM 3202 N N . VAL B 1 187 ? -7.098 15.5 -1.688 1 90.5 187 VAL B N 1
ATOM 3203 C CA . VAL B 1 187 ? -7.656 14.406 -0.906 1 90.5 187 VAL B CA 1
ATOM 3204 C C . VAL B 1 187 ? -6.582 13.352 -0.647 1 90.5 187 VAL B C 1
ATOM 3206 O O . VAL B 1 187 ? -6.516 12.773 0.44 1 90.5 187 VAL B O 1
ATOM 3209 N N . ALA B 1 188 ? -5.789 13.102 -1.644 1 90.44 188 ALA B N 1
ATOM 3210 C CA . ALA B 1 188 ? -4.703 12.133 -1.484 1 90.44 188 ALA B CA 1
ATOM 3211 C C . ALA B 1 188 ? -3.797 12.516 -0.319 1 90.44 188 ALA B C 1
ATOM 3213 O O . ALA B 1 188 ? -3.443 11.672 0.503 1 90.44 188 ALA B O 1
ATOM 3214 N N . GLU B 1 189 ? -3.469 13.781 -0.281 1 92.69 189 GLU B N 1
ATOM 3215 C CA . GLU B 1 189 ? -2.627 14.258 0.813 1 92.69 189 GLU B CA 1
ATOM 3216 C C . GLU B 1 189 ? -3.361 14.18 2.148 1 92.69 189 GLU B C 1
ATOM 3218 O O . GLU B 1 189 ? -2.773 13.805 3.166 1 92.69 189 GLU B O 1
ATOM 3223 N N . ALA B 1 190 ? -4.613 14.547 2.154 1 93.75 190 ALA B N 1
ATOM 3224 C CA . ALA B 1 190 ? -5.402 14.5 3.383 1 93.75 190 ALA B CA 1
ATOM 3225 C C . ALA B 1 190 ? -5.477 13.078 3.93 1 93.75 190 ALA B C 1
ATOM 3227 O O . ALA B 1 190 ? -5.367 12.867 5.141 1 93.75 190 ALA B O 1
ATOM 3228 N N . VAL B 1 191 ? -5.68 12.133 3.039 1 94.31 191 VAL B N 1
ATOM 3229 C CA . VAL B 1 191 ? -5.738 10.727 3.441 1 94.31 191 VAL B CA 1
ATOM 3230 C C . VAL B 1 191 ? -4.395 10.305 4.027 1 94.31 191 VAL B C 1
ATOM 3232 O O . VAL B 1 191 ? -4.344 9.594 5.035 1 94.31 191 VAL B O 1
ATOM 3235 N N . TYR B 1 192 ? -3.377 10.75 3.387 1 95 192 TYR B N 1
ATOM 3236 C CA . TYR B 1 192 ? -2.031 10.469 3.875 1 95 192 TYR B CA 1
ATOM 3237 C C . TYR B 1 192 ? -1.846 10.984 5.293 1 95 192 TYR B C 1
ATOM 3239 O O . TYR B 1 192 ? -1.389 10.258 6.176 1 95 192 TYR B O 1
ATOM 3247 N N . LEU B 1 193 ? -2.195 12.211 5.512 1 94.19 193 LEU B N 1
ATOM 3248 C CA . LEU B 1 193 ? -2.051 12.828 6.828 1 94.19 193 LEU B CA 1
ATOM 3249 C C . LEU B 1 193 ? -2.918 12.109 7.859 1 94.19 193 LEU B C 1
ATOM 3251 O O . LEU B 1 193 ? -2.48 11.875 8.984 1 94.19 193 LEU B O 1
ATOM 3255 N N . TYR B 1 194 ? -4.109 11.797 7.445 1 93.69 194 TYR B N 1
ATOM 3256 C CA . TYR B 1 194 ? -4.992 11.016 8.305 1 93.69 194 TYR B CA 1
ATOM 3257 C C . TYR B 1 194 ? -4.297 9.742 8.781 1 93.69 194 TYR B C 1
ATOM 3259 O O . TYR B 1 194 ? -4.371 9.391 9.961 1 93.69 194 TYR B O 1
ATOM 3267 N N . ASN B 1 195 ? -3.617 9.023 7.875 1 95.19 195 ASN B N 1
ATOM 3268 C CA . ASN B 1 195 ? -2.984 7.742 8.18 1 95.19 195 ASN B CA 1
ATOM 3269 C C . ASN B 1 195 ? -1.792 7.914 9.117 1 95.19 195 ASN B C 1
ATOM 3271 O O . ASN B 1 195 ? -1.337 6.949 9.727 1 95.19 195 ASN B O 1
ATOM 3275 N N . LEU B 1 196 ? -1.313 9.141 9.203 1 93.31 196 LEU B N 1
ATOM 3276 C CA . LEU B 1 196 ? -0.145 9.391 10.039 1 93.31 196 LEU B CA 1
ATOM 3277 C C . LEU B 1 196 ? -0.562 9.836 11.438 1 93.31 196 LEU B C 1
ATOM 3279 O O . LEU B 1 196 ? 0.264 9.875 12.359 1 93.31 196 LEU B O 1
ATOM 3283 N N . MET B 1 197 ? -1.828 10.102 11.625 1 90 197 MET B N 1
ATOM 3284 C CA . MET B 1 197 ? -2.314 10.648 12.883 1 90 197 MET B CA 1
ATOM 3285 C C . MET B 1 197 ? -2.67 9.539 13.859 1 90 197 MET B C 1
ATOM 3287 O O . MET B 1 197 ? -3.426 8.625 13.523 1 90 197 MET B O 1
ATOM 3291 N N . PRO B 1 198 ? -2.074 9.68 14.984 1 87.31 198 PRO B N 1
ATOM 3292 C CA . PRO B 1 198 ? -2.496 8.703 15.992 1 87.31 198 PRO B CA 1
ATOM 3293 C C . PRO B 1 198 ? -3.979 8.812 16.344 1 87.31 198 PRO B C 1
ATOM 3295 O O . PRO B 1 198 ? -4.52 9.922 16.391 1 87.31 198 PRO B O 1
ATOM 3298 N N . LYS B 1 199 ? -4.633 7.695 16.438 1 78.5 199 LYS B N 1
ATOM 3299 C CA . LYS B 1 199 ? -6.066 7.695 16.734 1 78.5 199 LYS B CA 1
ATOM 3300 C C . LYS B 1 199 ? -6.324 7.672 18.234 1 78.5 199 LYS B C 1
ATOM 3302 O O . LYS B 1 199 ? -5.555 7.086 19 1 78.5 199 LYS B O 1
ATOM 3307 N N . ASP B 1 200 ? -7.238 8.555 18.672 1 62.97 200 ASP B N 1
ATOM 3308 C CA . ASP B 1 200 ? -7.586 8.664 20.078 1 62.97 200 ASP B CA 1
ATOM 3309 C C . ASP B 1 200 ? -8.266 7.395 20.594 1 62.97 200 ASP B C 1
ATOM 3311 O O . ASP B 1 200 ? -8.148 7.043 21.766 1 62.97 200 ASP B O 1
ATOM 3315 N N . ASP B 1 201 ? -9.227 6.98 19.766 1 55.19 201 ASP B N 1
ATOM 3316 C CA . ASP B 1 201 ? -10.109 5.93 20.266 1 55.19 201 ASP B CA 1
ATOM 3317 C C . ASP B 1 201 ? -9.359 4.609 20.422 1 55.19 201 ASP B C 1
ATOM 3319 O O . ASP B 1 201 ? -9.914 3.635 20.938 1 55.19 201 ASP B O 1
ATOM 3323 N N . CYS B 1 202 ? -8.18 4.551 19.672 1 47.78 202 CYS B N 1
ATOM 3324 C CA . CYS B 1 202 ? -7.625 3.203 19.688 1 47.78 202 CYS B CA 1
ATOM 3325 C C . CYS B 1 202 ? -6.688 3.023 20.875 1 47.78 202 CYS B C 1
ATOM 3327 O O . CYS B 1 202 ? -6.133 3.996 21.391 1 47.78 202 CYS B O 1
ATOM 3329 N N . ALA B 1 203 ? -7.016 2.049 21.609 1 45.88 203 ALA B N 1
ATOM 3330 C CA . ALA B 1 203 ? -6.23 1.581 22.75 1 45.88 203 ALA B CA 1
ATOM 3331 C C . ALA B 1 203 ? -4.75 1.915 22.562 1 45.88 203 ALA B C 1
ATOM 3333 O O . ALA B 1 203 ? -4.051 2.199 23.547 1 45.88 203 ALA B O 1
ATOM 3334 N N . THR B 1 204 ? -4.258 1.873 21.391 1 50.69 204 THR B N 1
ATOM 3335 C CA . THR B 1 204 ? -2.803 1.938 21.266 1 50.69 204 THR B CA 1
ATOM 3336 C C . THR B 1 204 ? -2.363 3.303 20.75 1 50.69 204 THR B C 1
ATOM 3338 O O . THR B 1 204 ? -1.167 3.6 20.703 1 50.69 204 THR B O 1
ATOM 3341 N N . SER B 1 205 ? -3.26 4.309 20.703 1 66.25 205 SER B N 1
ATOM 3342 C CA . SER B 1 205 ? -2.811 5.629 20.266 1 66.25 205 SER B CA 1
ATOM 3343 C C . SER B 1 205 ? -1.794 5.523 19.141 1 66.25 205 SER B C 1
ATOM 3345 O O . SER B 1 205 ? -0.731 6.145 19.188 1 66.25 205 SER B O 1
ATOM 3347 N N . THR B 1 206 ? -1.972 4.566 18.234 1 84 206 THR B N 1
ATOM 3348 C CA . THR B 1 206 ? -1.062 4.332 17.125 1 84 206 THR B CA 1
ATOM 3349 C C . THR B 1 206 ? -1.684 4.805 15.805 1 84 206 THR B C 1
ATOM 3351 O O . THR B 1 206 ? -2.895 4.68 15.609 1 84 206 THR B O 1
ATOM 3354 N N . ALA B 1 207 ? -0.957 5.402 15.016 1 91.25 207 ALA B N 1
ATOM 3355 C CA . ALA B 1 207 ? -1.398 5.863 13.703 1 91.25 207 ALA B CA 1
ATOM 3356 C C . ALA B 1 207 ? -1.77 4.688 12.805 1 91.25 207 ALA B C 1
ATOM 3358 O O . ALA B 1 207 ? -1.14 3.631 12.867 1 91.25 207 ALA B O 1
ATOM 3359 N N . PRO B 1 208 ? -2.805 4.852 11.992 1 92.75 208 PRO B N 1
ATOM 3360 C CA . PRO B 1 208 ? -3.213 3.789 11.07 1 92.75 208 PRO B CA 1
ATOM 3361 C C . PRO B 1 208 ? -2.045 3.221 10.273 1 92.75 208 PRO B C 1
ATOM 3363 O O . PRO B 1 208 ? -1.925 2.002 10.125 1 92.75 208 PRO B O 1
ATOM 3366 N N . ALA B 1 209 ? -1.181 4.059 9.773 1 93.94 209 ALA B N 1
ATOM 3367 C CA . ALA B 1 209 ? -0.044 3.605 8.977 1 93.94 209 ALA B CA 1
ATOM 3368 C C . ALA B 1 209 ? 0.854 2.672 9.781 1 93.94 209 ALA B C 1
ATOM 3370 O O . ALA B 1 209 ? 1.312 1.646 9.273 1 93.94 209 ALA B O 1
ATOM 3371 N N . ASN B 1 210 ? 1.047 3.016 11.039 1 90.06 210 ASN B N 1
ATOM 3372 C CA . ASN B 1 210 ? 1.91 2.211 11.898 1 90.06 210 ASN B CA 1
ATOM 3373 C C . ASN B 1 210 ? 1.237 0.9 12.297 1 90.06 210 ASN B C 1
ATOM 3375 O O . ASN B 1 210 ? 1.909 -0.049 12.703 1 90.06 210 ASN B O 1
ATOM 3379 N N . MET B 1 211 ? 0.01 0.86 12.234 1 91.31 211 MET B N 1
ATOM 3380 C CA . MET B 1 211 ? -0.719 -0.368 12.539 1 91.31 211 MET B CA 1
ATOM 3381 C C . MET B 1 211 ? -0.761 -1.29 11.328 1 91.31 211 MET B C 1
ATOM 3383 O O . MET B 1 211 ? -0.992 -2.492 11.461 1 91.31 211 MET B O 1
ATOM 3387 N N . LEU B 1 212 ? -0.605 -0.668 10.195 1 94.31 212 LEU B N 1
ATOM 3388 C CA . LEU B 1 212 ? -0.708 -1.441 8.969 1 94.31 212 LEU B CA 1
ATOM 3389 C C . LEU B 1 212 ? 0.664 -1.93 8.516 1 94.31 212 LEU B C 1
ATOM 3391 O O . LEU B 1 212 ? 0.813 -3.086 8.109 1 94.31 212 LEU B O 1
ATOM 3395 N N . TYR B 1 213 ? 1.668 -1.064 8.508 1 94.5 213 TYR B N 1
ATOM 3396 C CA . TYR B 1 213 ? 3 -1.367 8 1 94.5 213 TYR B CA 1
ATOM 3397 C C . TYR B 1 213 ? 3.932 -1.791 9.125 1 94.5 213 TYR B C 1
ATOM 3399 O O . TYR B 1 213 ? 3.764 -1.367 10.273 1 94.5 213 TYR B O 1
ATOM 3407 N N . ARG B 1 214 ? 4.965 -2.545 8.781 1 93 214 ARG B N 1
ATOM 3408 C CA . ARG B 1 214 ? 5.965 -2.982 9.75 1 93 214 ARG B CA 1
ATOM 3409 C C . ARG B 1 214 ? 7.133 -2.002 9.82 1 93 214 ARG B C 1
ATOM 3411 O O . ARG B 1 214 ? 8.133 -2.27 10.477 1 93 214 ARG B O 1
ATOM 3418 N N . TYR B 1 215 ? 7.016 -0.911 9.094 1 91.69 215 TYR B N 1
ATOM 3419 C CA . TYR B 1 215 ? 8.008 0.158 9.156 1 91.69 215 TYR B CA 1
ATOM 3420 C C . TYR B 1 215 ? 7.352 1.489 9.508 1 91.69 215 TYR B C 1
ATOM 3422 O O . TYR B 1 215 ? 6.125 1.614 9.469 1 91.69 215 TYR B O 1
ATOM 3430 N N . THR B 1 216 ? 8.195 2.436 9.867 1 87.38 216 THR B N 1
ATOM 3431 C CA . THR B 1 216 ? 7.691 3.758 10.219 1 87.38 216 THR B CA 1
ATOM 3432 C C . THR B 1 216 ? 7.594 4.641 8.977 1 87.38 216 THR B C 1
ATOM 3434 O O . THR B 1 216 ? 8.594 4.863 8.281 1 87.38 216 THR B O 1
ATOM 3437 N N . VAL B 1 217 ? 6.398 5.105 8.727 1 89.31 217 VAL B N 1
ATOM 3438 C CA . VAL B 1 217 ? 6.176 5.977 7.574 1 89.31 217 VAL B CA 1
ATOM 3439 C C . VAL B 1 217 ? 6.73 7.371 7.871 1 89.31 217 VAL B C 1
ATOM 3441 O O . VAL B 1 217 ? 6.438 7.953 8.914 1 89.31 217 VAL B O 1
ATOM 3444 N N . ARG B 1 218 ? 7.473 7.832 6.969 1 82.38 218 ARG B N 1
ATOM 3445 C CA . ARG B 1 218 ? 8.117 9.133 7.129 1 82.38 218 ARG B CA 1
ATOM 3446 C C . ARG B 1 218 ? 7.129 10.266 6.887 1 82.38 218 ARG B C 1
ATOM 3448 O O . ARG B 1 218 ? 6.254 10.164 6.023 1 82.38 218 ARG B O 1
ATOM 3455 N N . ILE B 1 219 ? 7.25 11.273 7.719 1 74.56 219 ILE B N 1
ATOM 3456 C CA . ILE B 1 219 ? 6.402 12.453 7.613 1 74.56 219 ILE B CA 1
ATOM 3457 C C . ILE B 1 219 ? 6.988 13.422 6.586 1 74.56 219 ILE B C 1
ATOM 3459 O O . ILE B 1 219 ? 8.203 13.625 6.539 1 74.56 219 ILE B O 1
#

Organism: Chionoecetes opilio (NCBI:txid41210)

pLDDT: mean 84.83, std 12.8, range [45.88, 96.44]

InterPro domains:
  IPR001584 Integrase, catalytic core [PS50994] (56-177)
  IPR012337 Ribonuclease H-like superfamily [SSF53098] (74-201)
  IPR036397 Ribonuclease H superfamily [G3DSA:3.30.420.10] (69-217)
  IPR041588 Integrase zinc-binding domain [PF17921] (6-55)

Foldseek 3Di:
DPDDLVRLLVLLLVQCLLLLNDDLVQSLVVSCVVPVPDDSVSNNVNSVPDPLLVVDDDPPDPQDPFQPPAADWLQEWEWEFDDDPRWTKIKIFTSHQLRQIDIGTFPDPALVRVLVRQVVVCVVQNHHQEYEYEPDPRCVDPVNVVSCVVSNHHYDYDDPPPSRSCRSVVVLVVQLVSSCSSNVDDSRVSSVSQQCTQDPPRPVSGRSVVVRDVDDDDD/DPDDLVRLLVLLLVQCLLLLNDDLVQSLVVSCVVPVPDDSVSNNVNSVPDPLLVVDDDPPDPQDPFQPPAADWLQEWEWEFDDDPRWTKIKIFTSHQLRQIDIGTFPDPALVRVLVRQVVVCVVQNHHQEYEYEPDPRCVDPVNVVSCVVSNHHYHYDDPPPSRNCRSVVVLVVQLVSSCSSNVDDSRVSSVSQQCTQDPPRPVSGGSVVVRDVDRDDD

Solvent-accessible surface area (backbone atoms only — not comparable to full-atom values): 23938 Å² total; per-residue (Å²): 126,85,70,50,70,70,55,46,52,51,50,45,50,51,50,26,54,72,59,24,58,53,55,54,70,56,36,45,59,56,42,40,73,76,40,69,81,67,51,68,66,62,40,39,58,54,57,76,64,35,63,58,59,68,70,55,69,77,73,86,69,89,68,69,89,40,76,65,77,42,85,39,58,54,35,33,30,33,40,47,82,42,72,58,97,88,38,44,27,41,41,36,29,24,49,13,76,28,50,34,59,47,78,38,84,34,96,51,95,39,42,68,50,49,47,54,56,49,50,56,48,27,41,72,60,30,53,34,50,26,39,35,27,57,84,49,66,48,70,68,35,68,69,39,49,51,51,31,58,74,65,61,33,43,80,42,68,53,52,92,83,47,66,50,72,48,38,55,56,51,48,52,50,50,52,30,50,51,26,16,63,56,48,70,52,54,64,59,53,18,40,31,44,51,24,64,39,56,36,81,87,44,92,69,55,50,18,12,44,57,54,40,31,66,43,84,65,54,129,126,83,70,52,69,69,56,46,52,51,48,45,50,52,49,27,54,73,59,24,58,51,55,53,72,58,35,46,58,56,42,41,75,79,40,69,81,66,50,68,67,61,41,39,57,53,55,76,65,34,63,59,58,67,71,55,70,77,75,86,70,88,69,69,90,43,75,67,79,41,86,39,57,55,36,34,29,32,41,48,83,43,71,57,98,85,37,44,27,41,40,36,29,23,50,13,76,28,50,33,58,46,77,39,84,34,96,50,94,39,42,67,51,48,48,54,55,48,49,57,49,28,42,72,61,29,54,34,52,26,38,35,26,60,83,50,66,48,71,67,34,68,66,39,49,51,51,32,56,75,65,61,33,44,80,42,70,54,52,90,83,46,66,52,72,47,37,54,56,52,49,52,49,49,53,29,49,50,26,17,64,57,49,69,52,53,65,58,54,18,39,30,45,51,24,64,39,56,36,81,86,45,91,70,55,51,16,12,45,57,53,39,32,65,44,84,65,53,129

Nearest PDB structures (foldseek):
  5ejk-assembly1_H  TM=7.224E-01  e=5.889E-11  Rous sarcoma virus - Prague C
  5ejk-assembly1_B  TM=7.337E-01  e=2.488E-09  Rous sarcoma virus - Prague C
  5ejk-assembly1_E  TM=5.791E-01  e=9.271E-11  Rous sarcoma virus - Prague C
  1c0m-assembly1_A  TM=7.530E-01  e=3.380E-08  Rous sarcoma virus
  7ouf-assembly1_D  TM=6.968E-01  e=3.018E-08  Simian T-lymphotropic virus 1

Sequence (438 aa):
MAMDDASINDLVKRVHDTMGHPGVRRTLYFVKRVNSAVTRREVHSVVTNCQECQSIDPAPVKWRKGSLGVDETWKRVGMDVTHYGGRSCLPLIDCGPSRFALWRPLRLQTSASIIQQLEAVFFERGAPEELLTDNDTAFRSKIFSAFTREWGVHIRFRCAHVPSGNGVVERCHRSIKVIAARKGCSVAEAVYLYNLMPKDDCATSTAPANMLYRYTVRIMAMDDASINDLVKRVHDTMGHPGVRRTLYFVKRVNSAVTRREVHSVVTNCQECQSIDPAPVKWRKGSLGVDETWKRVGMDVTHYGGRSCLPLIDCGPSRFALWRPLRLQTSASIIQQLEAVFFERGAPEELLTDNDTAFRSKIFSAFTREWGVHIRFRCAHVPSGNGVVERCHRSIKVIAARKGCSVAEAVYLYNLMPKDDCATSTAPANMLYRYTVRI

Secondary structure (DSSP, 8-state):
----HHHHHHHHHHHHHHTTS--HHHHHHHHHHH-TT--HHHHHHHHHT-HHHHHS------------S--STTTEEEE--EEETTEEEEEEEE-SSS--EEEEEESS-SHHHHHHHHHHHHHHH---SEEEE-S-GGGGSHHHHHHHHHHTPEEEE--TT-HHHHHHHHHHHHHHHHHHHHHT--HHHHHHHHHHSPPSSSTT---HHHHHBSSPPP-/----HHHHHHHHHHHHHHTTS--HHHHHHHHHHH-TT--HHHHHHHHHT-HHHHHS------------S--STTTEEEE--EEETTEEEEEEEE-SSS--EEEEEESS-SHHHHHHHHHHHHHHH---SEEEE-S-GGGGSHHHHHHHHHHTPEEEEPPTT-HHHHHHHHHHHHHHHHHHHHHT--HHHHHHHHHHSPPSSSTT---HHHHHBSSPPP-